Protein 3M19 (pdb70)

InterPro domains:
  IPR001611 Leucine-rich repeat [PF13855] (37-94)
  IPR001611 Leucine-rich repeat [PF13855] (131-190)
  IPR001611 Leucine-rich repeat [PS51450] (155-176)
  IPR003591 Leucine-rich repeat, typical subtype [SM00369] (57-80)
  IPR003591 Leucine-rich repeat, typical subtype [SM00369] (81-104)
  IPR003591 Leucine-rich repeat, typical subtype [SM00369] (105-128)
  IPR003591 Leucine-rich repeat, typical subtype [SM00369] (129-152)
  IPR003591 Leucine-rich repeat, typical subtype [SM00369] (153-176)
  IPR032675 Leucine-rich repeat domain superfamily [G3DSA:3.80.10.10] (1-250)
  IPR050541 Leucine-rich repeat and transmembrane domain-containing protein [PTHR24369] (8-224)

B-factor: mean 25.21, std 6.84, range [10.01, 52.65]

Nearest PDB structures (foldseek):
  3m19-assembly2_B  TM=1.004E+00  e=5.516E-43  Petromyzon marinus
  3m18-assembly1_A  TM=9.890E-01  e=4.302E-36  Petromyzon marinus
  3rfj-assembly1_A  TM=9.440E-01  e=8.339E-19  Listeria monocytogenes 08-5923
  3rfs-assembly2_B  TM=9.461E-01  e=9.428E-18  Listeria monocytogenes 08-5923
  7e5b-assembly1_A  TM=9.677E-01  e=2.007E-16  Cyclostomata

Foldseek 3Di:
DCVQQVFDQDVVQLETACAQAADAAGTPDSDLQRAEYHQANRQYAAADLPRCPNNQNYAYYANHQHAYAAYYQNRCQSPLNYAEYHPEQYAHAAYDPNNCQSPLNYAEYHHANYAYQAYDQANCQSNQNYAYDAHEHYAHAAYHVCNCQSPQNYAEYEHEQYAYQAYAQCNCVSNPNYQAYEHANYAHALQDPRLQSVLVVCVVVCRRYPCVPQQRCAHNVGHRSVVRHCVNNVVPD/DCVQQVFDQDVVQLETACALAADAARTPPSDLQRAEYHCDNRQYAAAALPRCPNNLNYAYYAHEHHAYAAYYQNRCQSPQNYAYYHPEQYAHAAYDVNSCQSPLNYAYYHHANYAYAAYPVCNCQSPQNYAEDAHEHYAHAAYDPCNCQSPCNYAEYEHHQYAYQAYAQCNCVSNVNYQAYEAANYAHALLDPRLASVLVVCVVNCRRYPCVPQQRHAHNVGHRSVVRHCVNNVVPD

Organism: Petromyzon marinus (NCBI:txid7757)

Sequence (474 aa):
CETVTGCTCNEGKKEVDCQGKSLDSVPSGIPADTEKLDLQSTGLATLSDATFRGLTKLTWLNLDYNQLQTLSAGVFDDLTELGTLGLANNQLASLPLGVFDHLTQLDKLYLGGNQLKSLPSGVFDRLTKLKELRLNTNQLQSIPAGAFDKLTNNLQTLSLSTNQLQSVPHGAFDRLGKLQTITLFGNQFDCSRCEILYLSQWIRENSNKVKDESPDGVTCSDGKVVRTVTNETLKYECCETVTGCTCNEGKKEVDCQGKSLDSVPSGIPADTEKLDLQSTGLATLSDATFRGLTKLTWLNLDYNQLQTLSAGVFDDLTELGTLGLANNQLASLPLGVFDHLTQLDKLYLGGNQLKSLPSGVFDRLTKLKELRLNTNQLQSIPAGAFDKLTNLQTLSLSTNQLQSVPHGAFDRLGKLQTITLFGNQFDCSRCEILYLSQWIRENSNKVKDESPDGVTCSDGKVVRRTVTNETLKYEC

Secondary structure (DSSP, 8-state):
-HHHHSSEEEGGGTEEE-TT---SSPPS---TT--EEE-TTS------TTTTTT-TT--EEE-TTS------TTTTTT-TT--EEE-TTS------TTTTTT-TT--EEE--SS------TTTTTT-TT--EEE--SS------TTTTTT-TT--EEE--SS--S---TTTTTT-TT--EEE--S--B-TTSTTHHHHHHHHHHSGGGB----GGG-BBTTS-BGGG--TTTTTT--/-HHHHSSEEETTTTEEE-TT---SSPPS---TT--EEE-TTS------TTTSTT-TT--EEE-TTS------TTTTTT-TT--EEE--SS------TTTTTT-TT--EEE--SS------TTTTTT-TT--EEE--SS------TTTTTT-TT--EEE--SS--S---TTTTTT-TT--EEE-TTS-B-TTSTTHHHHHHHHHHSGGGB----GGG-BBTTS-BGGG--TTTTTT--

Solvent-accessible surface area: 20216 Å² total; per-residue (Å²): 59,91,136,94,7,45,6,74,30,62,112,68,121,58,21,2,47,0,100,54,103,113,24,159,70,20,20,89,42,26,42,72,48,2,61,65,0,13,0,35,47,2,36,1,50,105,17,56,72,60,36,2,160,33,9,81,78,0,55,62,0,18,0,21,76,6,60,0,103,92,5,32,54,16,3,0,45,49,0,66,94,0,16,20,0,3,0,15,35,9,35,0,61,57,8,31,146,26,1,0,29,77,0,56,101,0,47,61,0,45,0,5,15,4,20,0,73,68,11,26,82,29,5,1,45,131,0,60,117,0,73,25,0,93,0,37,25,8,21,0,106,62,6,30,85,30,4,2,36,97,0,76,24,0,54,31,0,9,0,6,7,4,38,0,91,36,2,30,163,15,9,6,80,138,10,74,119,9,109,32,0,16,1,43,24,12,41,1,26,9,86,142,58,106,1,36,32,0,0,84,20,0,77,117,24,18,106,56,1,64,80,112,18,15,58,35,3,21,0,57,94,29,78,10,0,73,70,0,54,48,113,59,26,158,147,129,64,65,91,134,98,11,47,5,74,26,62,111,75,127,67,25,1,27,0,92,57,93,114,25,161,70,20,18,89,41,20,40,72,54,2,66,66,0,6,0,44,54,2,35,2,39,109,13,52,68,59,32,1,155,35,11,59,116,0,56,70,0,12,0,23,89,12,76,0,96,81,7,33,61,16,3,0,45,56,0,58,84,0,14,22,0,2,0,15,43,9,21,0,46,51,10,23,143,26,1,0,28,84,0,60,67,0,38,81,0,47,0,8,16,12,12,0,96,70,10,18,99,26,5,1,43,126,0,67,89,0,92,27,0,88,0,36,25,8,31,0,111,59,6,30,88,28,8,2,47,96,0,64,45,0,58,27,0,10,0,6,7,3,49,0,83,20,2,28,160,14,6,5,80,144,9,76,116,10,106,32,0,17,1,40,24,11,31,1,35,7,90,80,55,100,1,35,31,0,0,94,22,0,74,122,26,15,103,55,0,65,82,108,17,18,55,33,2,16,1,58,98,31,74,11,0,80,67,0,48,46,114,56,25,169,150,133,65

CATH classification: 3.80.10.10

Radius of gyration: 24.66 Å; Cα contacts (8 Å, |Δi|>4): 1343; chains: 2; bounding box: 69×52×55 Å

Structure (mmCIF, N/CA/C/O backbone):
data_3M19
#
_entry.id   3M19
#
_cell.length_a   50.333
_cell.length_b   77.053
_cell.length_c   65.392
_cell.angle_alpha   90.00
_cell.angle_beta   112.04
_cell.angle_gamma   90.00
#
_symmetry.space_group_name_H-M   'P 1 21 1'
#
loop_
_entity.id
_entity.type
_entity.pdbx_description
1 polymer 'Variable lymphocyte receptor A diversity region'
2 water water
#
loop_
_atom_site.group_PDB
_atom_site.id
_atom_site.type_symbol
_atom_site.label_atom_id
_atom_site.label_alt_id
_atom_site.label_comp_id
_atom_site.label_asym_id
_atom_site.label_entity_id
_atom_site.label_seq_id
_atom_site.pdbx_PDB_ins_code
_atom_site.Cartn_x
_atom_site.Cartn_y
_atom_site.Cartn_z
_atom_site.occupancy
_atom_site.B_iso_or_equiv
_atom_site.auth_seq_id
_atom_site.auth_comp_id
_atom_site.auth_asym_id
_atom_site.auth_atom_id
_atom_site.pdbx_PDB_model_num
ATOM 1 N N . CYS A 1 4 ? -0.529 47.131 29.560 1.00 38.06 3 CYS A N 1
ATOM 2 C CA . CYS A 1 4 ? 0.623 46.196 29.799 1.00 38.03 3 CYS A CA 1
ATOM 3 C C . CYS A 1 4 ? 0.823 46.001 31.292 1.00 38.48 3 CYS A C 1
ATOM 4 O O . CYS A 1 4 ? 0.887 44.869 31.787 1.00 37.78 3 CYS A O 1
ATOM 7 N N . GLU A 1 5 ? 0.927 47.126 31.999 1.00 39.10 4 GLU A N 1
ATOM 8 C CA . GLU A 1 5 ? 1.215 47.128 33.422 1.00 39.77 4 GLU A CA 1
ATOM 9 C C . GLU A 1 5 ? 0.089 46.474 34.223 1.00 39.96 4 GLU A C 1
ATOM 10 O O . GLU A 1 5 ? 0.358 45.787 35.202 1.00 39.26 4 GLU A O 1
ATOM 16 N N . THR A 1 6 ? -1.159 46.661 33.775 1.00 40.31 5 THR A N 1
ATOM 17 C CA . THR A 1 6 ? -2.300 46.037 34.448 1.00 41.06 5 THR A CA 1
ATOM 18 C C . THR A 1 6 ? -2.467 44.578 34.035 1.00 40.23 5 THR A C 1
ATOM 19 O O . THR A 1 6 ? -2.835 43.737 34.864 1.00 41.62 5 THR A O 1
ATOM 23 N N . VAL A 1 7 ? -2.145 44.269 32.773 1.00 39.81 6 VAL A N 1
ATOM 24 C CA . VAL A 1 7 ? -2.289 42.909 32.217 1.00 38.19 6 VAL A CA 1
ATOM 25 C C . VAL A 1 7 ? -1.187 41.965 32.733 1.00 37.34 6 VAL A C 1
ATOM 26 O O . VAL A 1 7 ? -1.434 40.772 32.992 1.00 37.92 6 VAL A O 1
ATOM 30 N N . THR A 1 8 ? 0.028 42.490 32.872 1.00 36.33 7 THR A N 1
ATOM 31 C CA . THR A 1 8 ? 1.169 41.657 33.294 1.00 33.89 7 THR A CA 1
ATOM 32 C C . THR A 1 8 ? 1.353 41.577 34.805 1.00 34.07 7 THR A C 1
ATOM 33 O O . THR A 1 8 ? 1.849 40.579 35.320 1.00 33.55 7 THR A O 1
ATOM 37 N N . GLY A 1 9 ? 0.961 42.635 35.512 1.00 34.82 8 GLY A N 1
ATOM 38 C CA . GLY A 1 9 ? 1.274 42.792 36.924 1.00 34.29 8 GLY A CA 1
ATOM 39 C C . GLY A 1 9 ? 2.667 43.350 37.182 1.00 33.70 8 GLY A C 1
ATOM 40 O O . GLY A 1 9 ? 3.067 43.521 38.339 1.00 33.94 8 GLY A O 1
ATOM 41 N N . CYS A 1 10 ? 3.411 43.642 36.109 1.00 31.66 9 CYS A N 1
ATOM 42 C CA . CYS A 1 10 ? 4.815 44.024 36.223 1.00 29.63 9 CYS A CA 1
ATOM 43 C C . CYS A 1 10 ? 4.940 45.468 35.790 1.00 29.92 9 CYS A C 1
ATOM 44 O O . CYS A 1 10 ? 3.935 46.101 35.504 1.00 31.34 9 CYS A O 1
ATOM 47 N N . THR A 1 11 ? 6.164 45.976 35.755 1.00 28.93 10 THR A N 1
ATOM 48 C CA . THR A 1 11 ? 6.445 47.301 35.239 1.00 29.28 10 THR A CA 1
ATOM 49 C C . THR A 1 11 ? 6.794 47.207 33.748 1.00 29.82 10 THR A C 1
ATOM 50 O O . THR A 1 11 ? 7.688 46.443 33.358 1.00 29.40 10 THR A O 1
ATOM 54 N N . CYS A 1 12 ? 6.088 47.989 32.934 1.00 29.51 11 CYS A N 1
ATOM 55 C CA . CYS A 1 12 ? 6.330 48.054 31.496 1.00 28.90 11 CYS A CA 1
ATOM 56 C C . CYS A 1 12 ? 6.961 49.385 31.121 1.00 29.97 11 CYS A C 1
ATOM 57 O O . CYS A 1 12 ? 6.519 50.443 31.565 1.00 28.17 11 CYS A O 1
ATOM 60 N N . ASN A 1 13 ? 8.043 49.325 30.351 1.00 28.94 12 ASN A N 1
ATOM 61 C CA . ASN A 1 13 ? 8.713 50.517 29.873 1.00 30.12 12 ASN A CA 1
ATOM 62 C C . ASN A 1 13 ? 8.806 50.450 28.343 1.00 29.98 12 ASN A C 1
ATOM 63 O O . ASN A 1 13 ? 9.716 49.820 27.816 1.00 29.31 12 ASN A O 1
ATOM 68 N N . GLU A 1 14 ? 7.887 51.107 27.637 1.00 29.23 13 GLU A N 1
ATOM 69 C CA . GLU A 1 14 ? 7.850 51.019 26.176 1.00 29.50 13 GLU A CA 1
ATOM 70 C C . GLU A 1 14 ? 9.118 51.544 25.499 1.00 29.13 13 GLU A C 1
ATOM 71 O O . GLU A 1 14 ? 9.540 50.999 24.474 1.00 29.42 13 GLU A O 1
ATOM 77 N N . GLY A 1 15 ? 9.693 52.608 26.062 1.00 28.17 14 GLY A N 1
ATOM 78 C CA . GLY A 1 15 ? 10.923 53.227 25.541 1.00 28.61 14 GLY A CA 1
ATOM 79 C C . GLY A 1 15 ? 12.094 52.241 25.532 1.00 28.62 14 GLY A C 1
ATOM 80 O O . GLY A 1 15 ? 12.951 52.289 24.646 1.00 29.51 14 GLY A O 1
ATOM 81 N N . LYS A 1 16 ? 12.104 51.336 26.509 1.00 26.82 15 LYS A N 1
ATOM 82 C CA . LYS A 1 16 ? 13.164 50.332 26.614 1.00 25.89 15 LYS A CA 1
ATOM 83 C C . LYS A 1 16 ? 12.723 48.971 26.115 1.00 23.65 15 LYS A C 1
ATOM 84 O O . LYS A 1 16 ? 13.513 48.015 26.175 1.00 23.05 15 LYS A O 1
ATOM 90 N N . LYS A 1 17 ? 11.482 48.862 25.626 1.00 21.13 16 LYS A N 1
ATOM 91 C CA . LYS A 1 17 ? 10.912 47.561 25.239 1.00 21.34 16 LYS A CA 1
ATOM 92 C C . LYS A 1 17 ? 11.167 46.543 26.327 1.00 20.59 16 LYS A C 1
ATOM 93 O O . LYS A 1 17 ? 11.602 45.420 26.058 1.00 18.86 16 LYS A O 1
ATOM 99 N N . GLU A 1 18 ? 10.862 46.956 27.547 1.00 20.64 17 GLU A N 1
ATOM 100 C CA . GLU A 1 18 ? 11.140 46.150 28.719 1.00 20.65 17 GLU A CA 1
ATOM 101 C C . GLU A 1 18 ? 9.870 45.815 29.462 1.00 20.89 17 GLU A C 1
ATOM 102 O O . GLU A 1 18 ? 8.996 46.653 29.615 1.00 20.28 17 GLU A O 1
ATOM 108 N N . VAL A 1 19 ? 9.767 44.552 29.877 1.00 19.64 18 VAL A N 1
ATOM 109 C CA . VAL A 1 19 ? 8.803 44.153 30.886 1.00 19.95 18 VAL A CA 1
ATOM 110 C C . VAL A 1 19 ? 9.573 43.661 32.116 1.00 20.38 18 VAL A C 1
ATOM 111 O O . VAL A 1 19 ? 10.298 42.656 32.044 1.00 20.03 18 VAL A O 1
ATOM 115 N N . ASP A 1 20 ? 9.434 44.368 33.244 1.00 19.33 19 ASP A N 1
ATOM 116 C CA . ASP A 1 20 ? 10.267 44.046 34.425 1.00 20.69 19 ASP A CA 1
ATOM 117 C C . ASP A 1 20 ? 9.379 43.551 35.538 1.00 21.17 19 ASP A C 1
ATOM 118 O O . ASP A 1 20 ? 8.668 44.342 36.143 1.00 22.48 19 ASP A O 1
ATOM 123 N N . CYS A 1 21 ? 9.440 42.247 35.803 1.00 20.70 20 CYS A N 1
ATOM 124 C CA . CYS A 1 21 ? 8.664 41.633 36.869 1.00 20.85 20 CYS A CA 1
ATOM 125 C C . CYS A 1 21 ? 9.545 41.271 38.073 1.00 20.32 20 CYS A C 1
ATOM 126 O O . CYS A 1 21 ? 9.079 40.532 38.957 1.00 21.12 20 CYS A O 1
ATOM 129 N N . GLN A 1 22 ? 10.775 41.777 38.127 1.00 21.38 21 GLN A N 1
ATOM 130 C CA . GLN A 1 22 ? 11.769 41.320 39.100 1.00 22.63 21 GLN A CA 1
ATOM 131 C C . GLN A 1 22 ? 11.167 41.423 40.505 1.00 21.88 21 GLN A C 1
ATOM 132 O O . GLN A 1 22 ? 10.683 42.472 40.874 1.00 20.56 21 GLN A O 1
ATOM 138 N N . GLY A 1 23 ? 11.236 40.340 41.263 1.00 20.62 22 GLY A N 1
ATOM 139 C CA . GLY A 1 23 ? 10.852 40.378 42.663 1.00 20.29 22 GLY A CA 1
ATOM 140 C C . GLY A 1 23 ? 9.369 40.321 42.916 1.00 20.20 22 GLY A C 1
ATOM 141 O O . GLY A 1 23 ? 8.984 40.327 44.091 1.00 21.81 22 GLY A O 1
ATOM 142 N N . LYS A 1 24 ? 8.565 40.277 41.855 1.00 18.98 23 LYS A N 1
ATOM 143 C CA . LYS A 1 24 ? 7.106 40.146 41.977 1.00 20.02 23 LYS A CA 1
ATOM 144 C C . LYS A 1 24 ? 6.657 38.705 41.922 1.00 20.15 23 LYS A C 1
ATOM 145 O O . LYS A 1 24 ? 7.019 37.960 41.024 1.00 19.80 23 LYS A O 1
ATOM 151 N N . SER A 1 25 ? 5.823 38.300 42.872 1.00 19.55 24 SER A N 1
ATOM 152 C CA . SER A 1 25 ? 5.295 36.951 42.867 1.00 19.68 24 SER A CA 1
ATOM 153 C C . SER A 1 25 ? 4.463 36.643 41.635 1.00 20.06 24 SER A C 1
ATOM 154 O O . SER A 1 25 ? 3.499 37.368 41.364 1.00 20.25 24 SER A O 1
ATOM 157 N N . LEU A 1 26 ? 4.798 35.547 40.913 1.00 20.88 25 LEU A N 1
ATOM 158 C CA . LEU A 1 26 ? 4.021 35.116 39.742 1.00 21.08 25 LEU A CA 1
ATOM 159 C C . LEU A 1 26 ? 3.625 33.632 39.883 1.00 22.38 25 LEU A C 1
ATOM 160 O O . LEU A 1 26 ? 4.414 32.862 40.390 1.00 24.56 25 LEU A O 1
ATOM 165 N N . ASP A 1 27 ? 2.400 33.259 39.504 1.00 25.15 26 ASP A N 1
ATOM 166 C CA . ASP A 1 27 ? 2.058 31.802 39.481 1.00 26.60 26 ASP A CA 1
ATOM 167 C C . ASP A 1 27 ? 2.450 31.214 38.111 1.00 26.90 26 ASP A C 1
ATOM 168 O O . ASP A 1 27 ? 2.579 29.984 37.915 1.00 27.88 26 ASP A O 1
ATOM 173 N N . SER A 1 28 ? 2.632 32.104 37.152 1.00 26.67 27 SER A N 1
ATOM 174 C CA . SER A 1 28 ? 3.074 31.722 35.812 1.00 26.13 27 SER A CA 1
ATOM 175 C C . SER A 1 28 ? 3.543 32.984 35.111 1.00 24.89 27 SER A C 1
ATOM 176 O O . SER A 1 28 ? 3.244 34.088 35.553 1.00 23.37 27 SER A O 1
ATOM 179 N N . VAL A 1 29 ? 4.271 32.830 34.005 1.00 23.93 28 VAL A N 1
ATOM 180 C CA . VAL A 1 29 ? 4.680 34.021 33.272 1.00 24.36 28 VAL A CA 1
ATOM 181 C C . VAL A 1 29 ? 3.416 34.698 32.803 1.00 24.66 28 VAL A C 1
ATOM 182 O O . VAL A 1 29 ? 2.500 34.021 32.319 1.00 26.02 28 VAL A O 1
ATOM 186 N N . PRO A 1 30 ? 3.341 36.030 32.956 1.00 26.03 29 PRO A N 1
ATOM 187 C CA . PRO A 1 30 ? 2.094 36.707 32.628 1.00 27.00 29 PRO A CA 1
ATOM 188 C C . PRO A 1 30 ? 1.786 36.717 31.131 1.00 28.63 29 PRO A C 1
ATOM 189 O O . PRO A 1 30 ? 2.674 36.522 30.285 1.00 28.30 29 PRO A O 1
ATOM 193 N N . SER A 1 31 ? 0.509 36.898 30.836 1.00 29.33 30 SER A N 1
ATOM 194 C CA . SER A 1 31 ? 0.046 37.153 29.491 1.00 30.09 30 SER A CA 1
ATOM 195 C C . SER A 1 31 ? 0.223 38.647 29.245 1.00 29.60 30 SER A C 1
ATOM 196 O O . SER A 1 31 ? 0.482 39.420 30.174 1.00 31.01 30 SER A O 1
ATOM 199 N N . GLY A 1 32 ? 0.110 39.056 27.983 1.00 30.88 31 GLY A N 1
ATOM 200 C CA . GLY A 1 32 ? 0.106 40.477 27.682 1.00 29.80 31 GLY A CA 1
ATOM 201 C C . GLY A 1 32 ? 1.485 41.076 27.487 1.00 29.66 31 GLY A C 1
ATOM 202 O O . GLY A 1 32 ? 1.619 42.312 27.407 1.00 29.89 31 GLY A O 1
ATOM 203 N N . ILE A 1 33 ? 2.512 40.215 27.466 1.00 27.76 32 ILE A N 1
ATOM 204 C CA . ILE A 1 33 ? 3.879 40.698 27.160 1.00 27.00 32 ILE A CA 1
ATOM 205 C C . ILE A 1 33 ? 3.874 41.166 25.703 1.00 26.09 32 ILE A C 1
ATOM 206 O O . ILE A 1 33 ? 3.520 40.394 24.803 1.00 26.28 32 ILE A O 1
ATOM 211 N N . PRO A 1 34 ? 4.227 42.449 25.463 1.00 25.74 33 PRO A N 1
ATOM 212 C CA . PRO A 1 34 ? 4.157 42.886 24.056 1.00 25.22 33 PRO A CA 1
ATOM 213 C C . PRO A 1 34 ? 5.083 42.096 23.120 1.00 25.40 33 PRO A C 1
ATOM 214 O O . PRO A 1 34 ? 6.227 41.738 23.475 1.00 23.66 33 PRO A O 1
ATOM 218 N N . ALA A 1 35 ? 4.597 41.826 21.908 1.00 25.27 34 ALA A N 1
ATOM 219 C CA . ALA A 1 35 ? 5.369 41.015 20.982 1.00 25.65 34 ALA A CA 1
ATOM 220 C C . ALA A 1 35 ? 6.724 41.632 20.636 1.00 25.34 34 ALA A C 1
ATOM 221 O O . ALA A 1 35 ? 7.638 40.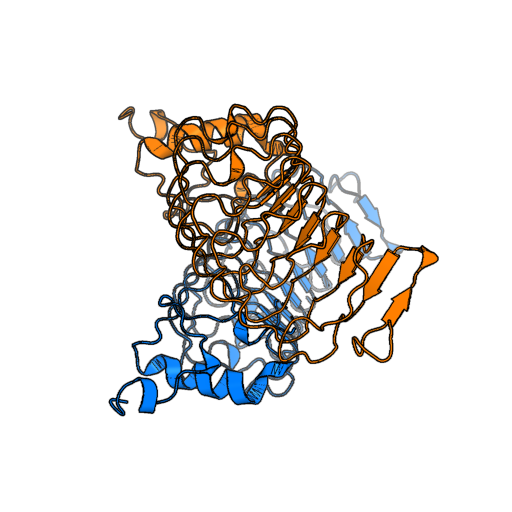900 20.252 1.00 26.55 34 ALA A O 1
ATOM 223 N N . ASP A 1 36 ? 6.841 42.960 20.751 1.00 24.97 35 ASP A N 1
ATOM 224 C CA . ASP A 1 36 ? 8.109 43.660 20.489 1.00 24.94 35 ASP A CA 1
ATOM 225 C C . ASP A 1 36 ? 9.067 43.787 21.682 1.00 23.55 35 ASP A C 1
ATOM 226 O O . ASP A 1 36 ? 10.064 44.494 21.599 1.00 23.64 35 ASP A O 1
ATOM 231 N N . THR A 1 37 ? 8.799 43.032 22.755 1.00 21.53 36 THR A N 1
ATOM 232 C CA . THR A 1 37 ? 9.608 43.150 23.986 1.00 20.57 36 THR A CA 1
ATOM 233 C C . THR A 1 37 ? 11.050 42.648 23.731 1.00 18.65 36 THR A C 1
ATOM 234 O O . THR A 1 37 ? 11.228 41.609 23.067 1.00 19.83 36 THR A O 1
ATOM 238 N N . GLU A 1 38 ? 12.029 43.398 24.230 1.00 17.27 37 GLU A N 1
ATOM 239 C CA . GLU A 1 38 ? 13.483 43.074 24.108 1.00 17.62 37 GLU A CA 1
ATOM 240 C C . GLU A 1 38 ? 14.070 42.531 25.397 1.00 17.43 37 GLU A C 1
ATOM 241 O O . GLU A 1 38 ? 14.971 41.668 25.384 1.00 17.08 37 GLU A O 1
ATOM 247 N N . LYS A 1 39 ? 13.530 43.011 26.519 1.00 16.90 38 LYS A N 1
ATOM 248 C CA . LYS A 1 39 ? 14.127 42.695 27.822 1.00 16.30 38 LYS A CA 1
ATOM 249 C C . LYS A 1 39 ? 13.031 42.243 28.754 1.00 15.86 38 LYS A C 1
ATOM 250 O O . LYS A 1 39 ? 12.075 42.978 28.964 1.00 17.21 38 LYS A O 1
ATOM 256 N N . LEU A 1 40 ? 13.133 40.999 29.244 1.00 16.31 39 LEU A N 1
ATOM 257 C CA . LEU A 1 40 ? 12.067 40.438 30.084 1.00 16.39 39 LEU A CA 1
ATOM 258 C C . LEU A 1 40 ? 12.734 39.950 31.376 1.00 18.03 39 LEU A C 1
ATOM 259 O O . LEU A 1 40 ? 13.535 38.995 31.365 1.00 17.07 39 LEU A O 1
ATOM 264 N N . ASP A 1 41 ? 12.415 40.641 32.475 1.00 17.78 40 ASP A N 1
ATOM 265 C CA . ASP A 1 41 ? 13.032 40.321 33.772 1.00 16.51 40 ASP A CA 1
ATOM 266 C C . ASP A 1 41 ? 12.044 39.546 34.644 1.00 17.10 40 ASP A C 1
ATOM 267 O O . ASP A 1 41 ? 10.991 40.069 35.021 1.00 18.52 40 ASP A O 1
ATOM 272 N N . LEU A 1 42 ? 12.331 38.257 34.824 1.00 17.99 41 LEU A N 1
ATOM 273 C CA . LEU A 1 42 ? 11.476 37.324 35.563 1.00 18.08 41 LEU A CA 1
ATOM 274 C C . LEU A 1 42 ? 12.241 36.744 36.756 1.00 19.15 41 LEU A C 1
ATOM 275 O O . LEU A 1 42 ? 11.841 35.724 37.294 1.00 18.75 41 LEU A O 1
ATOM 280 N N . GLN A 1 43 ? 13.278 37.454 37.200 1.00 18.88 42 GLN A N 1
ATOM 281 C CA . GLN A 1 43 ? 14.124 36.985 38.296 1.00 20.87 42 GLN A CA 1
ATOM 282 C C . GLN A 1 43 ? 13.327 37.081 39.614 1.00 20.53 42 GLN A C 1
ATOM 283 O O . GLN A 1 43 ? 12.627 38.069 39.834 1.00 19.79 42 GLN A O 1
ATOM 289 N N . SER A 1 44 ? 13.454 36.057 40.456 1.00 20.74 43 SER A N 1
ATOM 290 C CA . SER A 1 44 ? 12.854 36.076 41.796 1.00 21.89 43 SER A CA 1
ATOM 291 C C . SER A 1 44 ? 11.344 36.276 41.711 1.00 21.39 43 SER A C 1
ATOM 292 O O . SER A 1 44 ? 10.792 37.192 42.340 1.00 22.18 43 SER A O 1
ATOM 295 N N . THR A 1 45 ? 10.671 35.471 40.905 1.00 21.80 44 THR A N 1
ATOM 296 C CA . THR A 1 45 ? 9.228 35.628 40.748 1.00 21.81 44 THR A CA 1
ATOM 297 C C . THR A 1 45 ? 8.501 34.405 41.284 1.00 23.53 44 THR A C 1
ATOM 298 O O . THR A 1 45 ? 7.241 34.344 41.272 1.00 22.70 44 THR A O 1
ATOM 302 N N . GLY A 1 46 ? 9.281 33.418 41.730 1.00 22.97 45 GLY A N 1
ATOM 303 C CA . GLY A 1 46 ? 8.725 32.148 42.195 1.00 25.11 45 GLY A CA 1
ATOM 304 C C . GLY A 1 46 ? 8.211 31.165 41.147 1.00 24.93 45 GLY A C 1
ATOM 305 O O . GLY A 1 46 ? 7.428 30.259 41.474 1.00 26.25 45 GLY A O 1
ATOM 306 N N . LEU A 1 47 ? 8.630 31.322 39.884 1.00 24.02 46 LEU A N 1
ATOM 307 C CA . LEU A 1 47 ? 8.174 30.427 38.814 1.00 23.05 46 LEU A CA 1
ATOM 308 C C . LEU A 1 47 ? 8.654 28.998 39.044 1.00 24.80 46 LEU A C 1
ATOM 309 O O . LEU A 1 47 ? 9.808 28.780 39.380 1.00 23.94 46 LEU A O 1
ATOM 314 N N . ALA A 1 48 ? 7.785 28.025 38.822 1.00 26.78 47 ALA A N 1
ATOM 315 C CA . ALA A 1 48 ? 8.193 26.606 39.002 1.00 27.89 47 ALA A CA 1
ATOM 316 C C . ALA A 1 48 ? 8.144 25.775 37.727 1.00 29.41 47 ALA A C 1
ATOM 317 O O . ALA A 1 48 ? 8.746 24.699 37.650 1.00 29.84 47 ALA A O 1
ATOM 319 N N . THR A 1 49 ? 7.395 26.235 36.737 1.00 29.92 48 THR A N 1
ATOM 320 C CA . THR A 1 49 ? 7.307 25.529 35.460 1.00 30.63 48 THR A CA 1
ATOM 321 C C . THR A 1 49 ? 7.182 26.540 34.346 1.00 30.99 48 THR A C 1
ATOM 322 O O . THR A 1 49 ? 6.691 27.665 34.565 1.00 31.60 48 THR A O 1
ATOM 326 N N . LEU A 1 50 ? 7.569 26.090 33.156 1.00 30.89 49 LEU A N 1
ATOM 327 C CA . LEU A 1 50 ? 7.385 26.814 31.905 1.00 31.51 49 LEU A CA 1
ATOM 328 C C . LEU A 1 50 ? 6.901 25.842 30.842 1.00 32.42 49 LEU A C 1
ATOM 329 O O . LEU A 1 50 ? 7.192 24.641 30.895 1.00 32.99 49 LEU A O 1
ATOM 334 N N . SER A 1 51 ? 6.199 26.353 29.846 1.00 31.95 50 SER A N 1
ATOM 335 C CA . SER A 1 51 ? 5.719 25.483 28.784 1.00 32.74 50 SER A CA 1
ATOM 336 C C . SER A 1 51 ? 6.239 25.944 27.438 1.00 31.66 50 SER A C 1
ATOM 337 O O . SER A 1 51 ? 6.810 27.028 27.324 1.00 31.00 50 SER A O 1
ATOM 340 N N . ASP A 1 52 ? 6.024 25.121 26.418 1.00 31.28 51 ASP A N 1
ATOM 341 C CA . ASP A 1 52 ? 6.295 25.526 25.049 1.00 31.41 51 ASP A CA 1
ATOM 342 C C . ASP A 1 52 ? 5.521 26.750 24.588 1.00 31.40 51 ASP A C 1
ATOM 343 O O . ASP A 1 52 ? 5.863 27.348 23.562 1.00 32.98 51 ASP A O 1
ATOM 348 N N . ALA A 1 53 ? 4.516 27.149 25.356 1.00 30.52 52 ALA A N 1
ATOM 349 C CA . ALA A 1 53 ? 3.695 28.323 25.033 1.00 30.32 52 ALA A CA 1
ATOM 350 C C . ALA A 1 53 ? 4.172 29.627 25.659 1.00 29.26 52 ALA A C 1
ATOM 351 O O . ALA A 1 53 ? 3.793 30.721 25.216 1.00 29.34 52 ALA A O 1
ATOM 353 N N . THR A 1 54 ? 4.977 29.504 26.710 1.00 27.30 53 THR A N 1
ATOM 354 C CA . THR A 1 54 ? 5.264 30.607 27.630 1.00 26.12 53 THR A CA 1
ATOM 355 C C . THR A 1 54 ? 5.769 31.846 26.927 1.00 25.57 53 THR A C 1
ATOM 356 O O . THR A 1 54 ? 5.283 32.965 27.179 1.00 25.05 53 THR A O 1
ATOM 360 N N . PHE A 1 55 ? 6.748 31.647 26.042 1.00 25.24 54 PHE A N 1
ATOM 361 C CA . PHE A 1 55 ? 7.397 32.767 25.360 1.00 23.50 54 PHE A CA 1
ATOM 362 C C . PHE A 1 55 ? 7.002 32.869 23.895 1.00 24.52 54 PHE A C 1
ATOM 363 O O . PHE A 1 55 ? 7.730 33.413 23.072 1.00 23.88 54 PHE A O 1
ATOM 371 N N . ARG A 1 56 ? 5.824 32.352 23.555 1.00 25.44 55 ARG A N 1
ATOM 372 C CA . ARG A 1 56 ? 5.416 32.310 22.159 1.00 25.99 55 ARG A CA 1
ATOM 373 C C . ARG A 1 56 ? 5.497 33.687 21.524 1.00 25.18 55 ARG A C 1
ATOM 374 O O . ARG A 1 56 ? 4.996 34.650 22.071 1.00 25.83 55 ARG A O 1
ATOM 382 N N . GLY A 1 57 ? 6.131 33.767 20.363 1.00 25.00 56 GLY A N 1
ATOM 383 C CA . GLY A 1 57 ? 6.054 34.943 19.550 1.00 24.36 56 GLY A CA 1
ATOM 384 C C . GLY A 1 57 ? 7.003 36.059 19.931 1.00 24.97 56 GLY A C 1
ATOM 385 O O . GLY A 1 57 ? 6.892 37.154 19.361 1.00 25.90 56 GLY A O 1
ATOM 386 N N . LEU A 1 58 ? 7.926 35.811 20.884 1.00 23.99 57 LEU A N 1
ATOM 387 C CA . LEU A 1 58 ? 8.814 36.898 21.382 1.00 23.00 57 LEU A CA 1
ATOM 388 C C . LEU A 1 58 ? 10.073 36.936 20.565 1.00 22.49 57 LEU A C 1
ATOM 389 O O . LEU A 1 58 ? 11.179 36.739 21.074 1.00 21.54 57 LEU A O 1
ATOM 394 N N . THR A 1 59 ? 9.896 37.175 19.273 1.00 23.28 58 THR A N 1
ATOM 395 C CA . THR A 1 59 ? 10.991 37.105 18.322 1.00 23.93 58 THR A CA 1
ATOM 396 C C . THR A 1 59 ? 11.988 38.254 18.427 1.00 23.22 58 THR A C 1
ATOM 397 O O . THR A 1 59 ? 13.045 38.230 17.754 1.00 23.47 58 THR A O 1
ATOM 401 N N . LYS A 1 60 ? 11.637 39.278 19.205 1.00 21.85 59 LYS A N 1
ATOM 402 C CA . LYS A 1 60 ? 12.534 40.428 19.401 1.00 22.36 59 LYS A CA 1
ATOM 403 C C . LYS A 1 60 ? 13.316 40.375 20.710 1.00 20.08 59 LYS A C 1
ATOM 404 O O . LYS A 1 60 ? 14.139 41.265 20.987 1.00 19.11 59 LYS A O 1
ATOM 410 N N . LEU A 1 61 ? 13.079 39.332 21.493 1.00 17.16 60 LEU A N 1
ATOM 411 C CA . LEU A 1 61 ? 13.600 39.314 22.857 1.00 17.62 60 LEU A CA 1
ATOM 412 C C . LEU A 1 61 ? 15.117 39.081 22.824 1.00 15.79 60 LEU A C 1
ATOM 413 O O . LEU A 1 61 ? 15.591 38.085 22.252 1.00 17.58 60 LEU A O 1
ATOM 418 N N . THR A 1 62 ? 15.859 39.947 23.515 1.00 14.50 61 THR A N 1
ATOM 419 C CA . THR A 1 62 ? 17.324 39.797 23.601 1.00 16.57 61 THR A CA 1
ATOM 420 C C . THR A 1 62 ? 17.891 39.380 24.969 1.00 15.27 61 THR A C 1
ATOM 421 O O . THR A 1 62 ? 19.041 38.919 25.078 1.00 15.39 61 THR A O 1
ATOM 425 N N . TRP A 1 63 ? 17.090 39.601 26.012 1.00 15.01 62 TRP A N 1
ATOM 426 C CA . TRP A 1 63 ? 17.560 39.433 27.413 1.00 15.11 62 TRP A CA 1
ATOM 427 C C . TRP A 1 63 ? 16.392 38.859 28.210 1.00 14.65 62 TRP A C 1
ATOM 428 O O . TRP A 1 63 ? 15.300 39.394 28.209 1.00 15.57 62 TRP A O 1
ATOM 439 N N . LEU A 1 64 ? 16.637 37.654 28.730 1.00 15.01 63 LEU A N 1
ATOM 440 C CA . LEU A 1 64 ? 15.626 36.927 29.517 1.00 15.21 63 LEU A CA 1
ATOM 441 C C . LEU A 1 64 ? 16.314 36.474 30.801 1.00 16.70 63 LEU A C 1
ATOM 442 O O . LEU A 1 64 ? 17.339 35.766 30.776 1.00 17.21 63 LEU A O 1
ATOM 447 N N . ASN A 1 65 ? 15.745 36.864 31.921 1.00 16.04 64 ASN A N 1
ATOM 448 C CA . ASN A 1 65 ? 16.346 36.522 33.215 1.00 16.89 64 ASN A CA 1
ATOM 449 C C . ASN A 1 65 ? 15.326 35.734 34.019 1.00 17.17 64 ASN A C 1
ATOM 450 O O . ASN A 1 65 ? 14.266 36.221 34.317 1.00 17.20 64 ASN A O 1
ATOM 455 N N . LEU A 1 66 ? 15.624 34.458 34.244 1.00 16.58 65 LEU A N 1
ATOM 456 C CA . LEU A 1 66 ? 14.772 33.561 34.990 1.00 18.05 65 LEU A CA 1
ATOM 457 C C . LEU A 1 66 ? 15.501 33.122 36.260 1.00 17.65 65 LEU A C 1
ATOM 458 O O . LEU A 1 66 ? 15.147 32.080 36.823 1.00 17.36 65 LEU A O 1
ATOM 463 N N . ASP A 1 67 ? 16.500 33.900 36.681 1.00 17.63 66 ASP A N 1
ATOM 464 C CA . ASP A 1 67 ? 17.349 33.581 37.874 1.00 18.90 66 ASP A CA 1
ATOM 465 C C . ASP A 1 67 ? 16.489 33.528 39.150 1.00 20.56 66 ASP A C 1
ATOM 466 O O . ASP A 1 67 ? 15.492 34.246 39.271 1.00 19.40 66 ASP A O 1
ATOM 471 N N . TYR A 1 68 ? 16.918 32.680 40.080 1.00 20.04 67 TYR A N 1
ATOM 472 C CA . TYR A 1 68 ? 16.309 32.636 41.450 1.00 21.90 67 TYR A CA 1
ATOM 473 C C . TYR A 1 68 ? 14.832 32.266 41.485 1.00 22.09 67 TYR A C 1
ATOM 474 O O . TYR A 1 68 ? 14.038 32.832 42.313 1.00 24.81 67 TYR A O 1
ATOM 483 N N . ASN A 1 69 ? 14.427 31.340 40.618 1.00 21.08 68 ASN A N 1
ATOM 484 C CA . ASN A 1 69 ? 13.068 30.788 40.596 1.00 21.72 68 ASN A CA 1
ATOM 485 C C . ASN A 1 69 ? 13.159 29.348 41.065 1.00 21.84 68 ASN A C 1
ATOM 486 O O . ASN A 1 69 ? 14.186 29.012 41.666 1.00 22.35 68 ASN A O 1
ATOM 491 N N . GLN A 1 70 ? 12.156 28.523 40.801 1.00 23.24 69 GLN A N 1
ATOM 492 C CA . GLN A 1 70 ? 12.194 27.111 41.268 1.00 24.65 69 GLN A CA 1
ATOM 493 C C . GLN A 1 70 ? 11.988 26.123 40.133 1.00 24.82 69 GLN A C 1
ATOM 494 O O . GLN A 1 70 ? 11.339 25.051 40.285 1.00 24.98 69 GLN A O 1
ATOM 500 N N . LEU A 1 71 ? 12.565 26.452 38.971 1.00 23.72 70 LEU A N 1
ATOM 501 C CA . LEU A 1 71 ? 12.424 25.619 37.812 1.00 24.13 70 LEU A CA 1
ATOM 502 C C . LEU A 1 71 ? 13.181 24.317 38.038 1.00 24.20 70 LEU A C 1
ATOM 503 O O . LEU A 1 71 ? 14.310 24.375 38.478 1.00 24.32 70 LEU A O 1
ATOM 508 N N . GLN A 1 72 ? 12.561 23.159 37.749 1.00 26.02 71 GLN A N 1
ATOM 509 C CA . GLN A 1 72 ? 13.258 21.858 37.818 1.00 28.07 71 GLN A CA 1
ATOM 510 C C . GLN A 1 72 ? 13.453 21.246 36.454 1.00 27.40 71 GLN A C 1
ATOM 511 O O . GLN A 1 72 ? 14.367 20.444 36.230 1.00 27.45 71 GLN A O 1
ATOM 517 N N . THR A 1 73 ? 12.563 21.593 35.534 1.00 28.90 72 THR A N 1
ATOM 518 C CA . THR A 1 73 ? 12.465 20.897 34.272 1.00 29.36 72 THR A CA 1
ATOM 519 C C . THR A 1 73 ? 12.099 21.952 33.233 1.00 29.96 72 THR A C 1
ATOM 520 O O . THR A 1 73 ? 11.340 22.881 33.517 1.00 29.95 72 THR A O 1
ATOM 524 N N . LEU A 1 74 ? 12.672 21.842 32.057 1.00 29.54 73 LEU A N 1
ATOM 525 C CA . LEU A 1 74 ? 12.309 22.755 30.993 1.00 30.07 73 LEU A CA 1
ATOM 526 C C . LEU A 1 74 ? 11.635 21.931 29.941 1.00 31.43 73 LEU A C 1
ATOM 527 O O . LEU A 1 74 ? 12.092 20.833 29.639 1.00 32.06 73 LEU A O 1
ATOM 532 N N . SER A 1 75 ? 10.524 22.436 29.406 1.00 31.96 74 SER A N 1
ATOM 533 C CA . SER A 1 75 ? 9.958 21.800 28.255 1.00 32.60 74 SER A CA 1
ATOM 534 C C . SER A 1 75 ? 11.002 21.999 27.163 1.00 32.32 74 SER A C 1
ATOM 535 O O . SER A 1 75 ? 11.728 23.005 27.144 1.00 31.80 74 SER A O 1
ATOM 538 N N . ALA A 1 76 ? 11.098 21.036 26.263 1.00 31.81 75 ALA A N 1
ATOM 539 C CA . ALA A 1 76 ? 12.146 21.061 25.242 1.00 29.65 75 ALA A CA 1
ATOM 540 C C . ALA A 1 76 ? 12.062 22.205 24.182 1.00 28.96 75 ALA A C 1
ATOM 541 O O . ALA A 1 76 ? 13.070 22.564 23.528 1.00 28.70 75 ALA A O 1
ATOM 543 N N . GLY A 1 77 ? 10.861 22.740 23.992 1.00 26.47 76 GLY A N 1
ATOM 544 C CA . GLY A 1 77 ? 10.649 23.794 23.014 1.00 24.25 76 GLY A CA 1
ATOM 545 C C . GLY A 1 77 ? 10.503 25.147 23.656 1.00 22.80 76 GLY A C 1
ATOM 546 O O . GLY A 1 77 ? 10.124 26.103 22.987 1.00 21.98 76 GLY A O 1
ATOM 547 N N . VAL A 1 78 ? 10.849 25.243 24.936 1.00 21.87 77 VAL A N 1
ATOM 548 C CA . VAL A 1 78 ? 10.529 26.422 25.746 1.00 21.54 77 VAL A CA 1
ATOM 549 C C . VAL A 1 78 ? 11.114 27.714 25.190 1.00 20.53 77 VAL A C 1
ATOM 550 O O . VAL A 1 78 ? 10.481 28.791 25.295 1.00 20.21 77 VAL A O 1
ATOM 554 N N . PHE A 1 79 ? 12.319 27.629 24.623 1.00 19.78 78 PHE A N 1
ATOM 555 C CA . PHE A 1 79 ? 12.963 28.852 24.093 1.00 19.21 78 PHE A CA 1
ATOM 556 C C . PHE A 1 79 ? 12.964 28.928 22.587 1.00 19.57 78 PHE A C 1
ATOM 557 O O . PHE A 1 79 ? 13.722 29.721 22.016 1.00 18.34 78 PHE A O 1
ATOM 565 N N . ASP A 1 80 ? 12.165 28.089 21.923 1.00 20.42 79 ASP A N 1
ATOM 566 C CA . ASP A 1 80 ? 12.332 27.944 20.475 1.00 20.36 79 ASP A CA 1
ATOM 567 C C . ASP A 1 80 ? 12.017 29.219 19.660 1.00 19.63 79 ASP A C 1
ATOM 568 O O . ASP A 1 80 ? 12.561 29.417 18.590 1.00 19.89 79 ASP A O 1
ATOM 573 N N . ASP A 1 81 ? 11.181 30.095 20.189 1.00 19.12 80 ASP A N 1
ATOM 574 C CA . ASP A 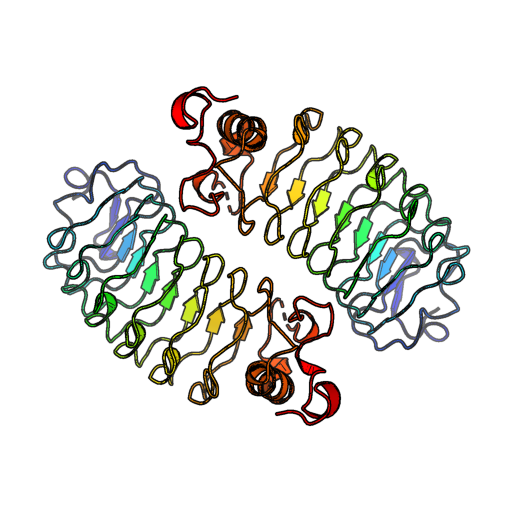1 81 ? 10.848 31.313 19.449 1.00 20.54 80 ASP A CA 1
ATOM 575 C C . ASP A 1 81 ? 11.859 32.452 19.664 1.00 19.29 80 ASP A C 1
ATOM 576 O O . ASP A 1 81 ? 11.771 33.502 18.976 1.00 21.17 80 ASP A O 1
ATOM 581 N N . LEU A 1 82 ? 12.788 32.246 20.606 1.00 17.64 81 LEU A N 1
ATOM 582 C CA . LEU A 1 82 ? 13.627 33.339 21.128 1.00 16.79 81 LEU A CA 1
ATOM 583 C C . LEU A 1 82 ? 14.929 33.459 20.335 1.00 15.37 81 LEU A C 1
ATOM 584 O O . LEU A 1 82 ? 16.039 33.520 20.905 1.00 15.03 81 LEU A O 1
ATOM 589 N N . THR A 1 83 ? 14.778 33.507 19.003 1.00 15.59 82 THR A N 1
ATOM 590 C CA . THR A 1 83 ? 15.948 33.415 18.126 1.00 16.90 82 THR A CA 1
ATOM 591 C C . THR A 1 83 ? 16.923 34.618 18.240 1.00 16.43 82 THR A C 1
ATOM 592 O O . THR A 1 83 ? 18.097 34.505 17.847 1.00 17.76 82 THR A O 1
ATOM 596 N N . GLU A 1 84 ? 16.455 35.740 18.763 1.00 16.45 83 GLU A N 1
ATOM 597 C CA . GLU A 1 84 ? 17.323 36.924 18.919 1.00 17.96 83 GLU A CA 1
ATOM 598 C C . GLU A 1 84 ? 17.983 37.003 20.320 1.00 15.79 83 GLU A C 1
ATOM 599 O O . GLU A 1 84 ? 18.592 38.008 20.687 1.00 15.02 83 GLU A O 1
ATOM 605 N N . LEU A 1 85 ? 17.846 35.945 21.098 1.00 14.62 84 LEU A N 1
ATOM 606 C CA . LEU A 1 85 ? 18.271 36.056 22.505 1.00 14.89 84 LEU A CA 1
ATOM 607 C C . LEU A 1 85 ? 19.791 36.142 22.616 1.00 15.05 84 LEU A C 1
ATOM 608 O O . LEU A 1 85 ? 20.519 35.384 21.965 1.00 15.46 84 LEU A O 1
ATOM 613 N N . GLY A 1 86 ? 20.237 37.102 23.435 1.00 13.34 85 GLY A N 1
ATOM 614 C CA . GLY A 1 86 ? 21.646 37.286 23.699 1.00 15.05 85 GLY A CA 1
ATOM 615 C C . GLY A 1 86 ? 22.117 36.896 25.102 1.00 15.57 85 GLY A C 1
ATOM 616 O O . GLY A 1 86 ? 23.254 36.528 25.262 1.00 14.26 85 GLY A O 1
ATOM 617 N N . THR A 1 87 ? 21.252 37.047 26.111 1.00 14.35 86 THR A N 1
ATOM 618 C CA . THR A 1 87 ? 21.549 36.708 27.520 1.00 15.71 86 THR A CA 1
ATOM 619 C C . THR A 1 87 ? 20.391 35.844 28.028 1.00 15.00 86 THR A C 1
ATOM 620 O O . THR A 1 87 ? 19.184 36.205 27.854 1.00 14.30 86 THR A O 1
ATOM 624 N N . LEU A 1 88 ? 20.736 34.666 28.563 1.00 14.50 87 LEU A N 1
ATOM 625 C CA . LEU A 1 88 ? 19.757 33.814 29.198 1.00 14.22 87 LEU A CA 1
ATOM 626 C C . LEU A 1 88 ? 20.211 33.492 30.629 1.00 15.11 87 LEU A C 1
ATOM 627 O O . LEU A 1 88 ? 21.247 32.804 30.854 1.00 13.48 87 LEU A O 1
ATOM 632 N N . GLY A 1 89 ? 19.442 33.998 31.595 1.00 15.75 88 GLY A N 1
ATOM 633 C CA . GLY A 1 89 ? 19.740 33.790 33.016 1.00 16.49 88 GLY A CA 1
ATOM 634 C C . GLY A 1 89 ? 18.903 32.654 33.556 1.00 17.98 88 GLY A C 1
ATOM 635 O O . GLY A 1 89 ? 17.678 32.707 33.591 1.00 16.49 88 GLY A O 1
ATOM 636 N N . LEU A 1 90 ? 19.567 31.565 33.921 1.00 17.83 89 LEU A N 1
ATOM 637 C CA . LEU A 1 90 ? 18.850 30.424 34.449 1.00 18.62 89 LEU A CA 1
ATOM 638 C C . LEU A 1 90 ? 19.473 29.966 35.773 1.00 19.07 89 LEU A C 1
ATOM 639 O O . LEU A 1 90 ? 19.269 28.802 36.171 1.00 18.76 89 LEU A O 1
ATOM 644 N N . ALA A 1 91 ? 20.221 30.864 36.400 1.00 18.64 90 ALA A N 1
ATOM 645 C CA . ALA A 1 91 ? 21.046 30.552 37.563 1.00 18.50 90 ALA A CA 1
ATOM 646 C C . ALA A 1 91 ? 20.151 30.419 38.781 1.00 19.38 90 ALA A C 1
ATOM 647 O O . ALA A 1 91 ? 19.146 31.126 38.912 1.00 18.09 90 ALA A O 1
ATOM 649 N N . ASN A 1 92 ? 20.519 29.493 39.663 1.00 19.48 91 ASN A N 1
ATOM 650 C CA . ASN A 1 92 ? 19.865 29.435 40.981 1.00 20.02 91 ASN A CA 1
ATOM 651 C C . ASN A 1 92 ? 18.412 29.033 40.843 1.00 19.65 91 ASN A C 1
ATOM 652 O O . ASN A 1 92 ? 17.526 29.562 41.519 1.00 20.50 91 ASN A O 1
ATOM 657 N N . ASN A 1 93 ? 18.184 28.026 40.023 1.00 18.71 92 ASN A N 1
ATOM 658 C CA . ASN A 1 93 ? 16.906 27.346 39.963 1.00 20.96 92 ASN A CA 1
ATOM 659 C C . ASN A 1 93 ? 17.147 25.971 40.554 1.00 20.91 92 ASN A C 1
ATOM 660 O O . ASN A 1 93 ? 18.059 25.840 41.373 1.00 22.86 92 ASN A O 1
ATOM 665 N N . GLN A 1 94 ? 16.336 24.996 40.192 1.00 21.00 93 GLN A N 1
ATOM 666 C CA . GLN A 1 94 ? 16.525 23.618 40.696 1.00 22.62 93 GLN A CA 1
ATOM 667 C C . GLN A 1 94 ? 16.624 22.648 39.535 1.00 23.10 93 GLN A C 1
ATOM 668 O O . GLN A 1 94 ? 16.194 21.471 39.615 1.00 22.01 93 GLN A O 1
ATOM 674 N N . LEU A 1 95 ? 17.223 23.138 38.431 1.00 21.70 94 LEU A N 1
ATOM 675 C CA . LEU A 1 95 ? 17.274 22.380 37.215 1.00 21.90 94 LEU A CA 1
ATOM 676 C C . LEU A 1 95 ? 17.950 21.023 37.396 1.00 23.08 94 LEU A C 1
ATOM 677 O O . LEU A 1 95 ? 19.119 20.968 37.769 1.00 22.51 94 LEU A O 1
ATOM 682 N N . ALA A 1 96 ? 17.213 19.947 37.095 1.00 23.92 95 ALA A N 1
ATOM 683 C CA . ALA A 1 96 ? 17.736 18.573 37.321 1.00 24.36 95 ALA A CA 1
ATOM 684 C C . ALA A 1 96 ? 18.344 17.934 36.068 1.00 24.29 95 ALA A C 1
ATOM 685 O O . ALA A 1 96 ? 19.039 16.907 36.149 1.00 26.30 95 ALA A O 1
ATOM 687 N N . SER A 1 97 ? 18.051 18.521 34.910 1.00 24.55 96 SER A N 1
ATOM 688 C CA . SER A 1 97 ? 18.494 18.045 33.624 1.00 24.43 96 SER A CA 1
ATOM 689 C C . SER A 1 97 ? 18.152 19.115 32.587 1.00 25.15 96 SER A C 1
ATOM 690 O O . SER A 1 97 ? 17.350 20.019 32.854 1.00 24.71 96 SER A O 1
ATOM 693 N N . LEU A 1 98 ? 18.789 19.018 31.435 1.00 24.94 97 LEU A N 1
ATOM 694 C CA . LEU A 1 98 ? 18.414 19.872 30.309 1.00 26.86 97 LEU A CA 1
ATOM 695 C C . LEU A 1 98 ? 17.935 18.958 29.213 1.00 28.11 97 LEU A C 1
ATOM 696 O O . LEU A 1 98 ? 18.591 17.939 28.942 1.00 29.14 97 LEU A O 1
ATOM 701 N N . PRO A 1 99 ? 16.790 19.310 28.576 1.00 28.96 98 PRO A N 1
ATOM 702 C CA . PRO A 1 99 ? 16.369 18.457 27.474 1.00 30.03 98 PRO A CA 1
ATOM 703 C C . PRO A 1 99 ? 17.276 18.628 26.250 1.00 30.14 98 PRO A C 1
ATOM 704 O O . PRO A 1 99 ? 17.814 19.740 25.978 1.00 28.61 98 PRO A O 1
ATOM 708 N N . LEU A 1 100 ? 17.470 17.541 25.516 1.00 30.39 99 LEU A N 1
ATOM 709 C CA . LEU A 1 100 ? 18.061 17.624 24.189 1.00 30.51 99 LEU A CA 1
ATOM 710 C C . LEU A 1 100 ? 17.492 18.806 23.386 1.00 29.34 99 LEU A C 1
ATOM 711 O O . LEU A 1 100 ? 16.255 19.015 23.366 1.00 29.20 99 LEU A O 1
ATOM 716 N N . GLY A 1 101 ? 18.395 19.599 22.781 1.00 26.86 100 GLY A N 1
ATOM 717 C CA . GLY A 1 101 ? 18.026 20.678 21.852 1.00 24.81 100 GLY A CA 1
ATOM 718 C C . GLY A 1 101 ? 17.523 21.973 22.477 1.00 22.45 100 GLY A C 1
ATOM 719 O O . GLY A 1 101 ? 17.192 22.921 21.749 1.00 22.80 100 GLY A O 1
ATOM 720 N N . VAL A 1 102 ? 17.476 22.019 23.809 1.00 21.30 101 VAL A N 1
ATOM 721 C CA . VAL A 1 102 ? 16.906 23.172 24.547 1.00 19.50 101 VAL A CA 1
ATOM 722 C C . VAL A 1 102 ? 17.455 24.550 24.160 1.00 19.33 101 VAL A C 1
ATOM 723 O O . VAL A 1 102 ? 16.701 25.518 24.203 1.00 19.39 101 VAL A O 1
ATOM 727 N N . PHE A 1 103 ? 18.724 24.632 23.781 1.00 18.72 102 PHE A N 1
ATOM 728 C CA . PHE A 1 103 ? 19.275 25.937 23.429 1.00 19.06 102 PHE A CA 1
ATOM 729 C C . PHE A 1 103 ? 19.510 26.085 21.918 1.00 18.30 102 PHE A C 1
ATOM 730 O O . PHE A 1 103 ? 20.064 27.076 21.502 1.00 18.73 102 PHE A O 1
ATOM 738 N N . ASP A 1 104 ? 19.104 25.101 21.099 1.00 19.74 103 ASP A N 1
ATOM 739 C CA . ASP A 1 104 ? 19.463 25.093 19.690 1.00 19.19 103 ASP A CA 1
ATOM 740 C C . ASP A 1 104 ? 19.041 26.303 18.858 1.00 19.68 103 ASP A C 1
ATOM 741 O O . ASP A 1 104 ? 19.715 26.631 17.864 1.00 20.29 103 ASP A O 1
ATOM 746 N N . HIS A 1 105 ? 17.910 26.930 19.212 1.00 18.92 104 HIS A N 1
ATOM 747 C CA . HIS A 1 105 ? 17.442 28.112 18.469 1.00 19.64 104 HIS A CA 1
ATOM 748 C C . HIS A 1 105 ? 18.128 29.413 18.896 1.00 18.34 104 HIS A C 1
ATOM 749 O O . HIS A 1 105 ? 17.938 30.471 18.255 1.00 17.68 104 HIS A O 1
ATOM 756 N N . LEU A 1 106 ? 18.954 29.343 19.944 1.00 17.77 105 LEU A N 1
ATOM 757 C CA . LEU A 1 106 ? 19.490 30.574 20.530 1.00 16.09 105 LEU A CA 1
ATOM 758 C C . LEU A 1 106 ? 20.862 30.836 19.928 1.00 17.16 105 LEU A C 1
ATOM 759 O O . LEU A 1 106 ? 21.839 31.028 20.643 1.00 16.30 105 LEU A O 1
ATOM 764 N N . THR A 1 107 ? 20.912 30.955 18.587 1.00 16.64 106 THR A N 1
ATOM 765 C CA . THR A 1 107 ? 22.235 30.893 17.928 1.00 17.52 106 THR A CA 1
ATOM 766 C C . THR A 1 107 ? 23.063 32.169 18.126 1.00 16.54 106 THR A C 1
ATOM 767 O O . THR A 1 107 ? 24.279 32.201 17.861 1.00 18.46 106 THR A O 1
ATOM 771 N N . GLN A 1 108 ? 22.397 33.230 18.549 1.00 16.33 107 GLN A N 1
ATOM 772 C CA . GLN A 1 108 ? 23.032 34.528 18.779 0.50 14.56 107 GLN A CA 1
ATOM 773 C C . GLN A 1 108 ? 23.384 34.732 20.263 1.00 14.17 107 GLN A C 1
ATOM 774 O O . GLN A 1 108 ? 23.785 35.844 20.667 1.00 14.29 107 GLN A O 1
ATOM 784 N N . LEU A 1 109 ? 23.215 33.678 21.062 1.00 14.76 108 LEU A N 1
ATOM 785 C CA . LEU A 1 109 ? 23.463 33.769 22.523 1.00 15.32 108 LEU A CA 1
ATOM 786 C C . LEU A 1 109 ? 24.901 34.155 22.827 1.00 15.43 108 LEU A C 1
ATOM 787 O O . LEU A 1 109 ? 25.799 33.591 22.236 1.00 15.39 108 LEU A O 1
ATOM 792 N N . ASP A 1 110 ? 25.083 35.128 23.728 1.00 13.97 109 ASP A N 1
ATOM 793 C CA . ASP A 1 110 ? 26.400 35.635 24.156 1.00 15.53 109 ASP A CA 1
ATOM 794 C C . ASP A 1 110 ? 26.735 35.190 25.592 1.00 14.28 109 ASP A C 1
ATOM 795 O O . ASP A 1 110 ? 27.884 34.938 25.892 1.00 14.99 109 ASP A O 1
ATOM 800 N N . LYS A 1 111 ? 25.727 35.165 26.481 1.00 14.42 110 LYS A N 1
ATOM 801 C CA . LYS A 1 111 ? 25.937 34.727 27.881 1.00 16.99 110 LYS A CA 1
ATOM 802 C C . LYS A 1 111 ? 24.856 33.756 28.296 1.00 15.69 110 LYS A C 1
ATOM 803 O O . LYS A 1 111 ? 23.668 34.008 28.042 1.00 16.65 110 LYS A O 1
ATOM 809 N N . LEU A 1 112 ? 25.263 32.613 28.870 1.00 15.12 111 LEU A N 1
ATOM 810 C CA . LEU A 1 112 ? 24.356 31.603 29.363 1.00 14.81 111 LEU A CA 1
ATOM 811 C C . LEU A 1 112 ? 24.747 31.305 30.789 1.00 16.70 111 LEU A C 1
ATOM 812 O O . LEU A 1 112 ? 25.866 30.862 31.023 1.00 13.97 111 LEU A O 1
ATOM 817 N N . TYR A 1 113 ? 23.824 31.603 31.704 1.00 15.05 112 TYR A N 1
ATOM 818 C CA . TYR A 1 113 ? 24.065 31.397 33.146 1.00 16.97 112 TYR A CA 1
ATOM 819 C C . TYR A 1 113 ? 23.291 30.205 33.622 1.00 16.32 112 TYR A C 1
ATOM 820 O O . TYR A 1 113 ? 22.040 30.210 33.645 1.00 14.74 112 TYR A O 1
ATOM 829 N N . LEU A 1 114 ? 24.041 29.168 33.993 1.00 16.71 113 LEU A N 1
ATOM 830 C CA . LEU A 1 114 ? 23.446 27.907 34.463 1.00 16.12 113 LEU A CA 1
ATOM 831 C C . LEU A 1 114 ? 23.906 27.486 35.888 1.00 16.59 113 LEU A C 1
ATOM 832 O O . LEU A 1 114 ? 23.725 26.349 36.304 1.00 17.85 113 LEU A O 1
ATOM 837 N N . GLY A 1 115 ? 24.578 28.395 36.572 1.00 17.10 114 GLY A N 1
ATOM 838 C CA . GLY A 1 115 ? 25.175 28.083 37.858 1.00 16.89 114 GLY A CA 1
ATOM 839 C C . GLY A 1 115 ? 24.117 27.930 38.931 1.00 19.02 114 GLY A C 1
ATOM 840 O O . GLY A 1 115 ? 23.017 28.464 38.838 1.00 18.66 114 GLY A O 1
ATOM 841 N N . GLY A 1 116 ? 24.421 27.136 39.947 1.00 19.40 115 GLY A N 1
ATOM 842 C CA . GLY A 1 116 ? 23.455 27.044 41.054 1.00 19.54 115 GLY A CA 1
ATOM 843 C C . GLY A 1 116 ? 22.241 26.206 40.775 1.00 21.05 115 GLY A C 1
ATOM 844 O O . GLY A 1 116 ? 21.145 26.493 41.301 1.00 23.10 115 GLY A O 1
ATOM 845 N N . ASN A 1 117 ? 22.378 25.145 39.984 1.00 19.05 116 ASN A N 1
ATOM 846 C CA . ASN A 1 117 ? 21.262 24.230 39.753 1.00 18.48 116 ASN A CA 1
ATOM 847 C C . ASN A 1 117 ? 21.594 22.821 40.260 1.00 19.05 116 ASN A C 1
ATOM 848 O O . ASN A 1 117 ? 22.440 22.694 41.115 1.00 20.48 116 ASN A O 1
ATOM 853 N N . GLN A 1 118 ? 20.907 21.807 39.756 1.00 20.17 117 GLN A N 1
ATOM 854 C CA . GLN A 1 118 ? 21.108 20.432 40.238 1.00 21.89 117 GLN A CA 1
ATOM 855 C C . GLN A 1 118 ? 21.564 19.532 39.115 1.00 21.24 117 GLN A C 1
ATOM 856 O O . GLN A 1 118 ? 21.321 18.301 39.112 1.00 22.34 117 GLN A O 1
ATOM 862 N N . LEU A 1 119 ? 22.242 20.129 38.124 1.00 21.86 118 LEU A N 1
ATOM 863 C CA . LEU A 1 119 ? 22.650 19.382 36.945 1.00 22.19 118 LEU A CA 1
ATOM 864 C C . LEU A 1 119 ? 23.713 18.358 37.311 1.00 22.56 118 LEU A C 1
ATOM 865 O O . LEU A 1 119 ? 24.683 18.687 37.981 1.00 19.55 118 LEU A O 1
ATOM 870 N N . LYS A 1 120 ? 23.452 17.105 36.913 1.00 23.16 119 LYS A N 1
ATOM 871 C CA . LYS A 1 120 ? 24.408 16.010 37.087 1.00 25.46 119 LYS A CA 1
ATOM 872 C C . LYS A 1 120 ? 25.125 15.612 35.799 1.00 24.99 119 LYS A C 1
ATOM 873 O O . LYS A 1 120 ? 26.195 14.980 35.842 1.00 25.76 119 LYS A O 1
ATOM 879 N N . SER A 1 121 ? 24.523 15.963 34.669 1.00 25.49 120 SER A N 1
ATOM 880 C CA . SER A 1 121 ? 24.950 15.588 33.346 1.00 25.46 120 SER A CA 1
ATOM 881 C C . SER A 1 121 ? 24.512 16.677 32.359 1.00 26.60 120 SER A C 1
ATOM 882 O O . SER A 1 121 ? 23.639 17.514 32.676 1.00 25.04 120 SER A O 1
ATOM 885 N N . LEU A 1 122 ? 25.131 16.658 31.175 1.00 26.25 121 LEU A N 1
ATOM 886 C CA . LEU A 1 122 ? 24.666 17.449 30.054 1.00 27.99 121 LEU A CA 1
ATOM 887 C C . LEU A 1 122 ? 24.513 16.555 28.822 1.00 29.26 121 LEU A C 1
ATOM 888 O O . LEU A 1 122 ? 25.354 15.684 28.582 1.00 28.51 121 LEU A O 1
ATOM 893 N N . PRO A 1 123 ? 23.438 16.773 28.052 1.00 30.28 122 PRO A N 1
ATOM 894 C CA . PRO A 1 123 ? 23.346 16.029 26.771 1.00 32.00 122 PRO A CA 1
ATOM 895 C C . PRO A 1 123 ? 24.460 16.424 25.785 1.00 32.80 122 PRO A C 1
ATOM 896 O O . PRO A 1 123 ? 24.877 17.576 25.783 1.00 32.91 122 PRO A O 1
ATOM 900 N N . SER A 1 124 ? 24.953 15.469 24.971 1.00 33.63 123 SER A N 1
ATOM 901 C CA . SER A 1 124 ? 26.218 15.653 24.194 1.00 33.13 123 SER A CA 1
ATOM 902 C C . SER A 1 124 ? 26.400 16.975 23.413 1.00 32.14 123 SER A C 1
ATOM 903 O O . SER A 1 124 ? 27.413 17.677 23.576 1.00 34.71 123 SER A O 1
ATOM 906 N N . GLY A 1 125 ? 25.455 17.317 22.558 1.00 28.84 124 GLY A N 1
ATOM 907 C CA . GLY A 1 125 ? 25.644 18.498 21.706 1.00 24.22 124 GLY A CA 1
ATOM 908 C C . GLY A 1 125 ? 24.858 19.694 22.204 1.00 21.51 124 GLY A C 1
ATOM 909 O O . GLY A 1 125 ? 24.492 20.560 21.417 1.00 21.53 124 GLY A O 1
ATOM 910 N N . VAL A 1 126 ? 24.638 19.768 23.509 1.00 20.78 125 VAL A N 1
ATOM 911 C CA . VAL A 1 126 ? 23.687 20.743 24.073 1.00 19.67 125 VAL A CA 1
ATOM 912 C C . VAL A 1 126 ? 24.123 22.175 23.767 1.00 18.98 125 VAL A C 1
ATOM 913 O O . VAL A 1 126 ? 23.264 23.047 23.679 1.00 20.25 125 VAL A O 1
ATOM 917 N N . PHE A 1 127 ? 25.432 22.402 23.640 1.00 19.47 126 PHE A N 1
ATOM 918 C CA . PHE A 1 127 ? 25.925 23.765 23.359 1.00 18.67 126 PHE A CA 1
ATOM 919 C C . PHE A 1 127 ? 26.320 24.011 21.903 1.00 19.84 126 PHE A C 1
ATOM 920 O O . PHE A 1 127 ? 26.693 25.133 21.564 1.00 18.29 126 PHE A O 1
ATOM 928 N N . ASP A 1 128 ? 26.207 22.979 21.051 1.00 18.73 127 ASP A N 1
ATOM 929 C CA . ASP A 1 128 ? 26.772 23.040 19.688 1.00 19.55 127 ASP A CA 1
ATOM 930 C C . ASP A 1 128 ? 26.344 24.231 18.802 1.00 19.77 127 ASP A C 1
ATOM 931 O O . ASP A 1 128 ? 27.112 24.705 17.979 1.00 20.61 127 ASP A O 1
ATOM 936 N N . ARG A 1 129 ? 25.129 24.737 18.985 1.00 17.43 128 ARG A N 1
ATOM 937 C CA . ARG A 1 129 ? 24.607 25.812 18.108 1.00 17.79 128 ARG A CA 1
ATOM 938 C C . ARG A 1 129 ? 24.992 27.197 18.581 1.00 17.22 128 ARG A C 1
ATOM 939 O O . ARG A 1 129 ? 24.838 28.205 17.865 1.00 17.52 128 ARG A O 1
ATOM 947 N N . LEU A 1 130 ? 25.579 27.240 19.773 1.00 17.45 129 LEU A N 1
ATOM 948 C CA . LEU A 1 130 ? 25.886 28.522 20.416 1.00 16.47 129 LEU A CA 1
ATOM 949 C C . LEU A 1 130 ? 27.285 29.038 20.011 1.00 17.39 129 LEU A C 1
ATOM 950 O O . LEU A 1 130 ? 28.137 29.350 20.856 1.00 15.46 129 LEU A O 1
ATOM 955 N N . THR A 1 131 ? 27.494 29.211 18.700 1.00 17.14 130 THR A N 1
ATOM 956 C CA . THR A 1 131 ? 28.855 29.474 18.180 1.00 18.01 130 THR A CA 1
ATOM 957 C C . THR A 1 131 ? 29.414 30.856 18.517 1.00 17.53 130 THR A C 1
ATOM 958 O O . THR A 1 131 ? 30.633 31.091 18.423 1.00 19.67 130 THR A O 1
ATOM 962 N N . LYS A 1 132 ? 28.561 31.765 18.971 1.00 17.35 131 LYS A N 1
ATOM 963 C CA . LYS A 1 132 ? 28.981 33.116 19.311 1.00 17.28 131 LYS A CA 1
ATOM 964 C C . LYS A 1 132 ? 29.028 33.298 20.845 1.00 17.03 131 LYS A C 1
ATOM 965 O O . LYS A 1 132 ? 29.302 34.383 21.345 1.00 17.55 131 LYS A O 1
ATOM 971 N N . LEU A 1 133 ? 28.783 32.221 21.583 1.00 16.20 132 LEU A N 1
ATOM 972 C CA . LEU A 1 133 ? 28.745 32.336 23.081 1.00 15.31 132 LEU A CA 1
ATOM 973 C C . LEU A 1 133 ? 30.093 32.834 23.619 1.00 16.63 132 LEU A C 1
ATOM 974 O O . LEU A 1 133 ? 31.139 32.326 23.226 1.00 15.47 132 LEU A O 1
ATOM 979 N N . LYS A 1 134 ? 30.044 33.859 24.477 1.00 16.45 133 LYS A N 1
ATOM 980 C CA . LYS A 1 134 ? 31.247 34.341 25.155 1.00 16.89 133 LYS A CA 1
ATOM 981 C C . LYS A 1 134 ? 31.378 33.931 26.614 1.00 16.73 133 LYS A C 1
ATOM 982 O O . LYS A 1 134 ? 32.506 33.796 27.104 1.00 17.08 133 LYS A O 1
ATOM 988 N N . GLU A 1 135 ? 30.265 33.801 27.340 1.00 16.07 134 GLU A N 1
ATOM 989 C CA . GLU A 1 135 ? 30.288 33.322 28.723 1.00 17.77 134 GLU A CA 1
ATOM 990 C C . GLU A 1 135 ? 29.400 32.136 28.950 1.00 17.65 134 GLU A C 1
ATOM 991 O O . GLU A 1 135 ? 28.209 32.152 28.566 1.00 15.33 134 GLU A O 1
ATOM 997 N N . LEU A 1 136 ? 29.949 31.100 29.608 1.00 16.34 135 LEU A N 1
ATOM 998 C CA . LEU A 1 136 ? 29.157 29.916 29.940 1.00 16.38 135 LEU A CA 1
ATOM 999 C C . LEU A 1 136 ? 29.418 29.587 31.414 1.00 16.33 135 LEU A C 1
ATOM 1000 O O . LEU A 1 136 ? 30.551 29.290 31.791 1.00 15.24 135 LEU A O 1
ATOM 1005 N N . ARG A 1 137 ? 28.395 29.702 32.239 1.00 16.04 136 ARG A N 1
ATOM 1006 C CA . ARG A 1 137 ? 28.599 29.452 33.677 1.00 17.29 136 ARG A CA 1
ATOM 1007 C C . ARG A 1 137 ? 27.868 28.199 34.088 1.00 16.87 136 ARG A C 1
ATOM 1008 O O . ARG A 1 137 ? 26.645 28.082 33.960 1.00 15.71 136 ARG A O 1
ATOM 1016 N N . LEU A 1 138 ? 28.637 27.260 34.604 1.00 17.55 137 LEU A N 1
ATOM 1017 C CA . LEU A 1 138 ? 28.141 25.944 34.980 1.00 16.52 137 LEU A CA 1
ATOM 1018 C C . LEU A 1 138 ? 28.558 25.559 36.418 1.00 17.84 137 LEU A C 1
ATOM 1019 O O . LEU A 1 138 ? 28.382 24.412 36.819 1.00 17.97 137 LEU A O 1
ATOM 1024 N N . ASN A 1 139 ? 29.038 26.536 37.160 1.00 18.36 138 ASN A N 1
ATOM 1025 C CA . ASN A 1 139 ? 29.524 26.312 38.521 1.00 20.20 138 ASN A CA 1
ATOM 1026 C C . ASN A 1 139 ? 28.376 25.938 39.454 1.00 19.62 138 ASN A C 1
ATOM 1027 O O . ASN A 1 139 ? 27.234 26.295 39.224 1.00 19.73 138 ASN A O 1
ATOM 1032 N N . THR A 1 140 ? 28.686 25.228 40.529 1.00 21.64 139 THR A N 1
ATOM 1033 C CA . THR A 1 140 ? 27.709 24.987 41.593 1.00 21.38 139 THR A CA 1
ATOM 1034 C C . THR A 1 140 ? 26.531 24.196 41.092 1.00 21.73 139 THR A C 1
ATOM 1035 O O . THR A 1 140 ? 25.354 24.524 41.287 1.00 23.23 139 THR A O 1
ATOM 1039 N N . ASN A 1 141 ? 26.868 23.123 40.393 1.00 20.27 140 ASN A N 1
ATOM 1040 C CA . ASN A 1 141 ? 25.901 22.125 40.040 1.00 21.46 140 ASN A CA 1
ATOM 1041 C C . ASN A 1 141 ? 26.438 20.844 40.688 1.00 22.60 140 ASN A C 1
ATOM 1042 O O . ASN A 1 141 ? 27.146 20.925 41.707 1.00 23.44 140 ASN A O 1
ATOM 1047 N N . GLN A 1 142 ? 26.078 19.695 40.142 1.00 23.06 141 GLN A N 1
ATOM 1048 C CA . GLN A 1 142 ? 26.580 18.399 40.641 1.00 25.20 141 GLN A CA 1
ATOM 1049 C C . GLN A 1 142 ? 27.099 17.563 39.466 1.00 24.27 141 GLN A C 1
ATOM 1050 O O . GLN A 1 142 ? 26.914 16.323 39.420 1.00 23.30 141 GLN A O 1
ATOM 1056 N N . LEU A 1 143 ? 27.761 18.232 38.520 1.00 24.07 142 LEU A N 1
ATOM 1057 C CA . LEU A 1 143 ? 28.216 17.591 37.289 1.00 24.64 142 LEU A CA 1
ATOM 1058 C C . LEU A 1 143 ? 29.182 16.479 37.596 1.00 26.31 142 LEU A C 1
ATOM 1059 O O . LEU A 1 143 ? 30.201 16.695 38.254 1.00 23.64 142 LEU A O 1
ATOM 1064 N N . GLN A 1 144 ? 28.816 15.297 37.106 1.00 28.06 143 GLN A N 1
ATOM 1065 C CA . GLN A 1 144 ? 29.563 14.061 37.326 1.00 31.03 143 GLN A CA 1
ATOM 1066 C C . GLN A 1 144 ? 30.552 13.803 36.221 1.00 30.79 143 GLN A C 1
ATOM 1067 O O . GLN A 1 144 ? 31.530 13.098 36.427 1.00 31.50 143 GLN A O 1
ATOM 1073 N N . SER A 1 145 ? 30.283 14.370 35.047 1.00 30.77 144 SER A N 1
ATOM 1074 C CA . SER A 1 145 ? 31.269 14.419 33.976 1.00 31.53 144 SER A CA 1
ATOM 1075 C C . SER A 1 145 ? 30.815 15.447 32.981 1.00 31.24 144 SER A C 1
ATOM 1076 O O . SER A 1 145 ? 29.704 16.011 33.101 1.00 30.91 144 SER A O 1
ATOM 1079 N N . ILE A 1 146 ? 31.710 15.714 32.033 1.00 31.00 145 ILE A N 1
ATOM 1080 C CA . ILE A 1 146 ? 31.462 16.580 30.889 1.00 30.27 145 ILE A CA 1
ATOM 1081 C C . ILE A 1 146 ? 31.521 15.628 29.681 1.00 29.44 145 ILE A C 1
ATOM 1082 O O . ILE A 1 146 ? 32.422 14.802 29.592 1.00 29.84 145 ILE A O 1
ATOM 1087 N N . PRO A 1 147 ? 30.540 15.715 28.774 1.00 28.72 146 PRO A N 1
ATOM 1088 C CA . PRO A 1 147 ? 30.552 14.918 27.551 1.00 27.51 146 PRO A CA 1
ATOM 1089 C C . PRO A 1 147 ? 31.784 15.243 26.708 1.00 26.75 146 PRO A C 1
ATOM 1090 O O . PRO A 1 147 ? 32.218 16.397 26.655 1.00 24.03 146 PRO A O 1
ATOM 1094 N N . ALA A 1 148 ? 32.367 14.235 26.070 1.00 26.36 147 ALA A N 1
ATOM 1095 C CA . ALA A 1 148 ? 33.417 14.510 25.087 1.00 26.53 147 ALA A CA 1
ATOM 1096 C C . ALA A 1 148 ? 32.864 15.468 24.043 1.00 26.13 147 ALA A C 1
ATOM 1097 O O . ALA A 1 148 ? 31.718 15.350 23.616 1.00 26.70 147 ALA A O 1
ATOM 1099 N N . GLY A 1 149 ? 33.666 16.454 23.680 1.00 25.82 148 GLY A N 1
ATOM 1100 C CA . GLY A 1 149 ? 33.301 17.452 22.682 1.00 24.39 148 GLY A CA 1
ATOM 1101 C C . GLY A 1 149 ? 32.367 18.572 23.152 1.00 22.34 148 GLY A C 1
ATOM 1102 O O . GLY A 1 149 ? 31.981 19.387 22.341 1.00 22.61 148 GLY A O 1
ATOM 1103 N N . ALA A 1 150 ? 31.978 18.593 24.443 1.00 21.09 149 ALA A N 1
ATOM 1104 C CA . ALA A 1 150 ? 30.887 19.489 24.908 1.00 20.12 149 ALA A CA 1
ATOM 1105 C C . ALA A 1 150 ? 31.133 20.922 24.470 1.00 18.68 149 ALA A C 1
ATOM 1106 O O . ALA A 1 150 ? 30.158 21.650 24.204 1.00 20.35 149 ALA A O 1
ATOM 1108 N N . PHE A 1 151 ? 32.404 21.347 24.444 1.00 18.63 150 PHE A N 1
ATOM 1109 C CA . PHE A 1 151 ? 32.714 22.756 24.223 1.00 18.35 150 PHE A CA 1
ATOM 1110 C C . PHE A 1 151 ? 33.302 23.062 22.857 1.00 18.98 150 PHE A C 1
ATOM 1111 O O . PHE A 1 151 ? 33.627 24.220 22.585 1.00 18.82 150 PHE A O 1
ATOM 1119 N N . ASP A 1 152 ? 33.390 22.040 22.010 1.00 19.69 151 ASP A N 1
ATOM 1120 C CA . ASP A 1 152 ? 34.119 22.134 20.734 1.00 21.00 151 ASP A CA 1
ATOM 1121 C C . ASP A 1 152 ? 33.657 23.232 19.797 1.00 20.67 151 ASP A C 1
ATOM 1122 O O . ASP A 1 152 ? 34.483 23.824 19.082 1.00 22.60 151 ASP A O 1
ATOM 1127 N N . LYS A 1 153 ? 32.352 23.502 19.776 1.00 20.48 152 LYS A N 1
ATOM 1128 C CA . LYS A 1 153 ? 31.823 24.569 18.883 1.00 19.77 152 LYS A CA 1
ATOM 1129 C C . LYS A 1 153 ? 31.912 25.963 19.459 1.00 19.23 152 LYS A C 1
ATOM 1130 O O . LYS A 1 153 ? 31.584 26.948 18.780 1.00 19.82 152 LYS A O 1
ATOM 1136 N N . LEU A 1 154 ? 32.326 26.082 20.726 1.00 18.59 153 LEU A N 1
ATOM 1137 C CA . LEU A 1 154 ? 32.329 27.376 21.391 1.00 18.15 153 LEU A CA 1
ATOM 1138 C C . LEU A 1 154 ? 33.639 28.141 21.163 1.00 20.19 153 LEU A C 1
ATOM 1139 O O . LEU A 1 154 ? 34.347 28.561 22.107 1.00 19.09 153 LEU A O 1
ATOM 1144 N N . THR A 1 155 ? 33.939 28.368 19.876 1.00 19.36 154 THR A N 1
ATOM 1145 C CA . THR A 1 155 ? 35.191 29.019 19.474 1.00 21.59 154 THR A CA 1
ATOM 1146 C C . THR A 1 155 ? 35.344 30.491 19.917 1.00 21.22 154 THR A C 1
ATOM 1147 O O . THR A 1 155 ? 36.445 31.007 19.898 1.00 23.30 154 THR A O 1
ATOM 1151 N N . ASN A 1 156 ? 34.251 31.136 20.338 1.00 19.88 155 ASN A N 1
ATOM 1152 C CA A ASN A 1 156 ? 34.196 32.538 20.779 0.50 19.63 155 ASN A CA 1
ATOM 1153 C CA B ASN A 1 156 ? 34.363 32.512 20.792 0.50 19.50 155 ASN A CA 1
ATOM 1154 C C . ASN A 1 156 ? 34.295 32.640 22.303 1.00 17.81 155 ASN A C 1
ATOM 1155 O O . ASN A 1 156 ? 34.330 33.736 22.848 1.00 19.27 155 ASN A O 1
ATOM 1164 N N . LEU A 1 157 ? 34.270 31.496 22.983 1.00 17.60 156 LEU A N 1
ATOM 1165 C CA . LEU A 1 157 ? 34.148 31.492 24.438 1.00 17.04 156 LEU A CA 1
ATOM 1166 C C . LEU A 1 157 ? 35.311 32.202 25.110 1.00 18.97 156 LEU A C 1
ATOM 1167 O O . LEU A 1 157 ? 36.463 31.910 24.811 1.00 18.90 156 LEU A O 1
ATOM 1172 N N . GLN A 1 158 ? 34.983 33.128 26.009 1.00 18.91 157 GLN A N 1
ATOM 1173 C CA . GLN A 1 158 ? 35.983 33.845 26.824 1.00 19.83 157 GLN A CA 1
ATOM 1174 C C . GLN A 1 158 ? 35.990 33.385 28.285 1.00 20.52 157 GLN A C 1
ATOM 1175 O O . GLN A 1 158 ? 37.025 33.404 28.913 1.00 19.92 157 GLN A O 1
ATOM 1181 N N . THR A 1 159 ? 34.825 32.997 28.816 1.00 18.96 158 THR A N 1
ATOM 1182 C CA . THR A 1 159 ? 34.719 32.580 30.221 1.00 19.85 158 THR A CA 1
ATOM 1183 C C . THR A 1 159 ? 33.953 31.307 30.373 1.00 18.54 158 THR A C 1
ATOM 1184 O O . THR A 1 159 ? 32.847 31.207 29.864 1.00 17.17 158 THR A O 1
ATOM 1188 N N . LEU A 1 160 ? 34.523 30.357 31.124 1.00 17.36 159 LEU A N 1
ATOM 1189 C CA . LEU A 1 160 ? 33.881 29.055 31.355 1.00 17.16 159 LEU A CA 1
ATOM 1190 C C . LEU A 1 160 ? 34.011 28.732 32.840 1.00 17.15 159 LEU A C 1
ATOM 1191 O O . LEU A 1 160 ? 35.101 28.676 33.362 1.00 18.70 159 LEU A O 1
ATOM 1196 N N . SER A 1 161 ? 32.881 28.611 33.512 1.00 16.30 160 SER A N 1
ATOM 1197 C CA . SER A 1 161 ? 32.937 28.316 34.948 1.00 17.34 160 SER A CA 1
ATOM 1198 C C . SER A 1 161 ? 32.496 26.902 35.202 1.00 16.56 160 SER A C 1
ATOM 1199 O O . SER A 1 161 ? 31.335 26.541 34.936 1.00 16.56 160 SER A O 1
ATOM 1202 N N . LEU A 1 162 ? 33.393 26.123 35.810 1.00 17.05 161 LEU A N 1
ATOM 1203 C CA . LEU A 1 162 ? 33.139 24.720 36.132 1.00 17.56 161 LEU A CA 1
ATOM 1204 C C . LEU A 1 162 ? 33.350 24.378 37.613 1.00 17.23 161 LEU A C 1
ATOM 1205 O O . LEU A 1 162 ? 33.279 23.228 37.992 1.00 16.62 161 LEU A O 1
ATOM 1210 N N . SER A 1 163 ? 33.541 25.395 38.437 1.00 18.47 162 SER A N 1
ATOM 1211 C CA . SER A 1 163 ? 33.841 25.192 39.875 1.00 19.08 162 SER A CA 1
ATOM 1212 C C . SER A 1 163 ? 32.652 24.662 40.662 1.00 20.98 162 SER A C 1
ATOM 1213 O O . SER A 1 163 ? 31.512 24.790 40.234 1.00 18.52 162 SER A O 1
ATOM 1216 N N . THR A 1 164 ? 32.911 24.016 41.809 1.00 19.53 163 THR A N 1
ATOM 1217 C CA . THR A 1 164 ? 31.824 23.422 42.644 1.00 20.49 163 THR A CA 1
ATOM 1218 C C . THR A 1 164 ? 30.911 22.502 41.865 1.00 20.68 163 THR A C 1
ATOM 1219 O O . THR A 1 164 ? 29.706 22.735 41.745 1.00 20.93 163 THR A O 1
ATOM 1223 N N . ASN A 1 165 ? 31.518 21.476 41.279 1.00 19.32 164 ASN A N 1
ATOM 1224 C CA . ASN A 1 165 ? 30.773 20.364 40.751 1.00 20.13 164 ASN A CA 1
ATOM 1225 C C . ASN A 1 165 ? 31.320 19.051 41.353 1.00 21.01 164 ASN A C 1
ATOM 1226 O O . ASN A 1 165 ? 31.975 19.094 42.386 1.00 24.42 164 ASN A O 1
ATOM 1231 N N . GLN A 1 166 ? 30.992 17.930 40.722 1.00 22.57 165 GLN A N 1
ATOM 1232 C CA . GLN A 1 166 ? 31.381 16.572 41.208 1.00 24.82 165 GLN A CA 1
ATOM 1233 C C . GLN A 1 166 ? 32.316 15.891 40.190 1.00 24.81 165 GLN A C 1
ATOM 1234 O O . GLN A 1 166 ? 32.257 14.646 39.972 1.00 25.22 165 GLN A O 1
ATOM 1240 N N . LEU A 1 167 ? 33.115 16.706 39.504 1.00 24.13 166 LEU A N 1
ATOM 1241 C CA . LEU A 1 167 ? 33.951 16.244 38.372 1.00 23.00 166 LEU A CA 1
ATOM 1242 C C . LEU A 1 167 ? 35.172 15.471 38.896 1.00 22.88 166 LEU A C 1
ATOM 1243 O O . LEU A 1 167 ? 35.881 15.935 39.763 1.00 21.33 166 LEU A O 1
ATOM 1248 N N . GLN A 1 168 ? 35.413 14.291 38.331 1.00 23.31 167 GLN A N 1
ATOM 1249 C CA . GLN A 1 168 ? 36.625 13.526 38.673 1.00 23.98 167 GLN A CA 1
ATOM 1250 C C . GLN A 1 168 ? 37.721 13.646 37.602 1.00 23.13 167 GLN A C 1
ATOM 1251 O O . GLN A 1 168 ? 38.878 13.302 37.839 1.00 22.47 167 GLN A O 1
ATOM 1257 N N . SER A 1 169 ? 37.345 14.186 36.447 1.00 22.78 168 SER A N 1
ATOM 1258 C CA . SER A 1 169 ? 38.222 14.316 35.285 1.00 22.80 168 SER A CA 1
ATOM 1259 C C . SER A 1 169 ? 37.577 15.289 34.298 1.00 23.40 168 SER A C 1
ATOM 1260 O O . SER A 1 169 ? 36.403 15.714 34.464 1.00 20.21 168 SER A O 1
ATOM 1263 N N . VAL A 1 170 ? 38.366 15.666 33.301 1.00 21.51 169 VAL A N 1
ATOM 1264 C CA . VAL A 1 170 ? 37.803 16.304 32.101 1.00 22.86 169 VAL A CA 1
ATOM 1265 C C . VAL A 1 170 ? 38.195 15.452 30.894 1.00 23.29 169 VAL A C 1
ATOM 1266 O O . VAL A 1 170 ? 39.283 14.879 30.865 1.00 23.98 169 VAL A O 1
ATOM 1270 N N . PRO A 1 171 ? 37.303 15.355 29.902 1.00 23.71 170 PRO A N 1
ATOM 1271 C CA . PRO A 1 171 ? 37.643 14.498 28.736 1.00 23.87 170 PRO A CA 1
ATOM 1272 C C . PRO A 1 171 ? 38.892 14.985 28.000 1.00 23.56 170 PRO A C 1
ATOM 1273 O O . PRO A 1 171 ? 39.159 16.206 27.916 1.00 21.87 170 PRO A O 1
ATOM 1277 N N . HIS A 1 172 ? 39.675 14.040 27.479 1.00 24.34 171 HIS A N 1
ATOM 1278 C CA . HIS A 1 172 ? 40.855 14.423 26.704 1.00 25.34 171 HIS A CA 1
ATOM 1279 C C . HIS A 1 172 ? 40.497 15.484 25.650 1.00 24.63 171 HIS A C 1
ATOM 1280 O O . HIS A 1 172 ? 39.504 15.320 24.949 1.00 24.97 171 HIS A O 1
ATOM 1287 N N . GLY A 1 173 ? 41.270 16.576 25.575 1.00 23.60 172 GLY A N 1
ATOM 1288 C CA . GLY A 1 173 ? 41.030 17.647 24.592 1.00 22.91 172 GLY A CA 1
ATOM 1289 C C . GLY A 1 173 ? 39.838 18.571 24.854 1.00 22.17 172 GLY A C 1
ATOM 1290 O O . GLY A 1 173 ? 39.524 19.431 24.015 1.00 22.99 172 GLY A O 1
ATOM 1291 N N . ALA A 1 174 ? 39.242 18.489 26.043 1.00 20.92 173 ALA A N 1
ATOM 1292 C CA . ALA A 1 174 ? 38.008 19.274 26.378 1.00 19.99 173 ALA A CA 1
ATOM 1293 C C . ALA A 1 174 ? 38.086 20.762 25.966 1.00 18.63 173 ALA A C 1
ATOM 1294 O O . ALA A 1 174 ? 37.089 21.355 25.538 1.00 19.17 173 ALA A O 1
ATOM 1296 N N . PHE A 1 175 ? 39.256 21.377 26.094 1.00 19.01 174 PHE A N 1
ATOM 1297 C CA . PHE A 1 175 ? 39.387 22.834 25.960 1.00 19.91 174 PHE A CA 1
ATOM 1298 C C . PHE A 1 175 ? 40.148 23.280 24.708 1.00 21.30 174 PHE A C 1
ATOM 1299 O O . PHE A 1 175 ? 40.444 24.474 24.539 1.00 21.42 174 PHE A O 1
ATOM 1307 N N . ASP A 1 176 ? 40.453 22.327 23.842 1.00 24.45 175 ASP A N 1
ATOM 1308 C CA . ASP A 1 176 ? 41.414 22.632 22.781 1.00 26.10 175 ASP A CA 1
ATOM 1309 C C . ASP A 1 176 ? 40.900 23.578 21.721 1.00 25.64 175 ASP A C 1
ATOM 1310 O O . ASP A 1 176 ? 41.683 24.313 21.108 1.00 27.24 175 ASP A O 1
ATOM 1315 N N . ARG A 1 177 ? 39.584 23.622 21.561 1.00 25.07 176 ARG A N 1
ATOM 1316 C CA . ARG A 1 177 ? 39.012 24.514 20.562 1.00 24.37 176 ARG A CA 1
ATOM 1317 C C . ARG A 1 177 ? 38.755 25.888 21.111 1.00 23.73 176 ARG A C 1
ATOM 1318 O O . ARG A 1 177 ? 38.356 26.778 20.362 1.00 24.12 176 ARG A O 1
ATOM 1326 N N . LEU A 1 178 ? 38.981 26.086 22.413 1.00 21.75 177 LEU A N 1
ATOM 1327 C CA . LEU A 1 178 ? 38.679 27.394 23.045 1.00 21.23 177 LEU A CA 1
ATOM 1328 C C . LEU A 1 178 ? 39.777 28.472 22.928 1.00 21.60 177 LEU A C 1
ATOM 1329 O O . LEU A 1 178 ? 40.361 28.923 23.929 1.00 21.65 177 LEU A O 1
ATOM 1334 N N . GLY A 1 179 ? 40.027 28.905 21.686 1.00 22.93 178 GLY A N 1
ATOM 1335 C CA . GLY A 1 179 ? 41.183 29.747 21.301 1.00 22.79 178 GLY A CA 1
ATOM 1336 C C . GLY A 1 179 ? 41.055 31.145 21.875 1.00 23.60 178 GLY A C 1
ATOM 1337 O O . GLY A 1 179 ? 42.035 31.874 22.040 1.00 25.76 178 GLY A O 1
ATOM 1338 N N . LYS A 1 180 ? 39.834 31.566 22.190 1.00 21.05 179 LYS A N 1
ATOM 1339 C CA . LYS A 1 180 ? 39.648 32.896 22.780 1.00 21.49 179 LYS A CA 1
ATOM 1340 C C . LYS A 1 180 ? 39.453 32.894 24.291 1.00 19.49 179 LYS A C 1
ATOM 1341 O O . LYS A 1 180 ? 39.121 33.924 24.876 1.00 21.06 179 LYS A O 1
ATOM 1347 N N . LEU A 1 181 ? 39.640 31.722 24.921 1.00 20.93 180 LEU A N 1
ATOM 1348 C CA . LEU A 1 181 ? 39.453 31.609 26.362 1.00 20.89 180 LEU A CA 1
ATOM 1349 C C . LEU A 1 181 ? 40.356 32.535 27.175 1.00 22.59 180 LEU A C 1
ATOM 1350 O O . LEU A 1 181 ? 41.559 32.581 26.923 1.00 22.18 180 LEU A O 1
ATOM 1355 N N . GLN A 1 182 ? 39.751 33.263 28.111 1.00 22.29 181 GLN A N 1
ATOM 1356 C CA . GLN A 1 182 ? 40.435 34.167 29.060 1.00 23.63 181 GLN A CA 1
ATOM 1357 C C . GLN A 1 182 ? 40.376 33.675 30.519 1.00 22.99 181 GLN A C 1
ATOM 1358 O O . GLN A 1 182 ? 41.355 33.866 31.261 1.00 23.63 181 GLN A O 1
ATOM 1364 N N . THR A 1 183 ? 39.225 33.107 30.938 1.00 21.97 182 THR A N 1
ATOM 1365 C CA . THR A 1 183 ? 38.961 32.726 32.339 1.00 22.17 182 THR A CA 1
ATOM 1366 C C . THR A 1 183 ? 38.309 31.351 32.406 1.00 22.20 182 THR A C 1
ATOM 1367 O O . THR A 1 183 ? 37.282 31.122 31.757 1.00 20.84 182 THR A O 1
ATOM 1371 N N . ILE A 1 184 ? 38.900 30.449 33.183 1.00 19.54 183 ILE A N 1
ATOM 1372 C CA . ILE A 1 184 ? 38.224 29.165 33.482 1.00 18.76 183 ILE A CA 1
ATOM 1373 C C . ILE A 1 184 ? 38.266 28.951 34.994 1.00 18.99 183 ILE A C 1
ATOM 1374 O O . ILE A 1 184 ? 39.230 29.380 35.625 1.00 19.89 183 ILE A O 1
ATOM 1379 N N . THR A 1 185 ? 37.206 28.409 35.574 1.00 16.63 184 THR A N 1
ATOM 1380 C CA . THR A 1 185 ? 37.264 28.045 37.020 1.00 16.63 184 THR A CA 1
ATOM 1381 C C . THR A 1 185 ? 37.106 26.565 37.137 1.00 16.61 184 THR A C 1
ATOM 1382 O O . THR A 1 185 ? 36.246 25.981 36.479 1.00 17.58 184 THR A O 1
ATOM 1386 N N . LEU A 1 186 ? 37.892 25.943 38.025 1.00 16.67 185 LEU A N 1
ATOM 1387 C CA . LEU A 1 186 ? 37.837 24.486 38.142 1.00 17.78 185 LEU A CA 1
ATOM 1388 C C . LEU A 1 186 ? 37.957 23.986 39.564 1.00 17.78 185 LEU A C 1
ATOM 1389 O O . LEU A 1 186 ? 37.995 22.745 39.750 1.00 18.10 185 LEU A O 1
ATOM 1394 N N . PHE A 1 187 ? 38.080 24.893 40.547 1.00 18.41 186 PHE A N 1
ATOM 1395 C CA . PHE A 1 187 ? 38.089 24.507 41.994 1.00 19.31 186 PHE A CA 1
ATOM 1396 C C . PHE A 1 187 ? 36.841 23.814 42.487 1.00 20.46 186 PHE A C 1
ATOM 1397 O O . PHE A 1 187 ? 35.785 23.905 41.860 1.00 19.17 186 PHE A O 1
ATOM 1405 N N . GLY A 1 188 ? 36.928 23.143 43.657 1.00 19.13 187 GLY A N 1
ATOM 1406 C CA . GLY A 1 188 ? 35.745 22.532 44.230 1.00 20.93 187 GLY A CA 1
ATOM 1407 C C . GLY A 1 188 ? 35.277 21.308 43.524 1.00 20.92 187 GLY A C 1
ATOM 1408 O O . GLY A 1 188 ? 34.092 20.951 43.622 1.00 24.00 187 GLY A O 1
ATOM 1409 N N . ASN A 1 189 ? 36.183 20.691 42.751 1.00 21.96 188 ASN A N 1
ATOM 1410 C CA . ASN A 1 189 ? 35.862 19.435 42.140 1.00 22.30 188 ASN A CA 1
ATOM 1411 C C . ASN A 1 189 ? 36.652 18.388 42.908 1.00 24.43 188 ASN A C 1
ATOM 1412 O O . ASN A 1 189 ? 37.199 18.699 43.976 1.00 28.25 188 ASN A O 1
ATOM 1417 N N . GLN A 1 190 ? 36.533 17.147 42.508 1.00 25.58 189 GLN A N 1
ATOM 1418 C CA . GLN A 1 190 ? 37.164 16.053 43.223 1.00 26.08 189 GLN A CA 1
ATOM 1419 C C . GLN A 1 190 ? 38.003 15.297 42.200 1.00 24.32 189 GLN A C 1
ATOM 1420 O O . GLN A 1 190 ? 37.798 14.106 41.963 1.00 24.48 189 GLN A O 1
ATOM 1426 N N . PHE A 1 191 ? 38.949 15.999 41.588 1.00 23.01 190 PHE A N 1
ATOM 1427 C CA . PHE A 1 191 ? 39.724 15.391 40.464 1.00 22.55 190 PHE A CA 1
ATOM 1428 C C . PHE A 1 191 ? 40.503 14.171 40.962 1.00 22.98 190 PHE A C 1
ATOM 1429 O O . PHE A 1 191 ? 41.065 14.218 42.050 1.00 22.50 190 PHE A O 1
ATOM 1437 N N . ASP A 1 192 ? 40.485 13.095 40.183 1.00 23.26 191 ASP A N 1
ATOM 1438 C CA . ASP A 1 192 ? 41.149 11.846 40.581 1.00 23.33 191 ASP A CA 1
ATOM 1439 C C . ASP A 1 192 ? 42.522 11.818 39.901 1.00 23.55 191 ASP A C 1
ATOM 1440 O O . ASP A 1 192 ? 42.606 11.607 38.689 1.00 23.26 191 ASP A O 1
ATOM 1445 N N . CYS A 1 193 ? 43.574 12.112 40.665 1.00 23.50 192 CYS A N 1
ATOM 1446 C CA . CYS A 1 193 ? 44.910 12.282 40.057 1.00 25.36 192 CYS A CA 1
ATOM 1447 C C . CYS A 1 193 ? 45.611 10.936 39.932 1.00 25.40 192 CYS A C 1
ATOM 1448 O O . CYS A 1 193 ? 46.778 10.869 39.545 1.00 26.24 192 CYS A O 1
ATOM 1451 N N . SER A 1 194 ? 44.883 9.875 40.244 1.00 25.08 193 SER A N 1
ATOM 1452 C CA . SER A 1 194 ? 45.427 8.520 40.073 1.00 27.05 193 SER A CA 1
ATOM 1453 C C . SER A 1 194 ? 45.123 7.879 38.718 1.00 26.86 193 SER A C 1
ATOM 1454 O O . SER A 1 194 ? 45.613 6.781 38.436 1.00 28.51 193 SER A O 1
ATOM 1457 N N . ARG A 1 195 ? 44.297 8.534 37.905 1.00 26.71 194 ARG A N 1
ATOM 1458 C CA . ARG A 1 195 ? 43.797 7.978 36.647 1.00 27.67 194 ARG A CA 1
ATOM 1459 C C . ARG A 1 195 ? 44.447 8.733 35.506 1.00 26.25 194 ARG A C 1
ATOM 1460 O O . ARG A 1 195 ? 44.668 9.958 35.617 1.00 24.95 194 ARG A O 1
ATOM 1468 N N . CYS A 1 196 ? 44.765 8.021 34.420 1.00 25.97 195 CYS A N 1
ATOM 1469 C CA . CYS A 1 196 ? 45.554 8.600 33.303 1.00 25.75 195 CYS A CA 1
ATOM 1470 C C . CYS A 1 196 ? 44.870 9.799 32.655 1.00 24.57 195 CYS A C 1
ATOM 1471 O O . CYS A 1 196 ? 45.518 10.668 32.087 1.00 24.65 195 CYS A O 1
ATOM 1474 N N . GLU A 1 197 ? 43.540 9.802 32.744 1.00 24.55 196 GLU A N 1
ATOM 1475 C CA . GLU A 1 197 ? 42.725 10.923 32.340 1.00 24.95 196 GLU A CA 1
ATOM 1476 C C . GLU A 1 197 ? 43.181 12.255 32.927 1.00 23.68 196 GLU A C 1
ATOM 1477 O O . GLU A 1 197 ? 42.983 13.315 32.308 1.00 24.95 196 GLU A O 1
ATOM 1483 N N . ILE A 1 198 ? 43.834 12.254 34.095 1.00 22.56 197 ILE A N 1
ATOM 1484 C CA . ILE A 1 198 ? 44.260 13.576 34.645 1.00 21.82 197 ILE A CA 1
ATOM 1485 C C . ILE A 1 198 ? 45.338 14.289 33.835 1.00 21.61 197 ILE A C 1
ATOM 1486 O O . ILE A 1 198 ? 45.481 15.507 33.922 1.00 20.73 197 ILE A O 1
ATOM 1491 N N . LEU A 1 199 ? 46.107 13.548 33.047 1.00 21.39 198 LEU A N 1
ATOM 1492 C CA . LEU A 1 199 ? 47.322 14.098 32.415 1.00 20.92 198 LEU A CA 1
ATOM 1493 C C . LEU A 1 199 ? 46.958 15.168 31.377 1.00 20.53 198 LEU A C 1
ATOM 1494 O O . LEU A 1 199 ? 47.683 16.114 31.177 1.00 22.57 198 LEU A O 1
ATOM 1499 N N . TYR A 1 200 ? 45.793 15.019 30.759 1.00 19.60 199 TYR A N 1
ATOM 1500 C CA . TYR A 1 200 ? 45.351 16.040 29.831 1.00 19.44 199 TYR A CA 1
ATOM 1501 C C . TYR A 1 200 ? 45.193 17.326 30.604 1.00 18.21 199 TYR A C 1
ATOM 1502 O O . TYR A 1 200 ? 45.663 18.377 30.174 1.00 18.05 199 TYR A O 1
ATOM 1511 N N . LEU A 1 201 ? 44.477 17.241 31.730 1.00 17.85 200 LEU A N 1
ATOM 1512 C CA . LEU A 1 201 ? 44.187 18.435 32.502 1.00 18.78 200 LEU A CA 1
ATOM 1513 C C . LEU A 1 201 ? 45.440 19.052 33.146 1.00 19.48 200 LEU A C 1
ATOM 1514 O O . LEU A 1 201 ? 45.594 20.288 33.157 1.00 17.06 200 LEU A O 1
ATOM 1519 N N . SER A 1 202 ? 46.311 18.212 33.724 1.00 20.12 201 SER A N 1
ATOM 1520 C CA . SER A 1 202 ? 47.526 18.784 34.342 1.00 21.19 201 SER A CA 1
ATOM 1521 C C . SER A 1 202 ? 48.388 19.541 33.317 1.00 21.04 201 SER A C 1
ATOM 1522 O O . SER A 1 202 ? 48.764 20.696 33.576 1.00 21.70 201 SER A O 1
ATOM 1525 N N . GLN A 1 203 ? 48.601 18.967 32.118 1.00 21.53 202 GLN A N 1
ATOM 1526 C CA . GLN A 1 203 ? 49.408 19.614 31.047 1.00 22.95 202 GLN A CA 1
ATOM 1527 C C . GLN A 1 203 ? 48.722 20.891 30.567 1.00 22.36 202 GLN A C 1
ATOM 1528 O O . GLN A 1 203 ? 49.367 21.935 30.369 1.00 22.29 202 GLN A O 1
ATOM 1534 N N . TRP A 1 204 ? 47.389 20.813 30.426 1.00 20.85 203 TRP A N 1
ATOM 1535 C CA . TRP A 1 204 ? 46.592 21.997 30.047 1.00 20.38 203 TRP A CA 1
ATOM 1536 C C . TRP A 1 204 ? 46.758 23.104 31.049 1.00 20.28 203 TRP A C 1
ATOM 1537 O O . TRP A 1 204 ? 46.974 24.250 30.661 1.00 21.10 203 TRP A O 1
ATOM 1548 N N . ILE A 1 205 ? 46.647 22.787 32.340 1.00 20.46 204 ILE A N 1
ATOM 1549 C CA . ILE A 1 205 ? 46.737 23.843 33.364 1.00 21.04 204 ILE A CA 1
ATOM 1550 C C . ILE A 1 205 ? 48.155 24.458 33.319 1.00 22.98 204 ILE A C 1
ATOM 1551 O O . ILE A 1 205 ? 48.325 25.709 33.425 1.00 22.75 204 ILE A O 1
ATOM 1556 N N . ARG A 1 206 ? 49.163 23.608 33.148 1.00 23.30 205 ARG A N 1
ATOM 1557 C CA . ARG A 1 206 ? 50.552 24.129 33.024 1.00 25.21 205 ARG A CA 1
ATOM 1558 C C . ARG A 1 206 ? 50.764 25.136 31.863 1.00 26.85 205 ARG A C 1
ATOM 1559 O O . ARG A 1 206 ? 51.542 26.117 31.997 1.00 28.33 205 ARG A O 1
ATOM 1567 N N . GLU A 1 207 ? 50.055 24.909 30.759 1.00 26.37 206 GLU A N 1
ATOM 1568 C CA . GLU A 1 207 ? 50.191 25.693 29.543 1.00 27.19 206 GLU A CA 1
ATOM 1569 C C . GLU A 1 207 ? 49.219 26.872 29.519 1.00 26.20 206 GLU A C 1
ATOM 1570 O O . GLU A 1 207 ? 49.369 27.777 28.700 1.00 26.81 206 GLU A O 1
ATOM 1576 N N . ASN A 1 208 ? 48.260 26.862 30.439 1.00 24.63 207 ASN A N 1
ATOM 1577 C CA . ASN A 1 208 ? 47.230 27.916 30.503 1.00 24.31 207 ASN A CA 1
ATOM 1578 C C . ASN A 1 208 ? 46.979 28.484 31.901 1.00 24.32 207 ASN A C 1
ATOM 1579 O O . ASN A 1 208 ? 45.846 28.863 32.213 1.00 23.71 207 ASN A O 1
ATOM 1584 N N . SER A 1 209 ? 48.028 28.587 32.748 1.00 24.26 208 SER A N 1
ATOM 1585 C CA . SER A 1 209 ? 47.832 28.910 34.183 1.00 25.49 208 SER A CA 1
ATOM 1586 C C . SER A 1 209 ? 47.237 30.270 34.408 1.00 24.60 208 SER A C 1
ATOM 1587 O O . SER A 1 209 ? 46.506 30.500 35.383 1.00 26.16 208 SER A O 1
ATOM 1590 N N . ASN A 1 210 ? 47.538 31.168 33.486 1.00 26.76 209 ASN A N 1
ATOM 1591 C CA . ASN A 1 210 ? 47.038 32.535 33.589 1.00 27.11 209 ASN A CA 1
ATOM 1592 C C . ASN A 1 210 ? 45.524 32.611 33.448 1.00 26.19 209 ASN A C 1
ATOM 1593 O O . ASN A 1 210 ? 44.917 33.583 33.845 1.00 26.56 209 ASN A O 1
ATOM 1598 N N . LYS A 1 211 ? 44.931 31.563 32.887 1.00 24.28 210 LYS A N 1
ATOM 1599 C CA . LYS A 1 211 ? 43.490 31.542 32.647 1.00 24.28 210 LYS A CA 1
ATOM 1600 C C . LYS A 1 211 ? 42.705 30.963 33.819 1.00 23.93 210 LYS A C 1
ATOM 1601 O O . LYS A 1 211 ? 41.478 31.113 33.897 1.00 23.76 210 LYS A O 1
ATOM 1607 N N . VAL A 1 212 ? 43.394 30.217 34.700 1.00 23.30 211 VAL A N 1
ATOM 1608 C CA . VAL A 1 212 ? 42.752 29.507 35.772 1.00 23.09 211 VAL A CA 1
ATOM 1609 C C . VAL A 1 212 ? 42.555 30.441 36.963 1.00 24.88 211 VAL A C 1
ATOM 1610 O O . VAL A 1 212 ? 43.532 30.949 37.485 1.00 24.71 211 VAL A O 1
ATOM 1614 N N . LYS A 1 213 ? 41.305 30.660 37.371 1.00 25.84 212 LYS A N 1
ATOM 1615 C CA . LYS A 1 213 ? 40.961 31.697 38.362 1.00 25.97 212 LYS A CA 1
ATOM 1616 C C . LYS A 1 213 ? 40.103 31.187 39.503 1.00 26.33 212 LYS A C 1
ATOM 1617 O O . LYS A 1 213 ? 39.424 30.147 39.400 1.00 25.71 212 LYS A O 1
ATOM 1623 N N . ASP A 1 214 ? 40.134 31.933 40.608 1.00 25.79 213 ASP A N 1
ATOM 1624 C CA . ASP A 1 214 ? 39.411 31.565 41.802 1.00 26.95 213 ASP A CA 1
ATOM 1625 C C . ASP A 1 214 ? 38.008 32.132 41.801 1.00 26.66 213 ASP A C 1
ATOM 1626 O O . ASP A 1 214 ? 37.266 31.844 42.709 1.00 27.01 213 ASP A O 1
ATOM 1631 N N . GLU A 1 222 ? 43.894 35.077 39.688 1.00 30.10 221 GLU A N 1
ATOM 1632 C CA . GLU A 1 222 ? 44.516 33.899 39.099 1.00 31.59 221 GLU A CA 1
ATOM 1633 C C . GLU A 1 222 ? 44.868 32.873 40.191 1.00 29.72 221 GLU A C 1
ATOM 1634 O O . GLU A 1 222 ? 45.422 33.235 41.227 1.00 29.39 221 GLU A O 1
ATOM 1640 N N . SER A 1 223 ? 44.574 31.584 39.978 1.00 28.73 222 SER A N 1
ATOM 1641 C CA . SER A 1 223 ? 44.745 30.612 41.074 1.00 27.45 222 SER A CA 1
ATOM 1642 C C . SER A 1 223 ? 44.884 29.178 40.516 1.00 26.83 222 SER A C 1
ATOM 1643 O O . SER A 1 223 ? 44.083 28.298 40.853 1.00 28.30 222 SER A O 1
ATOM 1646 N N . PRO A 1 224 ? 45.904 28.959 39.673 1.00 25.83 223 PRO A N 1
ATOM 1647 C CA . PRO A 1 224 ? 46.176 27.612 39.122 1.00 26.04 223 PRO A CA 1
ATOM 1648 C C . PRO A 1 224 ? 46.404 26.529 40.181 1.00 26.21 223 PRO A C 1
ATOM 1649 O O . PRO A 1 224 ? 46.057 25.372 39.932 1.00 25.89 223 PRO A O 1
ATOM 1653 N N . ASP A 1 225 ? 46.934 26.890 41.361 1.00 27.11 224 ASP A N 1
ATOM 1654 C CA . ASP A 1 225 ? 47.303 25.901 42.373 1.00 26.75 224 ASP A CA 1
ATOM 1655 C C . ASP A 1 225 ? 46.078 25.550 43.231 1.00 27.44 224 ASP A C 1
ATOM 1656 O O . ASP A 1 225 ? 46.092 24.610 44.052 1.00 26.84 224 ASP A O 1
ATOM 1661 N N . GLY A 1 226 ? 45.015 26.308 43.014 1.00 26.09 225 GLY A N 1
ATOM 1662 C CA . GLY A 1 226 ? 43.766 26.061 43.665 1.00 26.56 225 GLY A CA 1
ATOM 1663 C C . GLY A 1 226 ? 43.027 24.896 43.099 1.00 26.50 225 GLY A C 1
ATOM 1664 O O . GLY A 1 226 ? 42.005 24.510 43.650 1.00 26.31 225 GLY A O 1
ATOM 1665 N N . VAL A 1 227 ? 43.508 24.375 41.962 1.00 25.86 226 VAL A N 1
ATOM 1666 C CA . VAL A 1 227 ? 42.902 23.190 41.365 1.00 25.93 226 VAL A CA 1
ATOM 1667 C C . VAL A 1 227 ? 43.682 22.008 41.925 1.00 26.96 226 VAL A C 1
ATOM 1668 O O . VAL A 1 227 ? 44.842 21.811 41.605 1.00 26.11 226 VAL A O 1
ATOM 1672 N N . THR A 1 228 ? 43.041 21.276 42.812 1.00 29.08 227 THR A N 1
ATOM 1673 C CA . THR A 1 228 ? 43.750 20.218 43.505 1.00 31.32 227 THR A CA 1
ATOM 1674 C C . THR A 1 228 ? 43.039 18.879 43.365 1.00 31.21 227 THR A C 1
ATOM 1675 O O . THR A 1 228 ? 41.828 18.792 43.094 1.00 31.84 227 THR A O 1
ATOM 1679 N N . CYS A 1 229 ? 43.845 17.841 43.512 1.00 32.20 228 CYS A N 1
ATOM 1680 C CA . CYS A 1 229 ? 43.433 16.445 43.407 1.00 33.75 228 CYS A CA 1
ATOM 1681 C C . CYS A 1 229 ? 42.621 16.061 44.637 1.00 34.28 228 CYS A C 1
ATOM 1682 O O . CYS A 1 229 ? 42.730 16.716 45.675 1.00 35.33 228 CYS A O 1
ATOM 1685 N N . SER A 1 230 ? 41.840 14.984 44.560 1.00 34.97 229 SER A N 1
ATOM 1686 C CA . SER A 1 230 ? 41.125 14.519 45.756 1.00 35.51 229 SER A CA 1
ATOM 1687 C C . SER A 1 230 ? 42.124 14.108 46.851 1.00 36.40 229 SER A C 1
ATOM 1688 O O . SER A 1 230 ? 41.762 14.081 48.031 1.00 37.35 229 SER A O 1
ATOM 1691 N N . ASP A 1 231 ? 43.377 13.854 46.446 1.00 36.70 230 ASP A N 1
ATOM 1692 C CA . ASP A 1 231 ? 44.466 13.412 47.342 1.00 37.36 230 ASP A CA 1
ATOM 1693 C C . ASP A 1 231 ? 45.415 14.503 47.873 1.00 37.69 230 ASP A C 1
ATOM 1694 O O . ASP A 1 231 ? 46.311 14.198 48.657 1.00 38.25 230 ASP A O 1
ATOM 1699 N N . GLY A 1 232 ? 45.229 15.753 47.449 1.00 36.91 231 GLY A N 1
ATOM 1700 C CA . GLY A 1 232 ? 46.029 16.889 47.951 1.00 36.84 231 GLY A CA 1
ATOM 1701 C C . GLY A 1 232 ? 47.091 17.440 47.026 1.00 36.01 231 GLY A C 1
ATOM 1702 O O . GLY A 1 232 ? 47.594 18.558 47.209 1.00 37.60 231 GLY A O 1
ATOM 1703 N N . LYS A 1 233 ? 47.476 16.643 46.044 1.00 35.29 232 LYS A N 1
ATOM 1704 C CA . LYS A 1 233 ? 48.424 17.063 45.043 1.00 34.22 232 LYS A CA 1
ATOM 1705 C C . LYS A 1 233 ? 47.763 18.223 44.300 1.00 32.94 232 LYS A C 1
ATOM 1706 O O . LYS A 1 233 ? 46.532 18.233 44.142 1.00 34.01 232 LYS A O 1
ATOM 1712 N N . VAL A 1 234 ? 48.565 19.204 43.916 1.00 31.42 233 VAL A N 1
ATOM 1713 C CA . VAL A 1 234 ? 48.119 20.266 43.009 1.00 30.24 233 VAL A CA 1
ATOM 1714 C C . VAL A 1 234 ? 48.099 19.663 41.612 1.00 28.70 233 VAL A C 1
ATOM 1715 O O . VAL A 1 234 ? 49.113 19.119 41.173 1.00 28.53 233 VAL A O 1
ATOM 1719 N N . VAL A 1 235 ? 46.955 19.779 40.921 1.00 26.70 234 VAL A N 1
ATOM 1720 C CA . VAL A 1 235 ? 46.801 19.102 39.632 1.00 25.22 234 VAL A CA 1
ATOM 1721 C C . VAL A 1 235 ? 47.942 19.410 38.630 1.00 25.37 234 VAL A C 1
ATOM 1722 O O . VAL A 1 235 ? 48.467 18.493 38.029 1.00 24.68 234 VAL A O 1
ATOM 1726 N N . ARG A 1 236 ? 48.353 20.685 38.457 1.00 23.11 235 ARG A N 1
ATOM 1727 C CA . ARG A 1 236 ? 49.390 21.028 37.496 1.00 25.55 235 ARG A CA 1
ATOM 1728 C C . ARG A 1 236 ? 50.757 20.417 37.805 1.00 24.35 235 ARG A C 1
ATOM 1729 O O . ARG A 1 236 ? 51.670 20.507 36.992 1.00 26.03 235 ARG A O 1
ATOM 1737 N N . THR A 1 237 ? 50.899 19.826 38.988 1.00 25.30 236 THR A N 1
ATOM 1738 C CA . THR A 1 237 ? 52.163 19.157 39.323 1.00 25.20 236 THR A CA 1
ATOM 1739 C C . THR A 1 237 ? 52.208 17.696 38.816 1.00 24.54 236 THR A C 1
ATOM 1740 O O . THR A 1 237 ? 53.252 17.049 38.877 1.00 24.96 236 THR A O 1
ATOM 1744 N N . VAL A 1 238 ? 51.092 17.202 38.292 1.00 23.03 237 VAL A N 1
ATOM 1745 C CA . VAL A 1 238 ? 50.989 15.745 37.993 1.00 22.15 237 VAL A CA 1
ATOM 1746 C C . VAL A 1 238 ? 51.420 15.473 36.555 1.00 22.57 237 VAL A C 1
ATOM 1747 O O . VAL A 1 238 ? 50.919 16.113 35.609 1.00 22.52 237 VAL A O 1
ATOM 1751 N N . THR A 1 239 ? 52.358 14.533 36.407 1.00 21.85 238 THR A N 1
ATOM 1752 C CA . THR A 1 239 ? 52.938 14.154 35.124 1.00 20.51 238 THR A CA 1
ATOM 1753 C C . THR A 1 239 ? 52.825 12.626 35.013 1.00 20.16 238 THR A C 1
ATOM 1754 O O . THR A 1 239 ? 52.578 11.923 35.998 1.00 20.35 238 THR A O 1
ATOM 1758 N N . ASN A 1 240 ? 53.024 12.092 33.821 1.00 20.97 239 ASN A N 1
ATOM 1759 C CA . ASN A 1 240 ? 53.102 10.635 33.719 1.00 19.09 239 ASN A CA 1
ATOM 1760 C C . ASN A 1 240 ? 54.116 10.008 34.725 1.00 19.42 239 ASN A C 1
ATOM 1761 O O . ASN A 1 240 ? 53.875 8.891 35.243 1.00 18.87 239 ASN A O 1
ATOM 1766 N N . GLU A 1 241 ? 55.222 10.715 34.999 1.00 21.18 240 GLU A N 1
ATOM 1767 C CA . GLU A 1 241 ? 56.225 10.235 35.994 1.00 23.27 240 GLU A CA 1
ATOM 1768 C C . GLU A 1 241 ? 55.568 10.079 37.380 1.00 24.09 240 GLU A C 1
ATOM 1769 O O . GLU A 1 241 ? 55.820 9.101 38.100 1.00 23.91 240 GLU A O 1
ATOM 1775 N N . THR A 1 242 ? 54.730 11.043 37.755 1.00 23.75 241 THR A N 1
ATOM 1776 C CA . THR A 1 242 ? 53.905 10.928 38.981 1.00 24.68 241 THR A CA 1
ATOM 1777 C C . THR A 1 242 ? 53.150 9.612 39.023 1.00 24.35 241 THR A C 1
ATOM 1778 O O . THR A 1 242 ? 53.023 8.980 40.098 1.00 25.06 241 THR A O 1
ATOM 1782 N N . LEU A 1 243 ? 52.652 9.189 37.870 1.00 23.64 242 LEU A N 1
ATOM 1783 C CA . LEU A 1 243 ? 51.819 8.000 37.781 1.00 23.41 242 LEU A CA 1
ATOM 1784 C C . LEU A 1 243 ? 52.662 6.793 37.408 1.00 23.70 242 LEU A C 1
ATOM 1785 O O . LEU A 1 243 ? 52.149 5.773 36.920 1.00 23.83 242 LEU A O 1
ATOM 1790 N N . LYS A 1 244 ? 53.960 6.908 37.680 1.00 24.09 243 LYS A N 1
ATOM 1791 C CA . LYS A 1 244 ? 54.875 5.762 37.534 1.00 24.32 243 LYS A CA 1
ATOM 1792 C C . LYS A 1 244 ? 54.991 5.317 36.072 1.00 23.33 243 LYS A C 1
ATOM 1793 O O . LYS A 1 244 ? 55.220 4.122 35.784 1.00 23.45 243 LYS A O 1
ATOM 1799 N N . TYR A 1 245 ? 54.856 6.280 35.154 1.00 22.16 244 TYR A N 1
ATOM 1800 C CA . TYR A 1 245 ? 54.874 6.054 33.717 1.00 22.49 244 TYR A CA 1
ATOM 1801 C C . TYR A 1 245 ? 53.805 5.048 33.212 1.00 23.37 244 TYR A C 1
ATOM 1802 O O . TYR A 1 245 ? 53.919 4.538 32.099 1.00 23.74 244 TYR A O 1
ATOM 1811 N N . GLU A 1 246 ? 52.761 4.819 34.016 1.00 24.85 245 GLU A N 1
ATOM 1812 C CA . GLU A 1 246 ? 51.720 3.807 33.729 1.00 26.32 245 GLU A CA 1
ATOM 1813 C C . GLU A 1 246 ? 50.655 4.222 32.702 1.00 27.01 245 GLU A C 1
ATOM 1814 O O . GLU A 1 246 ? 49.820 3.409 32.317 1.00 27.71 245 GLU A O 1
ATOM 1820 N N . CYS A 1 247 ? 50.712 5.471 32.251 1.00 27.09 246 CYS A N 1
ATOM 1821 C CA . CYS A 1 247 ? 49.823 5.967 31.199 1.00 28.10 246 CYS A CA 1
ATOM 1822 C C . CYS A 1 247 ? 50.427 5.883 29.803 1.00 28.98 246 CYS A C 1
ATOM 1823 O O . CYS A 1 247 ? 51.633 6.077 29.636 1.00 29.80 246 CYS A O 1
ATOM 1826 N N . CYS B 1 4 ? 64.064 49.806 58.135 1.00 41.65 3 CYS B N 1
ATOM 1827 C CA . CYS B 1 4 ? 63.012 48.781 57.856 1.00 42.21 3 CYS B CA 1
ATOM 1828 C C . CYS B 1 4 ? 62.971 48.305 56.406 1.00 41.90 3 CYS B C 1
ATOM 1829 O O . CYS B 1 4 ? 62.985 47.100 56.155 1.00 41.38 3 CYS B O 1
ATOM 1832 N N . GLU B 1 5 ? 62.886 49.241 55.460 1.00 42.89 4 GLU B N 1
ATOM 1833 C CA . GLU B 1 5 ? 62.690 48.898 54.047 1.00 43.57 4 GLU B CA 1
ATOM 1834 C C . GLU B 1 5 ? 63.858 48.121 53.405 1.00 44.19 4 GLU B C 1
ATOM 1835 O O . GLU B 1 5 ? 63.633 47.199 52.613 1.00 43.66 4 GLU B O 1
ATOM 1841 N N . THR B 1 6 ? 65.085 48.487 53.771 1.00 44.51 5 THR B N 1
ATOM 1842 C CA . THR B 1 6 ? 66.281 47.832 53.231 1.00 44.78 5 THR B CA 1
ATOM 1843 C C . THR B 1 6 ? 66.435 46.409 53.789 1.00 44.46 5 THR B C 1
ATOM 1844 O O . THR B 1 6 ? 66.684 45.461 53.038 1.00 45.59 5 THR B O 1
ATOM 1848 N N . VAL B 1 7 ? 66.277 46.270 55.102 1.00 43.66 6 VAL B N 1
ATOM 1849 C CA . VAL B 1 7 ? 66.412 44.971 55.783 1.00 42.77 6 VAL B CA 1
ATOM 1850 C C . VAL B 1 7 ? 65.315 43.962 55.397 1.00 42.01 6 VAL B C 1
ATOM 1851 O O . VAL B 1 7 ? 65.606 42.779 55.190 1.00 42.06 6 VAL B O 1
ATOM 1855 N N . THR B 1 8 ? 64.068 44.421 55.295 1.00 40.14 7 THR B N 1
ATOM 1856 C CA . THR B 1 8 ? 62.961 43.536 54.906 1.00 38.87 7 THR B CA 1
ATOM 1857 C C . THR B 1 8 ? 62.774 43.318 53.376 1.00 38.38 7 THR B C 1
ATOM 1858 O O . THR B 1 8 ? 62.440 42.199 52.955 1.00 37.83 7 THR B O 1
ATOM 1862 N N . GLY B 1 9 ? 62.981 44.371 52.567 1.00 37.45 8 GLY B N 1
ATOM 1863 C CA . GLY B 1 9 ? 62.702 44.369 51.115 1.00 36.88 8 GLY B CA 1
ATOM 1864 C C . GLY B 1 9 ? 61.251 44.710 50.759 1.00 36.79 8 GLY B C 1
ATOM 1865 O O . GLY B 1 9 ? 60.803 44.606 49.595 1.00 37.05 8 GLY B O 1
ATOM 1866 N N . CYS B 1 10 ? 60.510 45.111 51.788 1.00 35.10 9 CYS B N 1
ATOM 1867 C CA . CYS B 1 10 ? 59.098 45.385 51.678 1.00 33.95 9 CYS B CA 1
ATOM 1868 C C . CYS B 1 10 ? 58.878 46.869 51.908 1.00 33.76 9 CYS B C 1
ATOM 1869 O O . CYS B 1 10 ? 59.812 47.574 52.293 1.00 34.40 9 CYS B O 1
ATOM 1872 N N . THR B 1 11 ? 57.653 47.339 51.672 1.00 33.52 10 THR B N 1
ATOM 1873 C CA . THR B 1 11 ? 57.292 48.722 51.978 1.00 33.16 10 THR B CA 1
ATOM 1874 C C . THR B 1 11 ? 56.978 48.837 53.485 1.00 33.18 10 THR B C 1
ATOM 1875 O O . THR B 1 11 ? 56.286 47.987 54.044 1.00 33.01 10 THR B O 1
ATOM 1879 N N . CYS B 1 12 ? 57.516 49.866 54.140 1.00 31.41 11 CYS B N 1
ATOM 1880 C CA . CYS B 1 12 ? 57.339 50.056 55.571 1.00 31.84 11 CYS B CA 1
ATOM 1881 C C . CYS B 1 12 ? 56.712 51.397 55.802 1.00 32.09 11 CYS B C 1
ATOM 1882 O O . CYS B 1 12 ? 57.009 52.365 55.098 1.00 31.47 11 CYS B O 1
ATOM 1885 N N . ASN B 1 13 ? 55.812 51.456 56.775 1.00 31.64 12 ASN B N 1
ATOM 1886 C CA . ASN B 1 13 ? 55.193 52.721 57.124 1.00 31.82 12 ASN B CA 1
ATOM 1887 C C . ASN B 1 13 ? 55.114 52.758 58.641 1.00 31.54 12 ASN B C 1
ATOM 1888 O O . ASN B 1 13 ? 54.274 52.087 59.219 1.00 30.35 12 ASN B O 1
ATOM 1893 N N . GLU B 1 14 ? 55.982 53.553 59.276 1.00 31.23 13 GLU B N 1
ATOM 1894 C CA . GLU B 1 14 ? 56.124 53.543 60.736 1.00 30.85 13 GLU B CA 1
ATOM 1895 C C . GLU B 1 14 ? 54.861 54.092 61.366 1.00 30.43 13 GLU B C 1
ATOM 1896 O O . GLU B 1 14 ? 54.437 53.594 62.398 1.00 30.33 13 GLU B O 1
ATOM 1902 N N . GLY B 1 15 ? 54.294 55.123 60.729 1.00 30.94 14 GLY B N 1
ATOM 1903 C CA . GLY B 1 15 ? 53.028 55.743 61.141 1.00 30.86 14 GLY B CA 1
ATOM 1904 C C . GLY B 1 15 ? 51.902 54.751 61.397 1.00 30.79 14 GLY B C 1
ATOM 1905 O O . GLY B 1 15 ? 51.207 54.824 62.426 1.00 31.38 14 GLY B O 1
ATOM 1906 N N . LYS B 1 16 ? 51.749 53.795 60.485 1.00 29.20 15 LYS B N 1
ATOM 1907 C CA . LYS B 1 16 ? 50.727 52.743 60.653 1.00 28.48 15 LYS B CA 1
ATOM 1908 C C . LYS B 1 16 ? 51.264 51.511 61.337 1.00 26.55 15 LYS B C 1
ATOM 1909 O O . LYS B 1 16 ? 50.528 50.541 61.539 1.00 25.36 15 LYS B O 1
ATOM 1915 N N . LYS B 1 17 ? 52.553 51.535 61.683 1.00 25.67 16 LYS B N 1
ATOM 1916 C CA . LYS B 1 17 ? 53.221 50.333 62.206 1.00 25.04 16 LYS B CA 1
ATOM 1917 C C . LYS B 1 17 ? 52.981 49.170 61.227 1.00 24.36 16 LYS B C 1
ATOM 1918 O O . LYS B 1 17 ? 52.631 48.054 61.644 1.00 22.83 16 LYS B O 1
ATOM 1924 N N . GLU B 1 18 ? 53.224 49.438 59.947 1.00 23.05 17 GLU B N 1
ATOM 1925 C CA . GLU B 1 18 ? 52.920 48.486 58.878 1.00 22.65 17 GLU B CA 1
ATOM 1926 C C . GLU B 1 18 ? 54.189 48.008 58.162 1.00 22.29 17 GLU B C 1
ATOM 1927 O O . GLU B 1 18 ? 55.068 48.823 57.868 1.00 22.35 17 GLU B O 1
ATOM 1933 N N . VAL B 1 19 ? 54.280 46.699 57.893 1.00 21.45 18 VAL B N 1
ATOM 1934 C CA . VAL B 1 19 ? 55.243 46.193 56.896 1.00 22.28 18 VAL B CA 1
ATOM 1935 C C . VAL B 1 19 ? 54.404 45.501 55.827 1.00 21.76 18 VAL B C 1
ATOM 1936 O O . VAL B 1 19 ? 53.669 44.552 56.141 1.00 21.62 18 VAL B O 1
ATOM 1940 N N . ASP B 1 20 ? 54.507 46.013 54.597 1.00 21.70 19 ASP B N 1
ATOM 1941 C CA . ASP B 1 20 ? 53.701 45.553 53.479 1.00 23.18 19 ASP B CA 1
ATOM 1942 C C . ASP B 1 20 ? 54.561 44.892 52.411 1.00 23.00 19 ASP B C 1
ATOM 1943 O O . ASP B 1 20 ? 55.265 45.564 51.636 1.00 24.74 19 ASP B O 1
ATOM 1948 N N . CYS B 1 21 ? 54.487 43.579 52.368 1.00 21.91 20 CYS B N 1
ATOM 1949 C CA . CYS B 1 21 ? 55.266 42.816 51.399 1.00 22.70 20 CYS B CA 1
ATOM 1950 C C . CYS B 1 21 ? 54.391 42.261 50.303 1.00 21.90 20 CYS B C 1
ATOM 1951 O O . CYS B 1 21 ? 54.847 41.364 49.553 1.00 20.58 20 CYS B O 1
ATOM 1954 N N . GLN B 1 22 ? 53.135 42.735 50.219 1.00 20.61 21 GLN B N 1
ATOM 1955 C CA . GLN B 1 22 ? 52.183 42.135 49.272 1.00 21.09 21 GLN B CA 1
ATOM 1956 C C . GLN B 1 22 ? 52.749 42.062 47.836 1.00 20.28 21 GLN B C 1
ATOM 1957 O O . GLN B 1 22 ? 53.278 43.049 47.314 1.00 19.93 21 GLN B O 1
ATOM 1963 N N . GLY B 1 23 ? 52.677 40.883 47.235 1.00 19.21 22 GLY B N 1
ATOM 1964 C CA . GLY B 1 23 ? 53.054 40.722 45.827 1.00 19.86 22 GLY B CA 1
ATOM 1965 C C . GLY B 1 23 ? 54.553 40.563 45.635 1.00 21.12 22 GLY B C 1
ATOM 1966 O O . GLY B 1 23 ? 55.009 40.386 44.487 1.00 22.12 22 GLY B O 1
ATOM 1967 N N . LYS B 1 24 ? 55.322 40.670 46.721 1.00 20.81 23 LYS B N 1
ATOM 1968 C CA . LYS B 1 24 ? 56.793 40.565 46.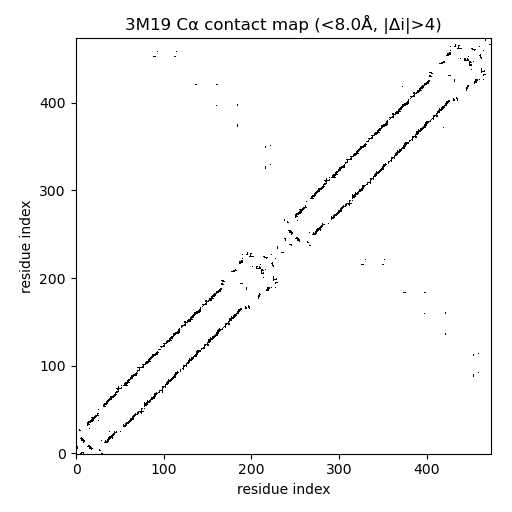613 1.00 21.41 23 LYS B CA 1
ATOM 1969 C C . LYS B 1 24 ? 57.225 39.142 46.847 1.00 20.29 23 LYS B C 1
ATOM 1970 O O . LYS B 1 24 ? 56.777 38.47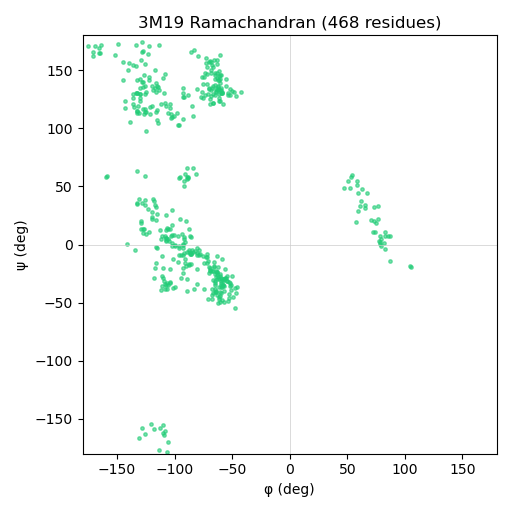1 47.792 1.00 19.36 23 LYS B O 1
ATOM 1976 N N . SER B 1 25 ? 58.125 38.639 46.003 1.00 18.22 24 SER B N 1
ATOM 1977 C CA . SER B 1 25 ? 58.540 37.254 46.159 1.00 18.87 24 SER B CA 1
ATOM 1978 C C . SER B 1 25 ? 59.406 37.109 47.435 1.00 19.33 24 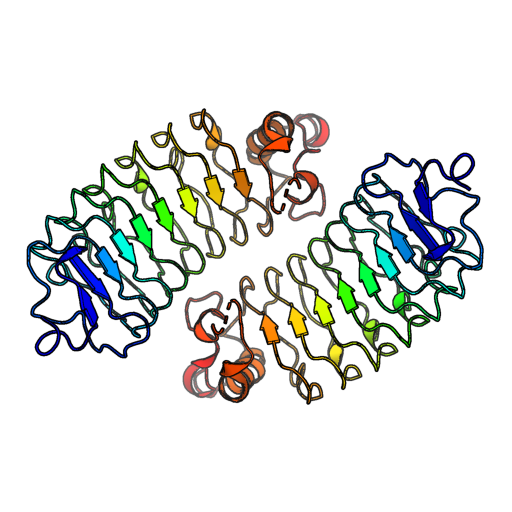SER B C 1
ATOM 1979 O O . SER B 1 25 ? 60.389 37.874 47.587 1.00 20.89 24 SER B O 1
ATOM 1982 N N . LEU B 1 26 ? 59.067 36.128 48.295 1.00 18.18 25 LEU B N 1
ATOM 1983 C CA . LEU B 1 26 ? 59.790 35.812 49.565 1.00 19.46 25 LEU B CA 1
ATOM 1984 C C . LEU B 1 26 ? 60.113 34.324 49.660 1.00 19.67 25 LEU B C 1
ATOM 1985 O O . LEU B 1 26 ? 59.274 33.483 49.338 1.00 21.29 25 LEU B O 1
ATOM 1990 N N . ASP B 1 27 ? 61.345 34.021 50.056 1.00 20.52 26 ASP B N 1
ATOM 1991 C CA . ASP B 1 27 ? 61.723 32.622 50.344 1.00 22.13 26 ASP B CA 1
ATOM 1992 C C . ASP B 1 27 ? 61.407 32.283 51.804 1.00 22.47 26 ASP B C 1
ATOM 1993 O O . ASP B 1 27 ? 61.371 31.110 52.166 1.00 22.15 26 ASP B O 1
ATOM 1998 N N . SER B 1 28 ? 61.200 33.329 52.615 1.00 22.38 27 SER B N 1
ATOM 1999 C CA . SER B 1 28 ? 60.839 33.202 54.031 1.00 22.91 27 SER B CA 1
ATOM 2000 C C . SER B 1 28 ? 60.354 34.563 54.522 1.00 22.47 27 SER B C 1
ATOM 2001 O O . SER B 1 28 ? 60.549 35.576 53.855 1.00 21.99 27 SER B O 1
ATOM 2004 N N . VAL B 1 29 ? 59.698 34.594 55.684 1.00 21.57 28 VAL B N 1
ATOM 2005 C CA . VAL B 1 29 ? 59.357 35.889 56.261 1.00 21.83 28 VAL B CA 1
ATOM 2006 C C . VAL B 1 29 ? 60.654 36.678 56.507 1.00 23.29 28 VAL B C 1
ATOM 2007 O O . VAL B 1 29 ? 61.621 36.132 57.044 1.00 22.76 28 VAL B O 1
ATOM 2011 N N . PRO B 1 30 ? 60.689 37.959 56.096 1.00 23.78 29 PRO B N 1
ATOM 2012 C CA . PRO B 1 30 ? 61.906 38.743 56.219 1.00 26.22 29 PRO B CA 1
ATOM 2013 C C . PRO B 1 30 ? 62.339 38.951 57.674 1.00 28.09 29 PRO B C 1
ATOM 2014 O O . PRO B 1 30 ? 61.511 38.884 58.591 1.00 28.25 29 PRO B O 1
ATOM 2018 N N . SER B 1 31 ? 63.634 39.180 57.884 1.00 29.24 30 SER B N 1
ATOM 2019 C CA . SER B 1 31 ? 64.135 39.580 59.216 1.00 30.63 30 SER B CA 1
ATOM 2020 C C . SER B 1 31 ? 63.983 41.082 59.249 1.00 30.69 30 SER B C 1
ATOM 2021 O O . SER B 1 31 ? 63.769 41.699 58.207 1.00 31.18 30 SER B O 1
ATOM 2024 N N . GLY B 1 32 ? 64.090 41.674 60.434 1.00 31.68 31 GLY B N 1
ATOM 2025 C CA . GLY B 1 32 ? 64.082 43.129 60.529 1.00 31.86 31 GLY B CA 1
ATOM 2026 C C . GLY B 1 32 ? 62.670 43.737 60.527 1.00 31.80 31 GLY B C 1
ATOM 2027 O O . GLY B 1 32 ? 62.499 44.942 60.367 1.00 33.42 31 GLY B O 1
ATOM 2028 N N . ILE B 1 33 ? 61.650 42.895 60.666 1.00 30.82 32 ILE B N 1
ATOM 2029 C CA . ILE B 1 33 ? 60.315 43.433 60.938 1.00 29.36 32 ILE B CA 1
ATOM 2030 C C . ILE B 1 33 ? 60.370 44.054 62.342 1.00 28.27 32 ILE B C 1
ATOM 2031 O O . ILE B 1 33 ? 60.687 43.350 63.315 1.00 27.87 32 ILE B O 1
ATOM 2036 N N . PRO B 1 34 ? 60.055 45.358 62.453 1.00 28.04 33 PRO B N 1
ATOM 2037 C CA . PRO B 1 34 ? 60.079 46.008 63.770 1.00 28.31 33 PRO B CA 1
ATOM 2038 C C . PRO B 1 34 ? 59.199 45.305 64.814 1.00 28.62 33 PRO B C 1
ATOM 2039 O O . PRO B 1 34 ? 58.102 44.795 64.489 1.00 27.18 33 PRO B O 1
ATOM 2043 N N . ALA B 1 35 ? 59.678 45.260 66.058 1.00 27.98 34 ALA B N 1
ATOM 2044 C CA . ALA B 1 35 ? 59.000 44.519 67.115 1.00 28.15 34 ALA B CA 1
ATOM 2045 C C . ALA B 1 35 ? 57.635 45.092 67.403 1.00 26.98 34 ALA B C 1
ATOM 2046 O O . ALA B 1 35 ? 56.765 44.379 67.920 1.00 27.74 34 ALA B O 1
ATOM 2048 N N . ASP B 1 36 ? 57.461 46.370 67.076 1.00 26.28 35 ASP B N 1
ATOM 2049 C CA . ASP B 1 36 ? 56.236 47.098 67.409 1.00 26.87 35 ASP B CA 1
ATOM 2050 C C . ASP B 1 36 ? 55.226 47.008 66.261 1.00 25.60 35 ASP B C 1
ATOM 2051 O O . ASP B 1 36 ? 54.187 47.635 66.320 1.00 26.04 35 ASP B O 1
ATOM 2056 N N . THR B 1 37 ? 55.524 46.208 65.227 1.00 23.72 36 THR B N 1
ATOM 2057 C CA . THR B 1 37 ? 54.641 46.162 64.042 1.00 22.54 36 THR B CA 1
ATOM 2058 C C . THR B 1 37 ? 53.224 45.690 64.405 1.00 21.50 36 THR B C 1
ATOM 2059 O O . THR B 1 37 ? 53.053 44.736 65.151 1.00 20.24 36 THR B O 1
ATOM 2063 N N . GLU B 1 38 ? 52.240 46.359 63.794 1.00 19.48 37 GLU B N 1
ATOM 2064 C CA . GLU B 1 38 ? 50.840 46.001 63.961 1.00 20.06 37 GLU B CA 1
ATOM 2065 C C . GLU B 1 38 ? 50.225 45.335 62.754 1.00 19.19 37 GLU B C 1
ATOM 2066 O O . GLU B 1 38 ? 49.375 44.431 62.939 1.00 20.14 37 GLU B O 1
ATOM 2072 N N . LYS B 1 39 ? 50.599 45.799 61.541 1.00 19.71 38 LYS B N 1
ATOM 2073 C CA . LYS B 1 39 ? 49.945 45.308 60.323 1.00 18.56 38 LYS B CA 1
ATOM 2074 C C . LYS B 1 39 ? 51.031 44.714 59.450 1.00 19.11 38 LYS B C 1
ATOM 2075 O O . LYS B 1 39 ? 51.964 45.397 59.119 1.00 19.68 38 LYS B O 1
ATOM 2081 N N . LEU B 1 40 ? 50.936 43.422 59.155 1.00 18.28 39 LEU B N 1
ATOM 2082 C CA . LEU B 1 40 ? 51.943 42.742 58.343 1.00 17.94 39 LEU B CA 1
ATOM 2083 C C . LEU B 1 40 ? 51.228 42.063 57.179 1.00 19.02 39 LEU B C 1
ATOM 2084 O O . LEU B 1 40 ? 50.438 41.119 57.403 1.00 18.60 39 LEU B O 1
ATOM 2089 N N . ASP B 1 41 ? 51.520 42.552 55.973 1.00 18.42 40 ASP B N 1
ATOM 2090 C CA . ASP B 1 41 ? 50.913 42.013 54.749 1.00 18.51 40 ASP B CA 1
ATOM 2091 C C . ASP B 1 41 ? 51.881 41.113 54.007 1.00 17.08 40 ASP B C 1
ATOM 2092 O O . ASP B 1 41 ? 52.890 41.583 53.494 1.00 19.48 40 ASP B O 1
ATOM 2097 N N . LEU B 1 42 ? 51.604 39.816 54.011 1.00 16.76 41 LEU B N 1
ATOM 2098 C CA . LEU B 1 42 ? 52.468 38.846 53.367 1.00 16.58 41 LEU B CA 1
ATOM 2099 C C . LEU B 1 42 ? 51.701 38.100 52.253 1.00 17.22 41 LEU B C 1
ATOM 2100 O O . LEU B 1 42 ? 52.065 36.963 51.929 1.00 18.17 41 LEU B O 1
ATOM 2105 N N . GLN B 1 43 ? 50.637 38.715 51.722 1.00 17.55 42 GLN B N 1
ATOM 2106 C CA . GLN B 1 43 ? 49.781 38.019 50.748 1.00 18.40 42 GLN B CA 1
ATOM 2107 C C . GLN B 1 43 ? 50.507 37.939 49.394 1.00 17.63 42 GLN B C 1
ATOM 2108 O O . GLN B 1 43 ? 51.234 38.811 49.063 1.00 17.47 42 GLN B O 1
ATOM 2114 N N . SER B 1 44 ? 50.310 36.837 48.680 1.00 18.73 43 SER B N 1
ATOM 2115 C CA . SER B 1 44 ? 50.979 36.634 47.396 1.00 18.52 43 SER B CA 1
ATOM 2116 C C . SER B 1 44 ? 52.495 36.853 47.441 1.00 19.81 43 SER B C 1
ATOM 2117 O O . SER B 1 44 ? 53.047 37.655 46.640 1.00 20.58 43 SER B O 1
ATOM 2120 N N . THR B 1 45 ? 53.148 36.151 48.348 1.00 19.27 44 THR B N 1
ATOM 2121 C CA . THR B 1 45 ? 54.612 36.243 48.492 1.00 19.98 44 THR B CA 1
ATOM 2122 C C . THR B 1 45 ? 55.311 34.936 48.181 1.00 20.78 44 THR B C 1
ATOM 2123 O O . THR B 1 45 ? 56.549 34.866 48.223 1.00 21.80 44 THR B O 1
ATOM 2127 N N . GLY B 1 46 ? 54.510 33.925 47.880 1.00 20.21 45 GLY B N 1
ATOM 2128 C CA . GLY B 1 46 ? 54.998 32.560 47.609 1.00 20.99 45 GLY B CA 1
ATOM 2129 C C . GLY B 1 46 ? 55.517 31.842 48.834 1.00 20.89 45 GLY B C 1
ATOM 2130 O O . GLY B 1 46 ? 56.281 30.869 48.700 1.00 21.10 45 GLY B O 1
ATOM 2131 N N . LEU B 1 47 ? 55.120 32.267 50.046 1.00 19.20 46 LEU B N 1
ATOM 2132 C CA . LEU B 1 47 ? 55.578 31.511 51.236 1.00 19.52 46 LEU B CA 1
ATOM 2133 C C . LEU B 1 47 ? 55.041 30.088 51.285 1.00 19.62 46 LEU B C 1
ATOM 2134 O O . LEU B 1 47 ? 53.886 29.845 50.908 1.00 23.05 46 LEU B O 1
ATOM 2139 N N . ALA B 1 48 ? 55.868 29.136 51.740 1.00 22.07 47 ALA B N 1
ATOM 2140 C CA . ALA B 1 48 ? 55.465 27.717 51.747 1.00 23.65 47 ALA B CA 1
ATOM 2141 C C . ALA B 1 48 ? 55.404 27.065 53.128 1.00 25.38 47 ALA B C 1
ATOM 2142 O O . ALA B 1 48 ? 54.631 26.118 53.355 1.00 25.98 47 ALA B O 1
ATOM 2144 N N . THR B 1 49 ? 56.226 27.555 54.042 1.00 25.26 48 THR B N 1
ATOM 2145 C CA . THR B 1 49 ? 56.279 26.956 55.395 1.00 26.49 48 THR B CA 1
ATOM 2146 C C . THR B 1 49 ? 56.419 28.107 56.383 1.00 26.21 48 THR B C 1
ATOM 2147 O O . THR B 1 49 ? 56.920 29.162 56.018 1.00 26.14 48 THR B O 1
ATOM 2151 N N . LEU B 1 50 ? 55.890 27.911 57.596 1.00 26.52 49 LEU B N 1
ATOM 2152 C CA . LEU B 1 50 ? 56.136 28.827 58.704 1.00 25.82 49 LEU B CA 1
ATOM 2153 C C . LEU B 1 50 ? 56.486 28.016 59.957 1.00 26.84 49 LEU B C 1
ATOM 2154 O O . LEU B 1 50 ? 56.072 26.874 60.108 1.00 28.63 49 LEU B O 1
ATOM 2159 N N . SER B 1 51 ? 57.239 28.617 60.864 1.00 26.55 50 SER B N 1
ATOM 2160 C CA . SER B 1 51 ? 57.652 27.885 62.056 1.00 26.27 50 SER B CA 1
ATOM 2161 C C . SER B 1 51 ? 57.312 28.688 63.302 1.00 26.28 50 SER B C 1
ATOM 2162 O O . SER B 1 51 ? 56.857 29.845 63.216 1.00 22.74 50 SER B O 1
ATOM 2165 N N . ASP B 1 52 ? 57.539 28.070 64.457 1.00 26.21 51 ASP B N 1
ATOM 2166 C CA . ASP B 1 52 ? 57.424 28.779 65.716 1.00 27.46 51 ASP B CA 1
ATOM 2167 C C . ASP B 1 52 ? 58.314 30.023 65.817 1.00 27.75 51 ASP B C 1
ATOM 2168 O O . ASP B 1 52 ? 58.060 30.907 66.625 1.00 27.92 51 ASP B O 1
ATOM 2173 N N . ALA B 1 53 ? 59.373 30.096 65.005 1.00 27.09 52 ALA B N 1
ATOM 2174 C CA . ALA B 1 53 ? 60.316 31.215 65.032 1.00 27.10 52 ALA B CA 1
ATOM 2175 C C . ALA B 1 53 ? 59.866 32.379 64.174 1.00 26.15 52 ALA B C 1
ATOM 2176 O O . ALA B 1 53 ? 60.400 33.486 64.275 1.00 25.97 52 ALA B O 1
ATOM 2178 N N . THR B 1 54 ? 58.908 32.107 63.274 1.00 25.34 53 THR B N 1
ATOM 2179 C CA . THR B 1 54 ? 58.602 33.062 62.214 1.00 25.22 53 THR B CA 1
ATOM 2180 C C . THR B 1 54 ? 58.127 34.401 62.732 1.00 24.92 53 THR B C 1
ATOM 2181 O O . THR B 1 54 ? 58.637 35.447 62.311 1.00 25.25 53 THR B O 1
ATOM 2185 N N . PHE B 1 55 ? 57.152 34.372 63.640 1.00 24.55 54 PHE B N 1
ATOM 2186 C CA . PHE B 1 55 ? 56.562 35.616 64.154 1.00 23.74 54 PHE B CA 1
ATOM 2187 C C . PHE B 1 55 ? 56.913 35.796 65.614 1.00 25.93 54 PHE B C 1
ATOM 2188 O O . PHE B 1 55 ? 56.311 36.624 66.293 1.00 26.02 54 PHE B O 1
ATOM 2196 N N . ARG B 1 56 ? 57.864 34.993 66.095 1.00 26.52 55 ARG B N 1
ATOM 2197 C CA . ARG B 1 56 ? 58.365 35.112 67.473 1.00 28.19 55 ARG B CA 1
ATOM 2198 C C . ARG B 1 56 ? 58.643 36.593 67.781 1.00 27.62 55 ARG B C 1
ATOM 2199 O O . ARG B 1 56 ? 59.325 37.291 67.015 1.00 27.78 55 ARG B O 1
ATOM 2207 N N . GLY B 1 57 ? 58.089 37.088 68.890 1.00 27.59 56 GLY B N 1
ATOM 2208 C CA . GLY B 1 57 ? 58.364 38.460 69.333 1.00 27.36 56 GLY B CA 1
ATOM 2209 C C . GLY B 1 57 ? 57.496 39.575 68.770 1.00 28.01 56 GLY B C 1
ATOM 2210 O O . GLY B 1 57 ? 57.497 40.696 69.312 1.00 27.45 56 GLY B O 1
ATOM 2211 N N . LEU B 1 58 ? 56.738 39.292 67.694 1.00 26.81 57 LEU B N 1
ATOM 2212 C CA . LEU B 1 58 ? 55.881 40.307 67.094 1.00 26.84 57 LEU B CA 1
ATOM 2213 C C . LEU B 1 58 ? 54.588 40.401 67.884 1.00 26.41 57 LEU B C 1
ATOM 2214 O O . LEU B 1 58 ? 53.488 40.192 67.335 1.00 25.88 57 LEU B O 1
ATOM 2219 N N . THR B 1 59 ? 54.726 40.747 69.171 1.00 25.94 58 THR B N 1
ATOM 2220 C CA . THR B 1 59 ? 53.649 40.698 70.159 1.00 26.35 58 THR B CA 1
ATOM 2221 C C . THR B 1 59 ? 52.596 41.785 70.007 1.00 25.63 58 THR B C 1
ATOM 2222 O O . THR B 1 59 ? 51.557 41.743 70.680 1.00 25.21 58 THR B O 1
ATOM 2226 N N . LYS B 1 60 ? 52.883 42.771 69.155 1.00 25.38 59 LYS B N 1
ATOM 2227 C CA . LYS B 1 60 ? 51.969 43.893 68.906 1.00 24.40 59 LYS B CA 1
ATOM 2228 C C . LYS B 1 60 ? 51.093 43.692 67.654 1.00 22.66 59 LYS B C 1
ATOM 2229 O O . LYS B 1 60 ? 50.270 44.530 67.331 1.00 21.68 59 LYS B O 1
ATOM 2235 N N . LEU B 1 61 ? 51.288 42.585 66.959 1.00 22.33 60 LEU B N 1
ATOM 2236 C CA . LEU B 1 61 ? 50.597 42.411 65.674 1.00 20.44 60 LEU B CA 1
ATOM 2237 C C . LEU B 1 61 ? 49.076 42.343 65.863 1.00 18.02 60 LEU B C 1
ATOM 2238 O O . LEU B 1 61 ? 48.545 41.606 66.694 1.00 18.59 60 LEU B O 1
ATOM 2243 N N . THR B 1 62 ? 48.368 43.111 65.063 1.00 16.42 61 THR B N 1
ATOM 2244 C CA . THR B 1 62 ? 46.892 43.055 65.067 1.00 16.86 61 THR B CA 1
ATOM 2245 C C . THR B 1 62 ? 46.262 42.581 63.740 1.00 16.66 61 THR B C 1
ATOM 2246 O O . THR B 1 62 ? 45.084 42.251 63.711 1.00 14.94 61 THR B O 1
ATOM 2250 N N . TRP B 1 63 ? 47.029 42.583 62.660 1.00 15.57 62 TRP B N 1
ATOM 2251 C CA . TRP B 1 63 ? 46.486 42.171 61.330 1.00 16.76 62 TRP B CA 1
ATOM 2252 C C . TRP B 1 63 ? 47.565 41.432 60.608 1.00 17.78 62 TRP B C 1
ATOM 2253 O O . TRP B 1 63 ? 48.648 41.991 60.465 1.00 18.48 62 TRP B O 1
ATOM 2264 N N . LEU B 1 64 ? 47.294 40.185 60.189 1.00 16.62 63 LEU B N 1
ATOM 2265 C CA . LEU B 1 64 ? 48.325 39.419 59.489 1.00 16.63 63 LEU B CA 1
ATOM 2266 C C . LEU B 1 64 ? 47.675 38.742 58.306 1.00 17.57 63 LEU B C 1
ATOM 2267 O O . LEU B 1 64 ? 46.787 37.944 58.503 1.00 16.64 63 LEU B O 1
ATOM 2272 N N . ASN B 1 65 ? 48.162 39.046 57.104 1.00 16.20 64 ASN B N 1
ATOM 2273 C CA . ASN B 1 65 ? 47.550 38.485 55.914 1.00 16.88 64 ASN B CA 1
ATOM 2274 C C . ASN B 1 65 ? 48.554 37.599 55.211 1.00 16.55 64 ASN B C 1
ATOM 2275 O O . ASN B 1 65 ? 49.579 38.071 54.720 1.00 16.48 64 ASN B O 1
ATOM 2280 N N . LEU B 1 66 ? 48.245 36.305 55.189 1.00 15.44 65 LEU B N 1
ATOM 2281 C CA . LEU B 1 66 ? 49.039 35.285 54.528 1.00 16.48 65 LEU B CA 1
ATOM 2282 C C . LEU B 1 66 ? 48.250 34.654 53.361 1.00 16.16 65 LEU B C 1
ATOM 2283 O O . LEU B 1 66 ? 48.521 33.497 52.970 1.00 16.31 65 LEU B O 1
ATOM 2288 N N . ASP B 1 67 ? 47.309 35.429 52.806 1.00 16.23 66 ASP B N 1
ATOM 2289 C CA . ASP B 1 67 ? 46.399 34.908 51.755 1.00 17.78 66 ASP B CA 1
ATOM 2290 C C . ASP B 1 67 ? 47.199 34.650 50.500 1.00 18.61 66 ASP B C 1
ATOM 2291 O O . ASP B 1 67 ? 48.188 35.316 50.268 1.00 18.79 66 ASP B O 1
ATOM 2296 N N . TYR B 1 68 ? 46.788 33.666 49.690 1.00 19.97 67 TYR B N 1
ATOM 2297 C CA . TYR B 1 68 ? 47.408 33.469 48.344 1.00 21.62 67 TYR B CA 1
ATOM 2298 C C . TYR B 1 68 ? 48.861 33.060 48.335 1.00 22.70 67 TYR B C 1
ATOM 2299 O O . TYR B 1 68 ? 49.615 33.439 47.391 1.00 24.42 67 TYR B O 1
ATOM 2308 N N . ASN B 1 69 ? 49.263 32.267 49.326 1.00 21.69 68 ASN B N 1
ATOM 2309 C CA . ASN B 1 69 ? 50.607 31.711 49.343 1.00 21.52 68 ASN B CA 1
ATOM 2310 C C . ASN B 1 69 ? 50.499 30.246 49.064 1.00 22.08 68 ASN B C 1
ATOM 2311 O O . ASN B 1 69 ? 49.477 29.798 48.491 1.00 21.70 68 ASN B O 1
ATOM 2316 N N . GLN B 1 70 ? 51.552 29.494 49.350 1.00 22.87 69 GLN B N 1
ATOM 2317 C CA . GLN B 1 70 ? 51.502 28.062 49.136 1.00 23.92 69 GLN B CA 1
ATOM 2318 C C . GLN B 1 70 ? 51.698 27.282 50.420 1.00 23.69 69 GLN B C 1
ATOM 2319 O O . GLN B 1 70 ? 52.276 26.202 50.408 1.00 23.20 69 GLN B O 1
ATOM 2325 N N . LEU B 1 71 ? 51.117 27.778 51.527 1.00 23.60 70 LEU B N 1
ATOM 2326 C CA . LEU B 1 71 ? 51.269 27.133 52.815 1.00 23.62 70 LEU B CA 1
ATOM 2327 C C . LEU B 1 71 ? 50.624 25.745 52.848 1.00 23.97 70 LEU B C 1
ATOM 2328 O O . LEU B 1 71 ? 49.461 25.616 52.492 1.00 22.81 70 LEU B O 1
ATOM 2333 N N . GLN B 1 72 ? 51.334 24.700 53.277 1.00 25.62 71 GLN B N 1
ATOM 2334 C CA . GLN B 1 72 ? 50.676 23.392 53.410 1.00 28.97 71 GLN B CA 1
ATOM 2335 C C . GLN B 1 72 ? 50.394 22.863 54.839 1.00 30.97 71 GLN B C 1
ATOM 2336 O O . GLN B 1 72 ? 49.378 22.139 55.110 1.00 32.23 71 GLN B O 1
ATOM 2342 N N . THR B 1 73 ? 51.304 23.198 55.734 1.00 32.31 72 THR B N 1
ATOM 2343 C CA . THR B 1 73 ? 51.163 22.891 57.145 1.00 33.33 72 THR B CA 1
ATOM 2344 C C . THR B 1 73 ? 51.642 24.091 57.978 1.00 31.80 72 THR B C 1
ATOM 2345 O O . THR B 1 73 ? 52.443 24.909 57.520 1.00 33.04 72 THR B O 1
ATOM 2349 N N . LEU B 1 74 ? 51.156 24.186 59.209 1.00 30.70 73 LEU B N 1
ATOM 2350 C CA . LEU B 1 74 ? 51.632 25.218 60.136 1.00 28.31 73 LEU B CA 1
ATOM 2351 C C . LEU B 1 74 ? 52.287 24.500 61.318 1.00 27.11 73 LEU B C 1
ATOM 2352 O O . LEU B 1 74 ? 51.915 23.374 61.633 1.00 28.13 73 LEU B O 1
ATOM 2357 N N . SER B 1 75 ? 53.270 25.127 61.951 1.00 25.85 74 SER B N 1
ATOM 2358 C CA . SER B 1 75 ? 53.736 24.584 63.247 1.00 25.05 74 SER B CA 1
ATOM 2359 C C . SER B 1 75 ? 52.657 24.876 64.316 1.00 25.62 74 SER B C 1
ATOM 2360 O O . SER B 1 75 ? 51.836 25.806 64.154 1.00 24.85 74 SER B O 1
ATOM 2363 N N . ALA B 1 76 ? 52.634 24.093 65.396 1.00 24.93 75 ALA B N 1
ATOM 2364 C CA . ALA B 1 76 ? 51.571 24.251 66.403 1.00 24.05 75 ALA B CA 1
ATOM 2365 C C . ALA B 1 76 ? 51.637 25.612 67.102 1.00 23.55 75 ALA B C 1
ATOM 2366 O O . ALA B 1 76 ? 50.624 26.171 67.515 1.00 25.42 75 ALA B O 1
ATOM 2368 N N . GLY B 1 77 ? 52.841 26.140 67.238 1.00 22.75 76 GLY B N 1
ATOM 2369 C CA . GLY B 1 77 ? 53.022 27.410 67.948 1.00 22.22 76 GLY B CA 1
ATOM 2370 C C . GLY B 1 77 ? 53.225 28.610 67.065 1.00 19.82 76 GLY B C 1
ATOM 2371 O O . GLY B 1 77 ? 53.709 29.669 67.524 1.00 19.37 76 GLY B O 1
ATOM 2372 N N . VAL B 1 78 ? 52.882 28.496 65.776 1.00 19.89 77 VAL B N 1
ATOM 2373 C CA . VAL B 1 78 ? 53.231 29.558 64.839 1.00 19.30 77 VAL B CA 1
ATOM 2374 C C . VAL B 1 78 ? 52.632 30.918 65.199 1.00 18.97 77 VAL B C 1
ATOM 2375 O O . VAL B 1 78 ? 53.273 31.944 64.968 1.00 20.21 77 VAL B O 1
ATOM 2379 N N . PHE B 1 79 ? 51.410 30.917 65.757 1.00 17.42 78 PHE B N 1
ATOM 2380 C CA . PHE B 1 79 ? 50.743 32.177 66.119 1.00 18.35 78 PHE B CA 1
ATOM 2381 C C . PHE B 1 79 ? 50.761 32.506 67.626 1.00 18.82 78 PHE B C 1
ATOM 2382 O O . PHE B 1 79 ? 50.119 33.467 68.050 1.00 19.45 78 PHE B O 1
ATOM 2390 N N . ASP B 1 80 ? 51.488 31.733 68.424 1.00 20.37 79 ASP B N 1
ATOM 2391 C CA . ASP B 1 80 ? 51.343 31.853 69.889 1.00 20.60 79 ASP B CA 1
ATOM 2392 C C . ASP B 1 80 ? 51.736 33.233 70.478 1.00 21.09 79 ASP B C 1
ATOM 2393 O O . ASP B 1 80 ? 51.148 33.662 71.496 1.00 22.09 79 ASP B O 1
ATOM 2398 N N . ASP B 1 81 ? 52.644 33.956 69.851 1.00 20.40 80 ASP B N 1
ATOM 2399 C CA . ASP B 1 81 ? 53.003 35.275 70.392 1.00 20.93 80 ASP B CA 1
ATOM 2400 C C . ASP B 1 81 ? 51.994 36.349 70.047 1.00 19.88 80 ASP B C 1
ATOM 2401 O O . ASP B 1 81 ? 52.056 37.484 70.573 1.00 20.78 80 ASP B O 1
ATOM 2406 N N . LEU B 1 82 ? 51.044 36.011 69.169 1.00 18.96 81 LEU B N 1
ATOM 2407 C CA . LEU B 1 82 ? 50.325 37.075 68.483 1.00 18.24 81 LEU B CA 1
ATOM 2408 C C . LEU B 1 82 ? 49.035 37.354 69.210 1.00 19.80 81 LEU B C 1
ATOM 2409 O O . LEU B 1 82 ? 47.971 37.333 68.596 1.00 19.01 81 LEU B O 1
ATOM 2414 N N . THR B 1 83 ? 49.129 37.687 70.513 1.00 19.28 82 THR B N 1
ATOM 2415 C CA . THR B 1 83 ? 47.922 37.708 71.370 1.00 20.33 82 THR B CA 1
ATOM 2416 C C . THR B 1 83 ? 46.927 38.826 71.056 1.00 18.92 82 THR B C 1
ATOM 2417 O O . THR B 1 83 ? 45.754 38.736 71.465 1.00 19.18 82 THR B O 1
ATOM 2421 N N . GLU B 1 84 ? 47.387 39.870 70.376 1.00 18.62 83 GLU B N 1
ATOM 2422 C CA . GLU B 1 84 ? 46.519 40.999 70.015 1.00 19.37 83 GLU B CA 1
ATOM 2423 C C . GLU B 1 84 ? 45.831 40.850 68.632 1.00 18.16 83 GLU B C 1
ATOM 2424 O O . GLU B 1 84 ? 45.166 41.782 68.158 1.00 19.75 83 GLU B O 1
ATOM 2430 N N . LEU B 1 85 ? 46.057 39.729 67.960 1.00 16.71 84 LEU B N 1
ATOM 2431 C CA . LEU B 1 85 ? 45.625 39.634 66.549 1.00 17.72 84 LEU B CA 1
ATOM 2432 C C . LEU B 1 85 ? 44.103 39.768 66.446 1.00 15.88 84 LEU B C 1
ATOM 2433 O O . LEU B 1 85 ? 43.353 39.142 67.206 1.00 15.55 84 LEU B O 1
ATOM 2438 N N . GLY B 1 86 ? 43.665 40.612 65.516 1.00 16.22 85 GLY B N 1
ATOM 2439 C CA . GLY B 1 86 ? 42.245 40.785 65.189 1.00 16.41 85 GLY B CA 1
ATOM 2440 C C . GLY B 1 86 ? 41.868 40.130 63.857 1.00 16.37 85 GLY B C 1
ATOM 2441 O O . GLY B 1 86 ? 40.753 39.652 63.718 1.00 16.28 85 GLY B O 1
ATOM 2442 N N . THR B 1 87 ? 42.788 40.154 62.887 1.00 16.00 86 THR B N 1
ATOM 2443 C CA . THR B 1 87 ? 42.549 39.507 61.558 1.00 16.40 86 THR B CA 1
ATOM 2444 C C . THR B 1 87 ? 43.641 38.542 61.219 1.00 16.08 86 THR B C 1
ATOM 2445 O O . THR B 1 87 ? 44.821 38.896 61.304 1.00 15.96 86 THR B O 1
ATOM 2449 N N . LEU B 1 88 ? 43.243 37.318 60.843 1.00 14.59 87 LEU B N 1
ATOM 2450 C CA . LEU B 1 88 ? 44.231 36.363 60.335 1.00 15.69 87 LEU B CA 1
ATOM 2451 C C . LEU B 1 88 ? 43.744 35.885 58.954 1.00 15.08 87 LEU B C 1
ATOM 2452 O O . LEU B 1 88 ? 42.707 35.247 58.864 1.00 15.33 87 LEU B O 1
ATOM 2457 N N . GLY B 1 89 ? 44.514 36.174 57.910 1.00 15.36 88 GLY B N 1
ATOM 2458 C CA . GLY B 1 89 ? 44.135 35.770 56.551 1.00 16.28 88 GLY B CA 1
ATOM 2459 C C . GLY B 1 89 ? 44.989 34.589 56.185 1.00 15.72 88 GLY B C 1
ATOM 2460 O O . GLY B 1 89 ? 46.239 34.701 56.115 1.00 16.01 88 GLY B O 1
ATOM 2461 N N . LEU B 1 90 ? 44.332 33.467 55.958 1.00 16.37 89 LEU B N 1
ATOM 2462 C CA . LEU B 1 90 ? 44.991 32.243 55.567 1.00 16.34 89 LEU B CA 1
ATOM 2463 C C . LEU B 1 90 ? 44.335 31.627 54.315 1.00 17.11 89 LEU B C 1
ATOM 2464 O O . LEU B 1 90 ? 44.534 30.441 54.030 1.00 18.42 89 LEU B O 1
ATOM 2469 N N . ALA B 1 91 ? 43.591 32.444 53.606 1.00 17.29 90 ALA B N 1
ATOM 2470 C CA . ALA B 1 91 ? 42.747 32.007 52.488 1.00 17.79 90 ALA B CA 1
ATOM 2471 C C . ALA B 1 91 ? 43.592 31.676 51.269 1.00 18.24 90 ALA B C 1
ATOM 2472 O O . ALA B 1 91 ? 44.672 32.259 51.073 1.00 18.05 90 ALA B O 1
ATOM 2474 N N . ASN B 1 92 ? 43.129 30.704 50.482 1.00 18.21 91 ASN B N 1
ATOM 2475 C CA . ASN B 1 92 ? 43.810 30.398 49.194 1.00 18.35 91 ASN B CA 1
ATOM 2476 C C . ASN B 1 92 ? 45.284 29.998 49.341 1.00 18.88 91 ASN B C 1
ATOM 2477 O O . ASN B 1 92 ? 46.162 30.472 48.601 1.00 19.91 91 ASN B O 1
ATOM 2482 N N . ASN B 1 93 ? 45.530 29.131 50.324 1.00 17.78 92 ASN B N 1
ATOM 2483 C CA . ASN B 1 93 ? 46.789 28.447 50.491 1.00 18.86 92 ASN B CA 1
ATOM 2484 C C . ASN B 1 93 ? 46.576 26.983 50.122 1.00 18.97 92 ASN B C 1
ATOM 2485 O O . ASN B 1 93 ? 45.647 26.674 49.396 1.00 19.25 92 ASN B O 1
ATOM 2490 N N . GLN B 1 94 ? 47.467 26.109 50.569 1.00 18.58 93 GLN B N 1
ATOM 2491 C CA . GLN B 1 94 ? 47.299 24.668 50.333 1.00 21.07 93 GLN B CA 1
ATOM 2492 C C . GLN B 1 94 ? 47.173 23.921 51.667 1.00 20.78 93 GLN B C 1
ATOM 2493 O O . GLN B 1 94 ? 47.645 22.761 51.809 1.00 22.85 93 GLN B O 1
ATOM 2499 N N . LEU B 1 95 ? 46.489 24.550 52.640 1.00 20.67 94 LEU B N 1
ATOM 2500 C CA . LEU B 1 95 ? 46.470 23.954 54.003 1.00 20.04 94 LEU B CA 1
ATOM 2501 C C . LEU B 1 95 ? 45.683 22.689 54.039 1.00 20.58 94 LEU B C 1
ATOM 2502 O O . LEU B 1 95 ? 44.514 22.677 53.715 1.00 20.19 94 LEU B O 1
ATOM 2507 N N . ALA B 1 96 ? 46.361 21.613 54.430 1.00 21.26 95 ALA B N 1
ATOM 250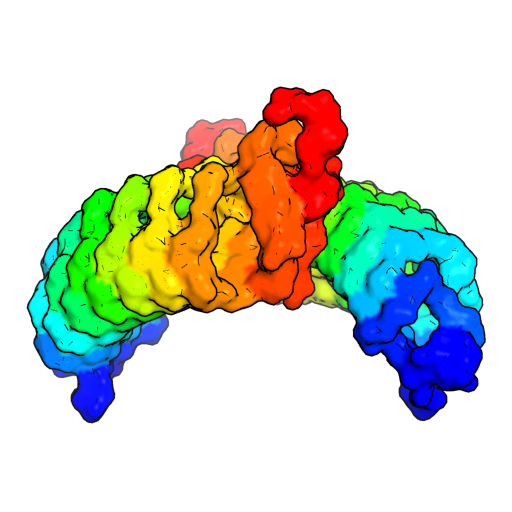8 C CA . ALA B 1 96 ? 45.755 20.285 54.477 1.00 23.42 95 ALA B CA 1
ATOM 2509 C C . ALA B 1 96 ? 45.229 19.892 55.862 1.00 23.28 95 ALA B C 1
ATOM 2510 O O . ALA B 1 96 ? 44.587 18.877 56.007 1.00 24.10 95 ALA B O 1
ATOM 2512 N N . SER B 1 97 ? 45.537 20.699 56.868 1.00 22.32 96 SER B N 1
ATOM 2513 C CA . SER B 1 97 ? 45.266 20.351 58.254 1.00 23.10 96 SER B CA 1
ATOM 2514 C C . SER B 1 97 ? 45.544 21.596 59.103 1.00 21.57 96 SER B C 1
ATOM 2515 O O . SER B 1 97 ? 46.180 22.549 58.647 1.00 21.86 96 SER B O 1
ATOM 2518 N N . LEU B 1 98 ? 45.065 21.566 60.347 1.00 21.00 97 LEU B N 1
ATOM 2519 C CA . LEU B 1 98 ? 45.344 22.637 61.294 1.00 21.60 97 LEU B CA 1
ATOM 2520 C C . LEU B 1 98 ? 45.890 21.940 62.529 1.00 22.51 97 LEU B C 1
ATOM 2521 O O . LEU B 1 98 ? 45.364 20.908 62.933 1.00 23.39 97 LEU B O 1
ATOM 2526 N N . PRO B 1 99 ? 46.966 22.492 63.099 1.00 24.32 98 PRO B N 1
ATOM 2527 C CA . PRO B 1 99 ? 47.513 21.879 64.308 1.00 24.69 98 PRO B CA 1
ATOM 2528 C C . PRO B 1 99 ? 46.537 22.056 65.499 1.00 24.72 98 PRO B C 1
ATOM 2529 O O . PRO B 1 99 ? 45.853 23.075 65.582 1.00 23.22 98 PRO B O 1
ATOM 2533 N N . LEU B 1 100 ? 46.502 21.094 66.428 1.00 25.22 99 LEU B N 1
ATOM 2534 C CA . LEU B 1 100 ? 45.706 21.227 67.668 1.00 26.57 99 LEU B CA 1
ATOM 2535 C C . LEU B 1 100 ? 46.195 22.456 68.426 1.00 25.14 99 LEU B C 1
ATOM 2536 O O . LEU B 1 100 ? 47.396 22.629 68.607 1.00 24.77 99 LEU B O 1
ATOM 2541 N N . GLY B 1 101 ? 45.257 23.319 68.839 1.00 24.27 100 GLY B N 1
ATOM 2542 C CA . GLY B 1 101 ? 45.622 24.519 69.544 1.00 23.09 100 GLY B CA 1
ATOM 2543 C C . GLY B 1 101 ? 46.171 25.676 68.724 1.00 21.71 100 GLY B C 1
ATOM 2544 O O . GLY B 1 101 ? 46.525 26.705 69.290 1.00 21.58 100 GLY B O 1
ATOM 2545 N N . VAL B 1 102 ? 46.237 25.544 67.381 1.00 19.42 101 VAL B N 1
ATOM 2546 C CA . VAL B 1 102 ? 46.889 26.588 66.572 1.00 19.92 101 VAL B CA 1
ATOM 2547 C C . VAL B 1 102 ? 46.394 28.054 66.791 1.00 18.59 101 VAL B C 1
ATOM 2548 O O . VAL B 1 102 ? 47.200 28.969 66.737 1.00 18.05 101 VAL B O 1
ATOM 2552 N N . PHE B 1 103 ? 45.102 28.230 67.113 1.00 18.35 102 PHE B N 1
ATOM 2553 C CA . PHE B 1 103 ? 44.530 29.579 67.294 1.00 17.48 102 PHE B CA 1
ATOM 2554 C C . PHE B 1 103 ? 44.242 29.875 68.774 1.00 18.24 102 PHE B C 1
ATOM 2555 O O . PHE B 1 103 ? 43.658 30.892 69.089 1.00 16.51 102 PHE B O 1
ATOM 2563 N N . ASP B 1 104 ? 44.667 28.996 69.676 1.00 17.57 103 ASP B N 1
ATOM 2564 C CA . ASP B 1 104 ? 44.296 29.199 71.085 1.00 17.91 103 ASP B CA 1
ATOM 2565 C C . ASP B 1 104 ? 44.727 30.533 71.708 1.00 18.80 103 ASP B C 1
ATOM 2566 O O . ASP B 1 104 ? 44.011 31.031 72.545 1.00 19.16 103 ASP B O 1
ATOM 2571 N N . HIS B 1 105 ? 45.882 31.096 71.333 1.00 18.22 104 HIS B N 1
ATOM 2572 C CA . HIS B 1 105 ? 46.324 32.365 71.914 1.00 18.52 104 HIS B CA 1
ATOM 2573 C C . HIS B 1 105 ? 45.605 33.569 71.313 1.00 16.93 104 HIS B C 1
ATOM 2574 O O . HIS B 1 105 ? 45.742 34.660 71.839 1.00 17.57 104 HIS B O 1
ATOM 2581 N N . LEU B 1 106 ? 44.801 33.356 70.232 1.00 17.18 105 LEU B N 1
ATOM 2582 C CA . LEU B 1 106 ? 44.311 34.467 69.419 1.00 17.09 105 LEU B CA 1
ATOM 2583 C C . LEU B 1 106 ? 42.941 34.924 69.953 1.00 17.59 105 LEU B C 1
ATOM 2584 O O . LEU B 1 106 ? 41.952 34.984 69.238 1.00 17.90 105 LEU B O 1
ATOM 2589 N N . THR B 1 107 ? 42.893 35.237 71.247 1.00 17.70 106 THR B N 1
ATOM 2590 C CA . THR B 1 107 ? 41.600 35.429 71.924 1.00 19.00 106 THR B CA 1
ATOM 2591 C C . THR B 1 107 ? 40.888 36.734 71.503 1.00 19.25 106 THR B C 1
ATOM 2592 O O . THR B 1 107 ? 39.657 36.879 71.755 1.00 20.19 106 THR B O 1
ATOM 2596 N N . GLN B 1 108 ? 41.631 37.641 70.874 1.00 18.59 107 GLN B N 1
ATOM 2597 C CA . GLN B 1 108 ? 41.063 38.886 70.337 1.00 18.80 107 GLN B CA 1
ATOM 2598 C C . GLN B 1 108 ? 40.620 38.784 68.872 1.00 16.40 107 GLN B C 1
ATOM 2599 O O . GLN B 1 108 ? 40.202 39.820 68.271 1.00 17.77 107 GLN B O 1
ATOM 2605 N N . LEU B 1 109 ? 40.715 37.577 68.307 1.00 16.28 108 LEU B N 1
ATOM 2606 C CA . LEU B 1 109 ? 40.494 37.461 66.871 1.00 16.85 108 LEU B CA 1
ATOM 2607 C C . LEU B 1 109 ? 39.054 37.839 66.499 1.00 17.29 108 LEU B C 1
ATOM 2608 O O . LEU B 1 109 ? 38.144 37.356 67.137 1.00 17.34 108 LEU B O 1
ATOM 2613 N N . ASP B 1 110 ? 38.891 38.678 65.484 1.00 17.31 109 ASP B N 1
ATOM 2614 C CA . ASP B 1 110 ? 37.554 39.100 64.960 1.00 17.55 109 ASP B CA 1
ATOM 2615 C C . ASP B 1 110 ? 37.239 38.456 63.609 1.00 17.54 109 ASP B C 1
ATOM 2616 O O . ASP B 1 110 ? 36.091 38.151 63.311 1.00 18.38 109 ASP B O 1
ATOM 2621 N N . LYS B 1 111 ? 38.279 38.281 62.800 1.00 16.85 110 LYS B N 1
ATOM 2622 C CA . LYS B 1 111 ? 38.139 37.639 61.486 1.00 18.37 110 LYS B CA 1
ATOM 2623 C C . LYS B 1 111 ? 39.178 36.565 61.191 1.00 17.84 110 LYS B C 1
ATOM 2624 O O . LYS B 1 111 ? 40.373 36.823 61.314 1.00 17.92 110 LYS B O 1
ATOM 2630 N N . LEU B 1 112 ? 38.712 35.393 60.757 1.00 17.20 111 LEU B N 1
ATOM 2631 C CA . LEU B 1 112 ? 39.592 34.265 60.446 1.00 16.88 111 LEU B CA 1
ATOM 2632 C C . LEU B 1 112 ? 39.195 33.736 59.067 1.00 18.17 111 LEU B C 1
ATOM 2633 O O . LEU B 1 112 ? 38.069 33.240 58.904 1.00 16.61 111 LEU B O 1
ATOM 2638 N N . TYR B 1 113 ? 40.113 33.903 58.123 1.00 17.12 112 TYR B N 1
ATOM 2639 C CA . TYR B 1 113 ? 39.897 33.492 56.708 1.00 18.12 112 TYR B CA 1
ATOM 2640 C C . TYR B 1 113 ? 40.609 32.221 56.399 1.00 17.20 112 TYR B C 1
ATOM 2641 O O . TYR B 1 113 ? 41.821 32.210 56.373 1.00 16.77 112 TYR B O 1
ATOM 2650 N N . LEU B 1 114 ? 39.871 31.127 56.155 1.00 17.13 113 LEU B N 1
ATOM 2651 C CA . LEU B 1 114 ? 40.453 29.837 55.825 1.00 17.67 113 LEU B CA 1
ATOM 2652 C C . LEU B 1 114 ? 39.885 29.236 54.529 1.00 16.71 113 LEU B C 1
ATOM 2653 O O . LEU B 1 114 ? 40.095 28.078 54.263 1.00 16.93 113 LEU B O 1
ATOM 2658 N N . GLY B 1 115 ? 39.169 30.054 53.743 1.00 17.55 114 GLY B N 1
ATOM 2659 C CA . GLY B 1 115 ? 38.542 29.574 52.481 1.00 18.68 114 GLY B CA 1
ATOM 2660 C C . GLY B 1 115 ? 39.636 29.202 51.480 1.00 19.47 114 GLY B C 1
ATOM 2661 O O . GLY B 1 115 ? 40.785 29.660 51.565 1.00 20.08 114 GLY B O 1
ATOM 2662 N N . GLY B 1 116 ? 39.309 28.278 50.595 1.00 21.28 115 GLY B N 1
ATOM 2663 C CA . GLY B 1 116 ? 40.215 27.954 49.510 1.00 19.95 115 GLY B CA 1
ATOM 2664 C C . GLY B 1 116 ? 41.447 27.174 49.895 1.00 20.48 115 GLY B C 1
ATOM 2665 O O . GLY B 1 116 ? 42.531 27.367 49.301 1.00 22.93 115 GLY B O 1
ATOM 2666 N N . ASN B 1 117 ? 41.337 26.329 50.899 1.00 19.63 116 ASN B N 1
ATOM 2667 C CA . ASN B 1 117 ? 42.434 25.440 51.261 1.00 19.44 116 ASN B CA 1
ATOM 2668 C C . ASN B 1 117 ? 42.055 23.994 50.972 1.00 20.05 116 ASN B C 1
ATOM 2669 O O . ASN B 1 117 ? 41.188 23.770 50.112 1.00 20.99 116 ASN B O 1
ATOM 2674 N N . GLN B 1 118 ? 42.712 23.051 51.641 1.00 19.49 117 GLN B N 1
ATOM 2675 C CA . GLN B 1 118 ? 42.515 21.617 51.413 1.00 21.59 117 GLN B CA 1
ATOM 2676 C C . GLN B 1 118 ? 42.107 20.909 52.681 1.00 21.43 117 GLN B C 1
ATOM 2677 O O . GLN B 1 118 ? 42.446 19.716 52.890 1.00 22.22 117 GLN B O 1
ATOM 2683 N N . LEU B 1 119 ? 41.398 21.621 53.564 1.00 21.03 118 LEU B N 1
ATOM 2684 C CA . LEU B 1 119 ? 41.073 21.039 54.887 1.00 20.13 118 LEU B CA 1
ATOM 2685 C C . LEU B 1 119 ? 40.077 19.894 54.780 1.00 21.20 118 LEU B C 1
ATOM 2686 O O . LEU B 1 119 ? 39.029 20.056 54.163 1.00 20.21 118 LEU B O 1
ATOM 2691 N N . LYS B 1 120 ? 40.434 18.721 55.331 1.00 21.48 119 LYS B N 1
ATOM 2692 C CA . LYS B 1 120 ? 39.545 17.555 55.350 1.00 24.74 119 LYS B CA 1
ATOM 2693 C C . LYS B 1 120 ? 38.739 17.453 56.642 1.00 24.00 119 LYS B C 1
ATOM 2694 O O . LYS B 1 120 ? 37.660 16.845 56.691 1.00 23.27 119 LYS B O 1
ATOM 2700 N N . SER B 1 121 ? 39.314 17.977 57.725 1.00 23.49 120 SER B N 1
ATOM 2701 C CA . SER B 1 121 ? 38.696 17.920 59.049 1.00 23.43 120 SER B CA 1
ATOM 2702 C C . SER B 1 121 ? 39.101 19.134 59.862 1.00 23.28 120 SER B C 1
ATOM 2703 O O . SER B 1 121 ? 40.015 19.895 59.476 1.00 23.30 120 SER B O 1
ATOM 2706 N N . LEU B 1 122 ? 38.486 19.281 61.030 1.00 22.91 121 LEU B N 1
ATOM 2707 C CA . LEU B 1 122 ? 38.869 20.336 61.966 1.00 24.06 121 LEU B CA 1
ATOM 2708 C C . LEU B 1 122 ? 39.188 19.670 63.333 1.00 25.70 121 LEU B C 1
ATOM 2709 O O . LEU B 1 122 ? 38.433 18.789 63.768 1.00 24.89 121 LEU B O 1
ATOM 2714 N N . PRO B 1 123 ? 40.293 20.099 63.988 1.00 26.30 122 PRO B N 1
ATOM 2715 C CA . PRO B 1 123 ? 40.605 19.601 65.345 1.00 26.61 122 PRO B CA 1
ATOM 2716 C C . PRO B 1 123 ? 39.462 19.933 66.317 1.00 26.92 122 PRO B C 1
ATOM 2717 O O . PRO B 1 123 ? 38.813 20.973 66.188 1.00 24.36 122 PRO B O 1
ATOM 2721 N N . SER B 1 124 ? 39.215 19.054 67.283 1.00 28.37 123 SER B N 1
ATOM 2722 C CA . SER B 1 124 ? 38.195 19.328 68.289 1.00 28.77 123 SER B CA 1
ATOM 2723 C C . SER B 1 124 ? 38.621 20.573 69.073 1.00 28.51 123 SER B C 1
ATOM 2724 O O . SER B 1 124 ? 39.806 20.738 69.456 1.00 29.40 123 SER B O 1
ATOM 2727 N N . GLY B 1 125 ? 37.673 21.480 69.255 1.00 26.83 124 GLY B N 1
ATOM 2728 C CA . GLY B 1 125 ? 37.928 22.710 70.019 1.00 25.09 124 GLY B CA 1
ATOM 2729 C C . GLY B 1 125 ? 38.802 23.753 69.329 1.00 22.74 124 GLY B C 1
ATOM 2730 O O . GLY B 1 125 ? 39.179 24.747 69.942 1.00 23.13 124 GLY B O 1
ATOM 2731 N N . VAL B 1 126 ? 39.079 23.582 68.027 1.00 21.53 125 VAL B N 1
ATOM 2732 C CA . VAL B 1 126 ? 39.994 24.504 67.366 1.00 20.76 125 VAL B CA 1
ATOM 2733 C C . VAL B 1 126 ? 39.641 26.008 67.457 1.00 19.16 125 VAL B C 1
ATOM 2734 O O . VAL B 1 126 ? 40.547 26.835 67.493 1.00 19.65 125 VAL B O 1
ATOM 2738 N N . PHE B 1 127 ? 38.345 26.341 67.562 1.00 18.11 126 PHE B N 1
ATOM 2739 C CA . PHE B 1 127 ? 37.889 27.748 67.575 1.00 17.93 126 PHE B CA 1
ATOM 2740 C C . PHE B 1 127 ? 37.420 28.187 68.981 1.00 18.69 126 PHE B C 1
ATOM 2741 O O . PHE B 1 127 ? 36.975 29.304 69.150 1.00 16.88 126 PHE B O 1
ATOM 2749 N N . ASP B 1 128 ? 37.608 27.304 69.969 1.00 19.32 127 ASP B N 1
ATOM 2750 C CA . ASP B 1 128 ? 37.009 27.495 71.307 1.00 21.22 127 ASP B CA 1
ATOM 2751 C C . ASP B 1 128 ? 37.482 28.729 72.089 1.00 20.18 127 ASP B C 1
ATOM 2752 O O . ASP B 1 128 ? 36.771 29.233 72.955 1.00 21.98 127 ASP B O 1
ATOM 2757 N N . ARG B 1 129 ? 38.664 29.225 71.817 1.00 19.45 128 ARG B N 1
ATOM 2758 C CA . ARG B 1 129 ? 39.113 30.427 72.523 1.00 19.15 128 ARG B CA 1
ATOM 2759 C C . ARG B 1 129 ? 38.715 31.723 71.816 1.00 18.31 128 ARG B C 1
ATOM 2760 O O . ARG B 1 129 ? 38.952 32.813 72.328 1.00 18.74 128 ARG B O 1
ATOM 2768 N N . LEU B 1 130 ? 38.139 31.600 70.603 1.00 17.91 129 LEU B N 1
ATOM 2769 C CA . LEU B 1 130 ? 37.916 32.754 69.736 1.00 18.09 129 LEU B CA 1
ATOM 2770 C C . LEU B 1 130 ? 36.569 33.407 70.008 1.00 19.32 129 LEU B C 1
ATOM 2771 O O . LEU B 1 130 ? 35.751 33.624 69.104 1.00 18.78 129 LEU B O 1
ATOM 2776 N N . THR B 1 131 ? 36.319 33.803 71.253 1.00 21.19 130 THR B N 1
ATOM 2777 C CA . THR B 1 131 ? 34.943 34.235 71.590 1.00 22.15 130 THR B CA 1
ATOM 2778 C C . THR B 1 131 ? 34.506 35.561 70.979 1.00 21.57 130 THR B C 1
ATOM 2779 O O . THR B 1 131 ? 33.298 35.829 70.912 1.00 24.04 130 THR B O 1
ATOM 2783 N N . LYS B 1 132 ? 35.440 36.402 70.547 1.00 21.60 131 LYS B N 1
ATOM 2784 C CA . LYS B 1 132 ? 35.160 37.673 69.878 1.00 20.69 131 LYS B CA 1
ATOM 2785 C C . LYS B 1 132 ? 34.920 37.552 68.355 1.00 19.73 131 LYS B C 1
ATOM 2786 O O . LYS B 1 132 ? 34.644 38.563 67.670 1.00 20.31 131 LYS B O 1
ATOM 2792 N N . LEU B 1 133 ? 35.083 36.334 67.824 1.00 18.54 132 LEU B N 1
ATOM 2793 C CA . LEU B 1 133 ? 35.135 36.175 66.365 1.00 17.27 132 LEU B CA 1
ATOM 2794 C C . LEU B 1 133 ? 33.801 36.582 65.729 1.00 16.74 132 LEU B C 1
ATOM 2795 O O . LEU B 1 133 ? 32.747 36.146 66.202 1.00 17.61 132 LEU B O 1
ATOM 2800 N N . LYS B 1 134 ? 33.897 37.370 64.662 1.00 18.54 133 LYS B N 1
ATOM 2801 C CA . LYS B 1 134 ? 32.735 37.860 63.909 1.00 19.04 133 LYS B CA 1
ATOM 2802 C C . LYS B 1 134 ? 32.609 37.241 62.508 1.00 20.85 133 LYS B C 1
ATOM 2803 O O . LYS B 1 134 ? 31.489 37.170 61.950 1.00 20.85 133 LYS B O 1
ATOM 2809 N N . GLU B 1 135 ? 33.742 36.867 61.914 1.00 19.78 134 GLU B N 1
ATOM 2810 C CA . GLU B 1 135 ? 33.723 36.214 60.596 1.00 21.70 134 GLU B CA 1
ATOM 2811 C C . GLU B 1 135 ? 34.562 34.954 60.618 1.00 19.26 134 GLU B C 1
ATOM 2812 O O . GLU B 1 135 ? 35.752 34.993 60.995 1.00 17.54 134 GLU B O 1
ATOM 2818 N N . LEU B 1 136 ? 33.990 33.849 60.150 1.00 18.28 135 LEU B N 1
ATOM 2819 C CA . LEU B 1 136 ? 34.743 32.613 60.001 1.00 17.93 135 LEU B CA 1
ATOM 2820 C C . LEU B 1 136 ? 34.469 32.025 58.628 1.00 18.79 135 LEU B C 1
ATOM 2821 O O . LEU B 1 136 ? 33.343 31.634 58.333 1.00 18.09 135 LEU B O 1
ATOM 2826 N N . ARG B 1 137 ? 35.500 32.004 57.784 1.00 18.45 136 ARG B N 1
ATOM 2827 C CA . ARG B 1 137 ? 35.335 31.514 56.417 1.00 18.30 136 ARG B CA 1
ATOM 2828 C C . ARG B 1 137 ? 36.007 30.179 56.287 1.00 17.84 136 ARG B C 1
ATOM 2829 O O . ARG B 1 137 ? 37.234 30.079 56.439 1.00 16.25 136 ARG B O 1
ATOM 2837 N N . LEU B 1 138 ? 35.200 29.177 55.952 1.00 16.84 137 LEU B N 1
ATOM 2838 C CA . LEU B 1 138 ? 35.707 27.811 55.763 1.00 16.75 137 LEU B CA 1
ATOM 2839 C C . LEU B 1 138 ? 35.283 27.262 54.415 1.00 16.44 137 LEU B C 1
ATOM 2840 O O . LEU B 1 138 ? 35.413 26.079 54.177 1.00 17.51 137 LEU B O 1
ATOM 2845 N N . ASN B 1 139 ? 34.804 28.143 53.539 1.00 16.76 138 ASN B N 1
ATOM 2846 C CA . ASN B 1 139 ? 34.254 27.692 52.242 1.00 19.02 138 ASN B CA 1
ATOM 2847 C C . ASN B 1 139 ? 35.366 27.150 51.364 1.00 17.76 138 ASN B C 1
ATOM 2848 O O . ASN B 1 139 ? 36.533 27.491 51.546 1.00 18.00 138 ASN B O 1
ATOM 2853 N N . THR B 1 140 ? 35.030 26.305 50.396 1.00 18.60 139 THR B N 1
ATOM 2854 C CA . THR B 1 140 ? 36.045 25.853 49.427 1.00 19.02 139 THR B CA 1
ATOM 2855 C C . THR B 1 140 ? 37.251 25.159 50.043 1.00 18.70 139 THR B C 1
ATOM 2856 O O . THR B 1 140 ? 38.409 25.524 49.826 1.00 20.60 139 THR B O 1
ATOM 2860 N N . ASN B 1 141 ? 36.925 24.125 50.821 1.00 18.92 140 ASN B N 1
ATOM 2861 C CA . ASN B 1 141 ? 37.856 23.178 51.370 1.00 19.39 140 ASN B CA 1
ATOM 2862 C C . ASN B 1 141 ? 37.338 21.814 51.006 1.00 21.24 140 ASN B C 1
ATOM 2863 O O . ASN B 1 141 ? 36.584 21.689 50.016 1.00 23.36 140 ASN B O 1
ATOM 2868 N N . GLN B 1 142 ? 37.727 20.787 51.743 1.00 20.10 141 GLN B N 1
ATOM 2869 C CA . GLN B 1 142 ? 37.252 19.440 51.450 1.00 23.24 141 GLN B CA 1
ATOM 2870 C C . GLN B 1 142 ? 36.682 18.815 52.720 1.00 22.07 141 GLN B C 1
ATOM 2871 O O . GLN B 1 142 ? 36.772 17.588 52.936 1.00 21.84 141 GLN B O 1
ATOM 2877 N N . LEU B 1 143 ? 36.042 19.652 53.535 1.00 23.04 142 LEU B N 1
ATOM 2878 C CA . LEU B 1 143 ? 35.578 19.211 54.844 1.00 24.56 142 LEU B CA 1
ATOM 2879 C C . LEU B 1 143 ? 34.582 18.091 54.740 1.00 26.45 142 LEU B C 1
ATOM 2880 O O . LEU B 1 143 ? 33.562 18.223 54.074 1.00 24.78 142 LEU B O 1
ATOM 2885 N N . GLN B 1 144 ? 34.914 16.983 55.415 1.00 29.03 143 GLN B N 1
ATOM 2886 C CA . GLN B 1 144 ? 34.069 15.798 55.440 1.00 31.85 143 GLN B CA 1
ATOM 2887 C C . GLN B 1 144 ? 33.065 15.794 56.612 1.00 31.90 143 GLN B C 1
ATOM 2888 O O . GLN B 1 144 ? 32.081 15.069 56.615 1.00 32.60 143 GLN B O 1
ATOM 2894 N N . SER B 1 145 ? 33.296 16.636 57.595 1.00 31.57 144 SER B N 1
ATOM 2895 C CA . SER B 1 145 ? 32.342 16.755 58.684 1.00 30.78 144 SER B CA 1
ATOM 2896 C C . SER B 1 145 ? 32.832 17.861 59.557 1.00 30.27 144 SER B C 1
ATOM 2897 O O . SER B 1 145 ? 33.950 18.357 59.383 1.00 29.21 144 SER B O 1
ATOM 2900 N N . ILE B 1 146 ? 31.977 18.232 60.502 1.00 29.94 145 ILE B N 1
ATOM 2901 C CA . ILE B 1 146 ? 32.316 19.214 61.504 1.00 29.36 145 ILE B CA 1
ATOM 2902 C C . ILE B 1 146 ? 32.217 18.537 62.860 1.00 29.11 145 ILE B C 1
ATOM 2903 O O . ILE B 1 146 ? 31.175 17.904 63.145 1.00 28.95 145 ILE B O 1
ATOM 2908 N N . PRO B 1 147 ? 33.241 18.726 63.721 1.00 28.30 146 PRO B N 1
ATOM 2909 C CA . PRO B 1 147 ? 33.215 18.113 65.065 1.00 27.89 146 PRO B CA 1
ATOM 2910 C C . PRO B 1 147 ? 32.036 18.651 65.881 1.00 27.32 146 PRO B C 1
ATOM 2911 O O . PRO B 1 147 ? 31.716 19.838 65.801 1.00 25.22 146 PRO B O 1
ATOM 2915 N N . ALA B 1 148 ? 31.403 17.790 66.666 1.00 27.36 147 ALA B N 1
ATOM 2916 C CA . ALA B 1 148 ? 30.360 18.257 67.558 1.00 27.26 147 ALA B CA 1
ATOM 2917 C C . ALA B 1 148 ? 30.856 19.440 68.417 1.00 26.31 147 ALA B C 1
ATOM 2918 O O . ALA B 1 148 ? 31.958 19.421 68.942 1.00 26.69 147 ALA B O 1
ATOM 2920 N N . GLY B 1 149 ? 30.062 20.490 68.521 1.00 25.52 148 GLY B N 1
ATOM 2921 C CA . GLY B 1 149 ? 30.436 21.659 69.309 1.00 24.49 148 GLY B CA 1
ATOM 2922 C C . GLY B 1 149 ? 31.404 22.671 68.704 1.00 23.73 148 GLY B C 1
ATOM 2923 O O . GLY B 1 149 ? 31.767 23.649 69.353 1.00 23.68 148 GLY B O 1
ATOM 2924 N N . ALA B 1 150 ? 31.793 22.484 67.438 1.00 22.33 149 ALA B N 1
ATOM 2925 C CA . ALA B 1 150 ? 32.868 23.291 66.839 1.00 21.52 149 ALA B CA 1
ATOM 2926 C C . ALA B 1 150 ? 32.644 24.801 66.941 1.00 20.36 149 ALA B C 1
ATOM 2927 O O . ALA B 1 150 ? 33.621 25.541 67.059 1.00 19.89 149 ALA B O 1
ATOM 2929 N N . PHE B 1 151 ? 31.376 25.240 66.929 1.00 19.34 150 PHE B N 1
ATOM 2930 C CA . PHE B 1 151 ? 31.069 26.672 66.867 1.00 19.19 150 PHE B CA 1
ATOM 2931 C C . PHE B 1 151 ? 30.432 27.228 68.138 1.00 19.67 150 PHE B C 1
ATOM 2932 O O . PHE B 1 151 ? 30.073 28.419 68.188 1.00 18.88 150 PHE B O 1
ATOM 2940 N N . ASP B 1 152 ? 30.337 26.362 69.147 1.00 20.01 151 ASP B N 1
ATOM 2941 C CA . ASP B 1 152 ? 29.588 26.672 70.366 1.00 22.51 151 ASP B CA 1
ATOM 2942 C C . ASP B 1 152 ? 30.094 27.905 71.104 1.00 21.94 151 ASP B C 1
ATOM 2943 O O . ASP B 1 152 ? 29.309 28.579 71.763 1.00 23.56 151 ASP B O 1
ATOM 2948 N N . LYS B 1 153 ? 31.391 28.206 71.012 1.00 22.48 152 LYS B N 1
ATOM 2949 C CA . LYS B 1 153 ? 31.934 29.385 71.713 1.00 21.58 152 LYS B CA 1
ATOM 2950 C C . LYS B 1 153 ? 31.852 30.674 70.924 1.00 21.51 152 LYS B C 1
ATOM 2951 O O . LYS B 1 153 ? 32.198 31.744 71.459 1.00 22.37 152 LYS B O 1
ATOM 2957 N N . LEU B 1 154 ? 31.429 30.598 69.640 1.00 19.44 153 LEU B N 1
ATOM 2958 C CA . LEU B 1 154 ? 31.432 31.754 68.742 1.00 20.63 153 LEU B CA 1
ATOM 2959 C C . LEU B 1 154 ? 30.142 32.565 68.833 1.00 21.38 153 LEU B C 1
ATOM 2960 O O . LEU B 1 154 ? 29.455 32.828 67.856 1.00 20.05 153 LEU B O 1
ATOM 2965 N N . THR B 1 155 ? 29.852 33.023 70.045 1.00 23.40 154 THR B N 1
ATOM 2966 C CA . THR B 1 155 ? 28.572 33.695 70.313 1.00 24.97 154 THR B CA 1
ATOM 2967 C C . THR B 1 155 ? 28.459 35.118 69.701 1.00 25.20 154 THR B C 1
ATOM 2968 O O . THR B 1 155 ? 27.369 35.722 69.721 1.00 26.75 154 THR B O 1
ATOM 2972 N N . ASN B 1 156 ? 29.550 35.644 69.154 1.00 23.73 155 ASN B N 1
ATOM 2973 C CA . ASN B 1 156 ? 29.542 36.932 68.445 1.00 24.06 155 ASN B CA 1
ATOM 2974 C C . ASN B 1 156 ? 29.615 36.766 66.929 1.00 22.34 155 ASN B C 1
ATOM 2975 O O . ASN B 1 156 ? 29.624 37.735 66.192 1.00 22.51 155 ASN B O 1
ATOM 2980 N N . LEU B 1 157 ? 29.609 35.521 66.465 1.00 21.57 156 LEU B N 1
ATOM 2981 C CA . LEU B 1 157 ? 29.826 35.283 65.058 1.00 21.37 156 LEU B CA 1
ATOM 2982 C C . LEU B 1 157 ? 28.675 35.839 64.208 1.00 21.81 156 LEU B C 1
ATOM 2983 O O . LEU B 1 157 ? 27.524 35.559 64.522 1.00 21.47 156 LEU B O 1
ATOM 2988 N N . GLN B 1 158 ? 29.011 36.616 63.181 1.00 22.66 157 GLN B N 1
ATOM 2989 C CA . GLN B 1 158 ? 28.043 37.195 62.238 1.00 23.43 157 GLN B CA 1
ATOM 2990 C C . GLN B 1 158 ? 27.998 36.429 60.931 1.00 23.62 157 GLN B C 1
ATOM 2991 O O . GLN B 1 158 ? 26.915 36.248 60.353 1.00 24.07 157 GLN B O 1
ATOM 2997 N N . THR B 1 159 ? 29.162 35.957 60.464 1.00 21.35 158 THR B N 1
ATOM 2998 C CA . THR B 1 159 ? 29.265 35.305 59.160 1.00 21.62 158 THR B CA 1
ATOM 2999 C C . THR B 1 159 ? 29.985 33.980 59.277 1.00 21.22 158 THR B C 1
ATOM 3000 O O . THR B 1 159 ? 31.092 33.923 59.838 1.00 20.55 158 THR B O 1
ATOM 3004 N N . LEU B 1 160 ? 29.368 32.929 58.723 1.00 19.46 159 LEU B N 1
ATOM 3005 C CA . LEU B 1 160 ? 29.972 31.600 58.745 1.00 19.33 159 LEU B CA 1
ATOM 3006 C C . LEU B 1 160 ? 29.872 31.022 57.332 1.00 19.80 159 LEU B C 1
ATOM 3007 O O . LEU B 1 160 ? 28.781 30.808 56.825 1.00 20.06 159 LEU B O 1
ATOM 3012 N N . SER B 1 161 ? 31.005 30.810 56.688 1.00 19.43 160 SER B N 1
ATOM 3013 C CA . SER B 1 161 ? 30.959 30.292 55.315 1.00 19.94 160 SER B CA 1
ATOM 3014 C C . SER B 1 161 ? 31.331 28.832 55.336 1.00 19.09 160 SER B C 1
ATOM 3015 O O . SER B 1 161 ? 32.438 28.501 55.756 1.00 19.58 160 SER B O 1
ATOM 3018 N N . LEU B 1 162 ? 30.439 27.946 54.874 1.00 18.90 161 LEU B N 1
ATOM 3019 C CA . LEU B 1 162 ? 30.724 26.506 54.827 1.00 18.98 161 LEU B CA 1
ATOM 3020 C C . LEU B 1 162 ? 30.472 25.896 53.425 1.00 18.35 161 LEU B C 1
ATOM 3021 O O . LEU B 1 162 ? 30.512 24.681 53.243 1.00 18.48 161 LEU B O 1
ATOM 3026 N N . SER B 1 163 ? 30.248 26.757 52.437 1.00 19.54 162 SER B N 1
ATOM 3027 C CA . SER B 1 163 ? 29.977 26.278 51.055 1.00 20.13 162 SER B CA 1
ATOM 3028 C C . SER B 1 163 ? 31.161 25.569 50.386 1.00 20.31 162 SER B C 1
ATOM 3029 O O . SER B 1 163 ? 32.274 25.763 50.785 1.00 18.55 162 SER B O 1
ATOM 3032 N N . THR B 1 164 ? 30.917 24.731 49.346 1.00 20.72 163 THR B N 1
ATOM 3033 C CA . THR B 1 164 ? 31.994 24.016 48.607 1.00 20.79 163 THR B CA 1
ATOM 3034 C C . THR B 1 164 ? 32.893 23.220 49.483 1.00 20.71 163 THR B C 1
ATOM 3035 O O . THR B 1 164 ? 34.091 23.445 49.558 1.00 20.10 163 THR B O 1
ATOM 3039 N N . ASN B 1 165 ? 32.290 22.272 50.190 1.00 21.61 164 ASN B N 1
ATOM 3040 C CA . ASN B 1 165 ? 33.002 21.331 51.017 1.00 21.48 164 ASN B CA 1
ATOM 3041 C C . ASN B 1 165 ? 32.491 19.912 50.671 1.00 22.55 164 ASN B C 1
ATOM 3042 O O . ASN B 1 165 ? 31.868 19.726 49.592 1.00 25.34 164 ASN B O 1
ATOM 3047 N N . GLN B 1 166 ? 32.799 18.922 51.493 1.00 22.38 165 GLN B N 1
ATOM 3048 C CA . GLN B 1 166 ? 32.420 17.534 51.172 1.00 24.18 165 GLN B CA 1
ATOM 3049 C C . GLN B 1 166 ? 31.461 17.087 52.265 1.00 24.23 165 GLN B C 1
ATOM 3050 O O . GLN B 1 166 ? 31.498 15.932 52.716 1.00 25.66 165 GLN B O 1
ATOM 3056 N N . LEU B 1 167 ? 30.664 18.028 52.760 1.00 23.67 166 LEU B N 1
ATOM 3057 C CA . LEU B 1 167 ? 29.834 17.748 53.947 1.00 22.60 166 LEU B CA 1
ATOM 3058 C C . LEU B 1 167 ? 28.647 16.878 53.601 1.00 22.18 166 LEU B C 1
ATOM 3059 O O . LEU B 1 167 ? 28.016 17.081 52.591 1.00 21.65 166 LEU B O 1
ATOM 3064 N N . GLN B 1 168 ? 28.355 15.904 54.461 1.00 22.57 167 GLN B N 1
ATOM 3065 C CA . GLN B 1 168 ? 27.187 15.046 54.281 1.00 22.04 167 GLN B CA 1
ATOM 3066 C C . GLN B 1 168 ? 26.125 15.312 55.347 1.00 22.24 167 GLN B C 1
ATOM 3067 O O . GLN B 1 168 ? 24.961 14.916 55.194 1.00 21.74 167 GLN B O 1
ATOM 3073 N N . SER B 1 169 ? 26.497 16.096 56.358 1.00 23.37 168 SER B N 1
ATOM 3074 C CA . SER B 1 169 ? 25.622 16.394 57.514 1.00 23.56 168 SER B CA 1
ATOM 3075 C C . SER B 1 169 ? 26.243 17.516 58.348 1.00 23.18 168 SER B C 1
ATOM 3076 O O . SER B 1 169 ? 27.385 17.919 58.136 1.00 23.10 168 SER B O 1
ATOM 3079 N N . VAL B 1 170 ? 25.494 18.032 59.308 1.00 22.69 169 VAL B N 1
ATOM 3080 C CA . VAL B 1 170 ? 26.097 18.865 60.344 1.00 23.29 169 VAL B CA 1
ATOM 3081 C C . VAL B 1 170 ? 25.695 18.264 61.684 1.00 24.16 169 VAL B C 1
ATOM 3082 O O . VAL B 1 170 ? 24.555 17.788 61.811 1.00 24.50 169 VAL B O 1
ATOM 3086 N N . PRO B 1 171 ? 26.595 18.332 62.702 1.00 24.44 170 PRO B N 1
ATOM 3087 C CA . PRO B 1 171 ? 26.191 17.755 63.997 1.00 24.33 170 PRO B CA 1
ATOM 3088 C C . PRO B 1 171 ? 24.943 18.409 64.628 1.00 23.65 170 PRO B C 1
ATOM 3089 O O . PRO B 1 171 ? 24.714 19.614 64.518 1.00 23.03 170 PRO B O 1
ATOM 3093 N N . HIS B 1 172 ? 24.152 17.610 65.310 1.00 23.65 171 HIS B N 1
ATOM 3094 C CA . HIS B 1 172 ? 22.986 18.151 66.006 1.00 25.35 171 HIS B CA 1
ATOM 3095 C C . HIS B 1 172 ? 23.377 19.353 66.855 1.00 23.32 171 HIS B C 1
ATOM 3096 O O . HIS B 1 172 ? 24.404 19.343 67.544 1.00 23.72 171 HIS B O 1
ATOM 3103 N N . GLY B 1 173 ? 22.616 20.428 66.735 1.00 23.36 172 GLY B N 1
ATOM 3104 C CA . GLY B 1 173 ? 22.849 21.635 67.524 1.00 22.29 172 GLY B CA 1
ATOM 3105 C C . GLY B 1 173 ? 24.003 22.516 67.024 1.00 21.87 172 GLY B C 1
ATOM 3106 O O . GLY B 1 173 ? 24.347 23.508 67.680 1.00 23.61 172 GLY B O 1
ATOM 3107 N N . ALA B 1 174 ? 24.577 22.193 65.858 1.00 21.07 173 ALA B N 1
ATOM 3108 C CA . ALA B 1 174 ? 25.812 22.883 65.424 1.00 20.91 173 ALA B CA 1
ATOM 3109 C C . ALA B 1 174 ? 25.741 24.403 65.549 1.00 20.80 173 ALA B C 1
ATOM 3110 O O . ALA B 1 174 ? 26.732 25.053 65.898 1.00 20.64 173 ALA B O 1
ATOM 3112 N N . PHE B 1 175 ? 24.565 24.976 65.252 1.00 20.21 174 PHE B N 1
ATOM 3113 C CA . PHE B 1 175 ? 24.422 26.451 65.104 1.00 21.50 174 PHE B CA 1
ATOM 3114 C C . PHE B 1 175 ? 23.681 27.133 66.241 1.00 22.76 174 PHE B C 1
ATOM 3115 O O . PHE B 1 175 ? 23.481 28.380 66.243 1.00 23.02 174 PHE B O 1
ATOM 3123 N N . ASP B 1 176 ? 23.324 26.331 67.231 1.00 23.83 175 ASP B N 1
ATOM 3124 C CA . ASP B 1 176 ? 22.387 26.772 68.273 1.00 25.65 175 ASP B CA 1
ATOM 3125 C C . ASP B 1 176 ? 22.858 27.940 69.163 1.00 25.67 175 ASP B C 1
ATOM 3126 O O . ASP B 1 176 ? 22.036 28.720 69.625 1.00 26.44 175 ASP B O 1
ATOM 3131 N N . ARG B 1 177 ? 24.165 28.099 69.353 1.00 2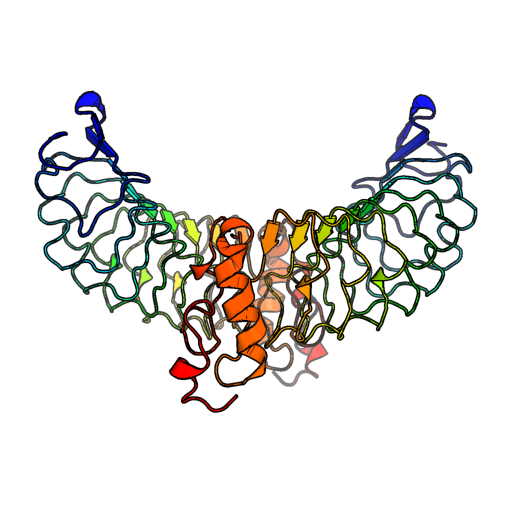5.19 176 ARG B N 1
ATOM 3132 C CA . ARG B 1 177 ? 24.715 29.172 70.182 1.00 25.35 176 ARG B CA 1
ATOM 3133 C C . ARG B 1 177 ? 25.059 30.420 69.397 1.00 25.11 176 ARG B C 1
ATOM 3134 O O . ARG B 1 177 ? 25.584 31.369 69.959 1.00 25.09 176 ARG B O 1
ATOM 3142 N N . LEU B 1 178 ? 24.821 30.401 68.084 1.00 24.84 177 LEU B N 1
ATOM 3143 C CA . LEU B 1 178 ? 25.243 31.486 67.233 1.00 24.81 177 LEU B CA 1
ATOM 3144 C C . LEU B 1 178 ? 24.152 32.566 67.150 1.00 25.31 177 LEU B C 1
ATOM 3145 O O . LEU B 1 178 ? 23.636 32.846 66.082 1.00 24.22 177 LEU B O 1
ATOM 3150 N N . GLY B 1 179 ? 23.888 33.213 68.284 1.00 27.39 178 GLY B N 1
ATOM 3151 C CA . GLY B 1 179 ? 22.803 34.213 68.392 1.00 28.23 178 GLY B CA 1
ATOM 3152 C C . GLY B 1 179 ? 22.924 35.488 67.559 1.00 29.32 178 GLY B C 1
ATOM 3153 O O . GLY B 1 179 ? 21.912 36.142 67.259 1.00 29.45 178 GLY B O 1
ATOM 3154 N N . LYS B 1 180 ? 24.142 35.853 67.157 1.00 27.65 179 LYS B N 1
ATOM 3155 C CA . LYS B 1 180 ? 24.348 37.062 66.357 1.00 27.11 179 LYS B CA 1
ATOM 3156 C C . LYS B 1 180 ? 24.558 36.778 64.883 1.00 24.72 179 LYS B C 1
ATOM 3157 O O . LYS B 1 180 ? 24.861 37.684 64.138 1.00 24.94 179 LYS B O 1
ATOM 3163 N N . LEU B 1 181 ? 24.369 35.522 64.465 1.00 24.86 180 LEU B N 1
ATOM 3164 C CA . LEU B 1 181 ? 24.565 35.132 63.070 1.00 24.62 180 LEU B CA 1
ATOM 3165 C C . LEU B 1 181 ? 23.663 35.933 62.143 1.00 24.60 180 LEU B C 1
ATOM 3166 O O . LEU B 1 181 ? 22.455 36.071 62.417 1.00 25.46 180 LEU B O 1
ATOM 3171 N N . GLN B 1 182 ? 24.267 36.468 61.086 1.00 26.14 181 GLN B N 1
ATOM 3172 C CA . GLN B 1 182 ? 23.568 37.113 59.956 1.00 27.41 181 GLN B CA 1
ATOM 3173 C C . GLN B 1 182 ? 23.627 36.345 58.625 1.00 26.21 181 GLN B C 1
ATOM 3174 O O . GLN B 1 182 ? 22.671 36.378 57.855 1.00 25.52 181 GLN B O 1
ATOM 3180 N N . THR B 1 183 ? 24.753 35.680 58.336 1.00 24.91 182 THR B N 1
ATOM 3181 C CA . THR B 1 183 ? 25.009 35.047 57.046 1.00 24.39 182 THR B CA 1
ATOM 3182 C C . THR B 1 183 ? 25.600 33.675 57.262 1.00 24.28 182 THR B C 1
ATOM 3183 O O . THR B 1 183 ? 26.560 33.529 58.014 1.00 22.73 182 THR B O 1
ATOM 3187 N N . ILE B 1 184 ? 25.020 32.669 56.608 1.00 22.02 183 ILE B N 1
ATOM 3188 C CA . ILE B 1 184 ? 25.643 31.364 56.553 1.00 20.95 183 ILE B CA 1
ATOM 3189 C C . ILE B 1 184 ? 25.627 30.833 55.090 1.00 21.04 183 ILE B C 1
ATOM 3190 O O . ILE B 1 184 ? 24.648 31.068 54.335 1.00 20.84 183 ILE B O 1
ATOM 3195 N N . THR B 1 185 ? 26.699 30.175 54.670 1.00 20.50 184 THR B N 1
ATOM 3196 C CA . THR B 1 185 ? 26.714 29.554 53.337 1.00 19.30 184 THR B CA 1
ATOM 3197 C C . THR B 1 185 ? 26.840 28.033 53.447 1.00 20.78 184 THR B C 1
ATOM 3198 O O . THR B 1 185 ? 27.711 27.523 54.167 1.00 19.91 184 THR B O 1
ATOM 3202 N N . LEU B 1 186 ? 25.977 27.323 52.736 1.00 19.45 185 LEU B N 1
ATOM 3203 C CA . LEU B 1 186 ? 25.957 25.865 52.842 1.00 20.75 185 LEU B CA 1
ATOM 3204 C C . LEU B 1 186 ? 25.888 25.118 51.500 1.00 19.85 185 LEU B C 1
ATOM 3205 O O . LEU B 1 186 ? 25.917 23.893 51.478 1.00 20.26 185 LEU B O 1
ATOM 3210 N N . PHE B 1 187 ? 25.756 25.852 50.388 1.00 20.39 186 PHE B N 1
ATOM 3211 C CA . PHE B 1 187 ? 25.705 25.228 49.050 1.00 20.86 186 PHE B CA 1
ATOM 3212 C C . PHE B 1 187 ? 26.977 24.481 48.660 1.00 22.30 186 PHE B C 1
ATOM 3213 O O . PHE B 1 187 ? 28.062 24.730 49.215 1.00 21.21 186 PHE B O 1
ATOM 3221 N N . GLY B 1 188 ? 26.850 23.552 47.705 1.00 20.43 187 GLY B N 1
ATOM 3222 C CA . GLY B 1 188 ? 28.009 22.886 47.193 1.00 22.81 187 GLY B CA 1
ATOM 3223 C C . GLY B 1 188 ? 28.541 21.831 48.103 1.00 22.15 187 GLY B C 1
ATOM 3224 O O . GLY B 1 188 ? 29.700 21.450 47.956 1.00 23.94 187 GLY B O 1
ATOM 3225 N N . ASN B 1 189 ? 27.680 21.316 49.009 1.00 21.99 188 ASN B N 1
ATOM 3226 C CA . ASN B 1 189 ? 28.056 20.164 49.812 1.00 22.01 188 ASN B CA 1
ATOM 3227 C C . ASN B 1 189 ? 27.284 18.978 49.230 1.00 24.54 188 ASN B C 1
ATOM 3228 O O . ASN B 1 189 ? 26.795 19.081 48.086 1.00 26.81 188 ASN B O 1
ATOM 3233 N N . GLN B 1 190 ? 27.297 17.850 49.906 1.00 25.34 189 GLN B N 1
ATOM 3234 C CA . GLN B 1 190 ? 26.560 16.684 49.422 1.00 26.05 189 GLN B CA 1
ATOM 3235 C C . GLN B 1 190 ? 25.776 16.110 50.578 1.00 24.22 189 GLN B C 1
ATOM 3236 O O . GLN B 1 190 ? 26.017 14.967 51.001 1.00 23.89 189 GLN B O 1
ATOM 3242 N N . PHE B 1 191 ? 24.851 16.912 51.071 1.00 23.28 190 PHE B N 1
ATOM 3243 C CA . PHE B 1 191 ? 24.067 16.533 52.244 1.00 23.06 190 PHE B CA 1
ATOM 3244 C C . PHE B 1 191 ? 23.290 15.264 51.986 1.00 23.52 190 PHE B C 1
ATOM 3245 O O . PHE B 1 191 ? 22.685 15.103 50.907 1.00 24.26 190 PHE B O 1
ATOM 3253 N N . ASP B 1 192 ? 23.333 14.358 52.964 1.00 23.17 191 ASP B N 1
ATOM 3254 C CA . ASP B 1 192 ? 22.645 13.061 52.840 1.00 22.92 191 ASP B CA 1
ATOM 3255 C C . ASP B 1 192 ? 21.287 13.169 53.525 1.00 23.29 191 ASP B C 1
ATOM 3256 O O . ASP B 1 192 ? 21.206 13.184 54.771 1.00 23.36 191 ASP B O 1
ATOM 3261 N N . CYS B 1 193 ? 20.230 13.308 52.717 1.00 24.32 192 CYS B N 1
ATOM 3262 C CA . CYS B 1 193 ? 18.899 13.588 53.271 1.00 25.39 192 CYS B CA 1
ATOM 3263 C C . CYS B 1 193 ? 18.141 12.341 53.654 1.00 25.81 192 CYS B C 1
ATOM 3264 O O . CYS B 1 193 ? 16.976 12.434 54.041 1.00 25.36 192 CYS B O 1
ATOM 3267 N N . SER B 1 194 ? 18.818 11.193 53.578 1.00 26.15 193 SER B N 1
ATOM 3268 C CA . SER B 1 194 ? 18.228 9.899 53.880 1.00 26.79 193 SER B CA 1
ATOM 3269 C C . SER B 1 194 ? 18.514 9.520 55.338 1.00 27.22 193 SER B C 1
ATOM 3270 O O . SER B 1 194 ? 17.975 8.522 55.864 1.00 27.63 193 SER B O 1
ATOM 3273 N N . ARG B 1 195 ? 19.366 10.290 55.996 1.00 26.31 194 ARG B N 1
ATOM 3274 C CA . ARG B 1 195 ? 19.737 9.978 57.379 1.00 27.75 194 ARG B CA 1
ATOM 3275 C C . ARG B 1 195 ? 19.120 10.989 58.376 1.00 26.24 194 ARG B C 1
ATOM 3276 O O . ARG B 1 195 ? 18.957 12.175 58.048 1.00 24.40 194 ARG B O 1
ATOM 3284 N N . CYS B 1 196 ? 18.779 10.500 59.578 1.00 26.10 195 CYS B N 1
ATOM 3285 C CA . CYS B 1 196 ? 18.088 11.269 60.591 1.00 25.48 195 CYS B CA 1
ATOM 3286 C C . CYS B 1 196 ? 18.839 12.530 60.961 1.00 24.53 195 CYS B C 1
ATOM 3287 O O . CYS B 1 196 ? 18.229 13.537 61.327 1.00 24.78 195 CYS B O 1
ATOM 3290 N N . GLU B 1 197 ? 20.174 12.479 60.854 1.00 23.68 196 GLU B N 1
ATOM 3291 C CA . GLU B 1 197 ? 20.980 13.659 61.148 1.00 24.07 196 GLU B CA 1
ATOM 3292 C C . GLU B 1 197 ? 20.550 14.879 60.340 1.00 23.52 196 GLU B C 1
ATOM 3293 O O . GLU B 1 197 ? 20.745 15.995 60.777 1.00 24.24 196 GLU B O 1
ATOM 3299 N N . ILE B 1 198 ? 19.975 14.696 59.160 1.00 22.23 197 ILE B N 1
ATOM 3300 C CA . ILE B 1 198 ? 19.566 15.868 58.358 1.00 22.39 197 ILE B CA 1
ATOM 3301 C C . ILE B 1 198 ? 18.472 16.741 59.011 1.00 21.45 197 ILE B C 1
ATOM 3302 O O . ILE B 1 198 ? 18.370 17.942 58.703 1.00 21.36 197 ILE B O 1
ATOM 3307 N N . LEU B 1 199 ? 17.665 16.172 59.918 1.00 21.80 198 LEU B N 1
ATOM 3308 C CA . LEU B 1 199 ? 16.490 16.883 60.426 1.00 21.96 198 LEU B CA 1
ATOM 3309 C C . LEU B 1 199 ? 16.857 18.134 61.219 1.00 22.52 198 LEU B C 1
ATOM 3310 O O . LEU B 1 199 ? 16.140 19.119 61.200 1.00 22.85 198 LEU B O 1
ATOM 3315 N N . TYR B 1 200 ? 17.991 18.083 61.912 1.00 21.50 199 TYR B N 1
ATOM 3316 C CA . TYR B 1 200 ? 18.433 19.269 62.627 1.00 21.48 199 TYR B CA 1
ATOM 3317 C C . TYR B 1 200 ? 18.657 20.384 61.613 1.00 21.09 199 TYR B C 1
ATOM 3318 O O . TYR B 1 200 ? 18.224 21.509 61.822 1.00 22.33 199 TYR B O 1
ATOM 3327 N N . LEU B 1 201 ? 19.326 20.059 60.511 1.00 21.07 200 LEU B N 1
ATOM 3328 C CA . LEU B 1 201 ? 19.688 21.067 59.529 1.00 21.48 200 LEU B CA 1
ATOM 3329 C C . LEU B 1 201 ? 18.463 21.618 58.839 1.00 21.63 200 LEU B C 1
ATOM 3330 O O . LEU B 1 201 ? 18.332 22.834 58.659 1.00 21.78 200 LEU B O 1
ATOM 3335 N N . SER B 1 202 ? 17.600 20.696 58.414 1.00 21.52 201 SER B N 1
ATOM 3336 C CA . SER B 1 202 ? 16.415 21.057 57.611 1.00 22.70 201 SER B CA 1
ATOM 3337 C C . SER B 1 202 ? 15.515 21.986 58.399 1.00 23.04 201 SER B C 1
ATOM 3338 O O . SER B 1 202 ? 15.096 23.062 57.907 1.00 23.34 201 SER B O 1
ATOM 3341 N N . GLN B 1 203 ? 15.267 21.621 59.653 1.00 24.26 202 GLN B N 1
ATOM 3342 C CA . GLN B 1 203 ? 14.588 22.496 60.590 1.00 24.51 202 GLN B CA 1
ATOM 3343 C C . GLN B 1 203 ? 15.323 23.819 60.857 1.00 24.40 202 GLN B C 1
ATOM 3344 O O . GLN B 1 203 ? 14.684 24.872 60.933 1.00 24.82 202 GLN B O 1
ATOM 3350 N N . TRP B 1 204 ? 16.652 23.793 60.983 1.00 22.61 203 TRP B N 1
ATOM 3351 C CA . TRP B 1 204 ? 17.380 25.050 61.216 1.00 22.29 203 TRP B CA 1
ATOM 3352 C C . TRP B 1 204 ? 17.185 25.967 60.006 1.00 22.51 203 TRP B C 1
ATOM 3353 O O . TRP B 1 204 ? 16.915 27.202 60.157 1.00 22.19 203 TRP B O 1
ATOM 3364 N N . ILE B 1 205 ? 17.282 25.392 58.805 1.00 22.88 204 ILE B N 1
ATOM 3365 C CA . ILE B 1 205 ? 17.200 26.230 57.589 1.00 23.98 204 ILE B CA 1
ATOM 3366 C C . ILE B 1 205 ? 15.809 26.877 57.480 1.00 25.52 204 ILE B C 1
ATOM 3367 O O . ILE B 1 205 ? 15.672 28.062 57.138 1.00 23.80 204 ILE B O 1
ATOM 3372 N N . ARG B 1 206 ? 14.790 26.096 57.810 1.00 26.71 205 ARG B N 1
ATOM 3373 C CA . ARG B 1 206 ? 13.418 26.591 57.743 1.00 28.04 205 ARG B CA 1
ATOM 3374 C C . ARG B 1 206 ? 13.222 27.789 58.659 1.00 29.22 205 ARG B C 1
ATOM 3375 O O . ARG B 1 206 ? 12.507 28.751 58.314 1.00 29.26 205 ARG B O 1
ATOM 3383 N N . GLU B 1 207 ? 13.897 27.741 59.806 1.00 28.58 206 GLU B N 1
ATOM 3384 C CA . GLU B 1 207 ? 13.754 28.769 60.823 1.00 28.83 206 GLU B CA 1
ATOM 3385 C C . GLU B 1 207 ? 14.772 29.898 60.715 1.00 27.85 206 GLU B C 1
ATOM 3386 O O . GLU B 1 207 ? 14.588 30.919 61.378 1.00 28.09 206 GLU B O 1
ATOM 3392 N N . ASN B 1 208 ? 15.778 29.752 59.848 1.00 26.33 207 ASN B N 1
ATOM 3393 C CA . ASN B 1 208 ? 16.801 30.792 59.666 1.00 26.05 207 ASN B CA 1
ATOM 3394 C C . ASN B 1 208 ? 17.033 31.066 58.194 1.00 25.91 207 ASN B C 1
ATOM 3395 O O . ASN B 1 208 ? 18.159 31.329 57.755 1.00 24.28 207 ASN B O 1
ATOM 3400 N N . SER B 1 209 ? 15.939 30.985 57.418 1.00 24.85 208 SER B N 1
ATOM 3401 C CA . SER B 1 209 ? 16.056 31.009 55.973 1.00 26.18 208 SER B CA 1
ATOM 3402 C C . SER B 1 209 ? 16.698 32.266 55.449 1.00 25.30 208 SER B C 1
ATOM 3403 O O . SER B 1 209 ? 17.394 32.232 54.434 1.00 26.88 208 SER B O 1
ATOM 3406 N N . ASN B 1 210 ? 16.492 33.374 56.154 1.00 26.46 209 ASN B N 1
ATOM 3407 C CA . ASN B 1 210 ? 17.047 34.640 55.710 1.00 26.96 209 ASN B CA 1
ATOM 3408 C C . ASN B 1 210 ? 18.577 34.695 55.826 1.00 26.72 209 ASN B C 1
ATOM 3409 O O . ASN B 1 210 ? 19.240 35.480 55.146 1.00 27.73 209 ASN B O 1
ATOM 3414 N N . LYS B 1 211 ? 19.118 33.850 56.692 1.00 25.91 210 LYS B N 1
ATOM 3415 C CA . LYS B 1 211 ? 20.580 33.819 56.921 1.00 25.27 210 LYS B CA 1
ATOM 3416 C C . LYS B 1 211 ? 21.307 33.030 55.840 1.00 25.31 210 LYS B C 1
ATOM 3417 O O . LYS B 1 211 ? 22.506 33.231 55.586 1.00 23.61 210 LYS B O 1
ATOM 3423 N N . VAL B 1 212 ? 20.581 32.150 55.143 1.00 24.76 211 VAL B N 1
ATOM 3424 C CA . VAL B 1 212 ? 21.199 31.255 54.192 1.00 25.29 211 VAL B CA 1
ATOM 3425 C C . VAL B 1 212 ? 21.382 31.924 52.840 1.00 25.95 211 VAL B C 1
ATOM 3426 O O . VAL B 1 212 ? 20.409 32.116 52.117 1.00 26.22 211 VAL B O 1
ATOM 3430 N N . LYS B 1 213 ? 22.630 32.197 52.473 1.00 26.45 212 LYS B N 1
ATOM 3431 C CA . LYS B 1 213 ? 22.953 32.958 51.267 1.00 26.44 212 LYS B CA 1
ATOM 3432 C C . LYS B 1 213 ? 23.857 32.245 50.284 1.00 26.99 212 LYS B C 1
ATOM 3433 O O . LYS B 1 213 ? 24.519 31.241 50.627 1.00 25.60 212 LYS B O 1
ATOM 3439 N N . ASP B 1 214 ? 23.890 32.759 49.049 1.00 26.85 213 ASP B N 1
ATOM 3440 C CA . ASP B 1 214 ? 24.627 32.076 47.980 1.00 29.51 213 ASP B CA 1
ATOM 3441 C C . ASP B 1 214 ? 25.989 32.716 47.775 1.00 29.06 213 ASP B C 1
ATOM 3442 O O . ASP B 1 214 ? 26.685 32.375 46.819 1.00 30.10 213 ASP B O 1
ATOM 3447 N N . GLU B 1 222 ? 20.106 35.928 49.387 1.00 29.11 221 GLU B N 1
ATOM 3448 C CA . GLU B 1 222 ? 19.452 34.888 50.204 1.00 30.12 221 GLU B CA 1
ATOM 3449 C C . GLU B 1 222 ? 19.028 33.740 49.291 1.00 29.40 221 GLU B C 1
ATOM 3450 O O . GLU B 1 222 ? 18.465 33.967 48.212 1.00 29.69 221 GLU B O 1
ATOM 3456 N N . SER B 1 223 ? 19.305 32.506 49.715 1.00 27.20 222 SER B N 1
ATOM 3457 C CA . SER B 1 223 ? 19.139 31.361 48.835 1.00 27.48 222 SER B CA 1
ATOM 3458 C C . SER B 1 223 ? 19.019 30.051 49.631 1.00 26.29 222 SER B C 1
ATOM 3459 O O . SER B 1 223 ? 19.756 29.111 49.373 1.00 27.50 222 SER B O 1
ATOM 3462 N N . PRO B 1 224 ? 18.029 29.964 50.522 1.00 25.74 223 PRO B N 1
ATOM 3463 C CA . PRO B 1 224 ? 17.793 28.736 51.284 1.00 25.90 223 PRO B CA 1
ATOM 3464 C C . PRO B 1 224 ? 17.497 27.507 50.420 1.00 26.32 223 PRO B C 1
ATOM 3465 O O . PRO B 1 224 ? 17.840 26.384 50.831 1.00 26.27 223 PRO B O 1
ATOM 3469 N N . ASP B 1 225 ? 16.918 27.684 49.226 1.00 26.35 224 ASP B N 1
ATOM 3470 C CA . ASP B 1 225 ? 16.580 26.535 48.376 1.00 26.65 224 ASP B CA 1
ATOM 3471 C C . ASP B 1 225 ? 17.801 26.052 47.637 1.00 26.89 224 ASP B C 1
ATOM 3472 O O . ASP B 1 225 ? 17.758 25.008 46.973 1.00 26.72 224 ASP B O 1
ATOM 3477 N N . GLY B 1 226 ? 18.879 26.826 47.760 1.00 26.24 225 GLY B N 1
ATOM 3478 C CA . GLY B 1 226 ? 20.158 26.507 47.139 1.00 26.81 225 GLY B CA 1
ATOM 3479 C C . GLY B 1 226 ? 20.978 25.491 47.899 1.00 26.66 225 GLY B C 1
ATOM 3480 O O . GLY B 1 226 ? 22.061 25.104 47.448 1.00 27.27 225 GLY B O 1
ATOM 3481 N N . VAL B 1 227 ? 20.475 25.061 49.055 1.00 26.73 226 VAL B N 1
ATOM 3482 C CA . VAL B 1 227 ? 21.149 24.019 49.849 1.00 25.34 226 VAL B CA 1
ATOM 3483 C C . VAL B 1 227 ? 20.374 22.743 49.542 1.00 26.64 226 VAL B C 1
ATOM 3484 O O . VAL B 1 227 ? 19.217 22.619 49.895 1.00 25.12 226 VAL B O 1
ATOM 3488 N N . THR B 1 228 ? 20.983 21.823 48.834 1.00 29.16 227 THR B N 1
ATOM 3489 C CA . THR B 1 228 ? 20.204 20.653 48.440 1.00 31.17 227 THR B CA 1
ATOM 3490 C C . THR B 1 228 ? 20.876 19.358 48.825 1.00 31.97 227 THR B C 1
ATOM 3491 O O . THR B 1 228 ? 22.065 19.322 49.214 1.00 32.28 227 THR B O 1
ATOM 3495 N N . CYS B 1 229 ? 20.070 18.303 48.736 1.00 33.03 228 CYS B N 1
ATOM 3496 C CA . CYS B 1 229 ? 20.466 16.946 49.092 1.00 34.76 228 CYS B CA 1
ATOM 3497 C C . CYS B 1 229 ? 21.276 16.307 47.981 1.00 35.06 228 CYS B C 1
ATOM 3498 O O . CYS B 1 229 ? 21.246 16.737 46.820 1.00 35.21 228 CYS B O 1
ATOM 3501 N N . SER B 1 230 ? 21.977 15.249 48.346 1.00 35.95 229 SER B N 1
ATOM 3502 C CA . SER B 1 230 ? 22.668 14.397 47.414 1.00 37.36 229 SER B CA 1
ATOM 3503 C C . SER B 1 230 ? 21.677 13.863 46.357 1.00 37.96 229 SER B C 1
ATOM 3504 O O . SER B 1 230 ? 22.076 13.586 45.224 1.00 38.86 229 SER B O 1
ATOM 3507 N N . ASP B 1 231 ? 20.400 13.734 46.740 1.00 38.62 230 ASP B N 1
ATOM 3508 C CA . ASP B 1 231 ? 19.363 13.093 45.916 1.00 39.50 230 ASP B CA 1
ATOM 3509 C C . ASP B 1 231 ? 18.480 14.093 45.159 1.00 39.49 230 ASP B C 1
ATOM 3510 O O . ASP B 1 231 ? 17.556 13.703 44.439 1.00 40.89 230 ASP B O 1
ATOM 3515 N N . GLY B 1 232 ? 18.748 15.381 45.344 1.00 39.40 231 GLY B N 1
ATOM 3516 C CA . GLY B 1 232 ? 18.076 16.422 44.588 1.00 37.98 231 GLY B CA 1
ATOM 3517 C C . GLY B 1 232 ? 17.015 17.167 45.353 1.00 37.08 231 GLY B C 1
ATOM 3518 O O . GLY B 1 232 ? 16.625 18.257 44.960 1.00 37.99 231 GLY B O 1
ATOM 3519 N N . LYS B 1 233 ? 16.538 16.599 46.457 1.00 35.62 232 LYS B N 1
ATOM 3520 C CA . LYS B 1 233 ? 15.601 17.312 47.302 1.00 35.00 232 LYS B CA 1
ATOM 3521 C C . LYS B 1 233 ? 16.243 18.580 47.902 1.00 33.93 232 LYS B C 1
ATOM 3522 O O . LYS B 1 233 ? 17.452 18.636 48.118 1.00 33.97 232 LYS B O 1
ATOM 3528 N N . VAL B 1 234 ? 15.424 19.604 48.109 1.00 31.98 233 VAL B N 1
ATOM 3529 C CA . VAL B 1 234 ? 15.860 20.831 48.776 1.00 30.21 233 VAL B CA 1
ATOM 3530 C C . VAL B 1 234 ? 15.942 20.468 50.243 1.00 27.76 233 VAL B C 1
ATOM 3531 O O . VAL B 1 234 ? 14.986 19.951 50.793 1.00 27.16 233 VAL B O 1
ATOM 3535 N N . VAL B 1 235 ? 17.090 20.710 50.875 1.00 25.19 234 VAL B N 1
ATOM 3536 C CA . VAL B 1 235 ? 17.199 20.269 52.270 1.00 24.04 234 VAL B CA 1
ATOM 3537 C C . VAL B 1 235 ? 16.045 20.762 53.168 1.00 23.97 234 VAL B C 1
ATOM 3538 O O . VAL B 1 235 ? 15.577 19.999 53.997 1.00 25.06 234 VAL B O 1
ATOM 3542 N N . ARG B 1 236 ? 15.613 22.036 53.055 1.00 23.5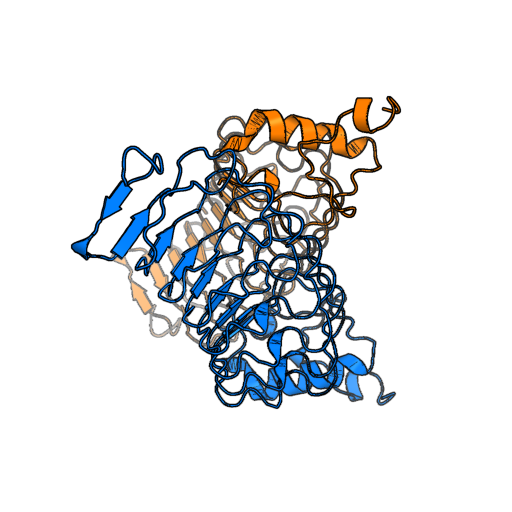8 235 ARG B N 1
ATOM 3543 C CA A ARG B 1 236 ? 14.580 22.630 53.901 0.50 24.03 235 ARG B CA 1
ATOM 3544 C CA B ARG B 1 236 ? 14.595 22.551 53.981 0.50 23.57 235 ARG B CA 1
ATOM 3545 C C . ARG B 1 236 ? 13.182 21.968 53.813 1.00 24.38 235 ARG B C 1
ATOM 3546 O O . ARG B 1 236 ? 12.297 22.263 54.601 1.00 25.63 235 ARG B O 1
ATOM 3561 N N . THR B 1 237 ? 13.008 21.078 52.839 1.00 25.20 236 THR B N 1
ATOM 3562 C CA . THR B 1 237 ? 11.725 20.372 52.659 1.00 26.53 236 THR B CA 1
ATOM 3563 C C . THR B 1 237 ? 11.675 19.022 53.390 1.00 26.34 236 THR B C 1
ATOM 3564 O O . THR B 1 237 ? 10.634 18.378 53.423 1.00 26.38 236 THR B O 1
ATOM 3568 N N . VAL B 1 238 ? 12.780 18.646 54.016 1.00 25.81 237 VAL B N 1
ATOM 3569 C CA . VAL B 1 238 ? 12.896 17.313 54.639 1.00 23.81 237 VAL B CA 1
ATOM 3570 C C . VAL B 1 238 ? 12.374 17.428 56.051 1.00 24.37 237 VAL B C 1
ATOM 3571 O O . VAL B 1 238 ? 12.751 18.353 56.805 1.00 23.84 237 VAL B O 1
ATOM 3575 N N . THR B 1 239 ? 11.451 16.528 56.404 1.00 22.75 238 THR B N 1
ATOM 3576 C CA . THR B 1 239 ? 10.907 16.471 57.747 1.00 22.43 238 THR B CA 1
ATOM 3577 C C . THR B 1 239 ? 10.905 15.024 58.207 1.00 20.61 238 THR B C 1
ATOM 3578 O O . THR B 1 239 ? 11.121 14.101 57.392 1.00 19.44 238 THR B O 1
ATOM 3582 N N . ASN B 1 240 ? 10.599 14.804 59.484 1.00 21.81 239 ASN B N 1
ATOM 3583 C CA . ASN B 1 240 ? 10.456 13.421 59.958 1.00 21.13 239 ASN B CA 1
ATOM 3584 C C . ASN B 1 240 ? 9.395 12.702 59.141 1.00 20.78 239 ASN B C 1
ATOM 3585 O O . ASN B 1 240 ? 9.573 11.542 58.745 1.00 19.11 239 ASN B O 1
ATOM 3590 N N . GLU B 1 241 ? 8.320 13.419 58.832 1.00 21.06 240 GLU B N 1
ATOM 3591 C CA . GLU B 1 241 ? 7.279 12.854 57.972 1.00 20.64 240 GLU B CA 1
ATOM 3592 C C . GLU B 1 241 ? 7.812 12.392 56.597 1.00 20.59 240 GLU B C 1
ATOM 3593 O O . GLU B 1 241 ? 7.530 11.263 56.171 1.00 19.43 240 GLU B O 1
ATOM 3599 N N . THR B 1 242 ? 8.572 13.264 55.925 1.00 19.91 241 THR B N 1
ATOM 3600 C CA . THR B 1 242 ? 9.364 12.978 54.711 1.00 22.56 241 THR B CA 1
ATOM 3601 C C . THR B 1 242 ? 10.183 11.689 54.819 1.00 21.45 241 THR B C 1
ATOM 3602 O O . THR B 1 242 ? 10.247 10.867 53.882 1.00 21.64 241 THR B O 1
ATOM 3606 N N . LEU B 1 243 ? 10.771 11.519 55.998 1.00 21.59 242 LEU B N 1
ATOM 3607 C CA . LEU B 1 243 ? 11.603 10.365 56.326 1.00 21.96 242 LEU B CA 1
ATOM 3608 C C . LEU B 1 243 ? 10.805 9.187 56.930 1.00 21.19 242 LEU B C 1
ATOM 3609 O O . LEU B 1 243 ? 11.399 8.285 57.571 1.00 21.10 242 LEU B O 1
ATOM 3614 N N . LYS B 1 244 ? 9.487 9.180 56.700 1.00 21.24 243 LYS B N 1
ATOM 3615 C CA . LYS B 1 244 ? 8.608 8.035 57.086 1.00 20.88 243 LYS B CA 1
ATOM 3616 C C . LYS B 1 244 ? 8.642 7.804 58.604 1.00 20.91 243 LYS B C 1
ATOM 3617 O O . LYS B 1 244 ? 8.568 6.664 59.104 1.00 20.77 243 LYS B O 1
ATOM 3623 N N . TYR B 1 245 ? 8.790 8.902 59.313 1.00 20.31 244 TYR B N 1
ATOM 3624 C CA . TYR B 1 245 ? 8.753 8.926 60.766 1.00 21.91 244 TYR B CA 1
ATOM 3625 C C . TYR B 1 245 ? 9.803 8.054 61.419 1.00 22.34 244 TYR B C 1
ATOM 3626 O O . TYR B 1 245 ? 9.614 7.566 62.547 1.00 23.07 244 TYR B O 1
ATOM 3635 N N . GLU B 1 246 ? 10.930 7.887 60.724 1.00 22.78 245 GLU B N 1
ATOM 3636 C CA . GLU B 1 246 ? 11.994 7.001 61.217 1.00 24.46 245 GLU B CA 1
ATOM 3637 C C . GLU B 1 246 ? 12.918 7.543 62.276 1.00 26.00 245 GLU B C 1
ATOM 3638 O O . GLU B 1 246 ? 13.724 6.775 62.844 1.00 26.76 245 GLU B O 1
ATOM 3644 N N . CYS B 1 247 ? 12.814 8.839 62.556 1.00 26.02 246 CYS B N 1
ATOM 3645 C CA . CYS B 1 247 ? 13.765 9.497 63.459 1.00 26.82 246 CYS B CA 1
ATOM 3646 C C . CYS B 1 247 ? 13.167 9.844 64.815 1.00 28.08 246 CYS B C 1
ATOM 3647 O O . CYS B 1 247 ? 11.977 10.124 64.894 1.00 28.84 246 CYS B O 1
#